Protein 1WOQ (pdb70)

B-factor: mean 24.21, std 10.28, range [8.62, 74.94]

Secondary structure (DSSP, 8-state):
---EEEEEE-SSEEEEEEEETTTTEEEEEEEEEEPPSS--HHHHHHHHHHHHHHHHTSTT---TT--EEEEESS-EETTEE---TTS-GGGTT-BHHHHHHHHHTS-EEEEEHHHHHHHHHHHHSTTTT--SEEEEEEESSSEEEEEEETTEEETT--GGG-EETTEEHHHHHSHHHHHHTT--HHHHHHHHHHHHHHHHHHH--SEEEEESGGGGGGGGTGGG---SS-EEE-S-STTHHHHHHHHHHHHH-/---EEEEEE-SSEEEEEEEETTTTEESS--EEEEPPSS--HHHHHHHHHHHHHHHHTSTT---TT--EEEEESS-EETTEE---TTS-GGGTT-BHHHHHHHHHTS-EEEEEHHHHHHHHHHHHSTTTT--SEEEEEEESSSEEEEEEETTEEETT--GGG-EETTEEHHHHHSHHHHHHTT--HHHHHHHHHHHHHHHHHHH--SEEEEESTTGGGGGGTGGG---SS-EEE-TTGGGHHHHHHHHHHHHH-

Nearest PDB structures (foldseek):
  1woq-assembly2_B  TM=9.956E-01  e=1.794E-53  Arthrobacter sp. KM
  5f7r-assembly1_A  TM=8.760E-01  e=1.549E-17  Listeria monocytogenes EGD-e
  5f7q-assembly1_C  TM=7.658E-01  e=1.281E-16  Listeria monocytogenes EGD-e
  6jdb-assembly1_A-2  TM=7.564E-01  e=2.038E-14  Haemophilus influenzae 86-028NP
  1z6r-assembly1_A  TM=7.519E-01  e=1.494E-13  Escherichia coli

Sequence (506 aa):
NAPLIGIDIGGTGIKGGIVDLKKGKLLGERFRVPTPQPATPESVAEAVALVVAELSARPEAPAAGSPVGVTFPGIIQHGVVHSAANVDKSWLNTDIDALLTARLGRPVEVINDADAAGLAEARYGAGAGVKGTVLVITLGTGIGSAFIFDGKLVPNAELGHLEIDGHDAETKASAVARERDGLSWDEYSVLLQRYFSHVEFLFSPELFIVGGGISKRADEYLPNLRLRTPIVPAVLRNEAGIVGAAIEIALQHNAPLIGIDIGGTGIKGGIVDLKKGKLLGERFRVPTPQPATPESVAEAVALVVAELSARPEAPAAGSPVGVTFPGIIQHGVVHSAANVDKSWLNTDIDALLTARLGRPVEVINDADAAGLAEARYGAGAGVKGTVLVITLGTGIGSAFIFDGKLVPNAELGHLEIDGHDAETKASAVARERDGLSWDEYSVLLQRYFSHVEFLFSPELFIVGGGISKRADEYLPNLRLRTPIVPAVLRNEAGIVGAAIEIALQH

Foldseek 3Di:
DFWAKFWEQDPFKIKIFTGDLVQLDGDDDIDIDTQDVLNALVSNLVRVLVRCVVQCPDPSHGPLQDEYFYADAAAADCQAGCDDPPHDPNSHRDNSQVSNCVSNVHGYDYAHQQQLLLLSCLRNRPNDPPAAWEWEWEAAQFIAIWTAHGSHTPGDDRLSQDAFPNHRLRCCQHPVNCVVVVHDLASSLVSVLRSVQVVCVVGVGQEYEYEYDCLVVVVSRVVVHDHPHHYYYIPDYPCSSNSSRRVVSVVVD/DAWAKFWEDDPFKIKIFTADLVQLDGDDDIDIDTQDVQNDLVRNLVRVLVRLVVQCPDPSHTDLQDEYFYADAAAADCQAGCDDPPHDPVSHRDSSQCSNCVSSVYGYGYAHQQQLLLLSCLRNRDNDPPAAWEWEWEAAQFIAIWTAHGSHTPGDDRLSQDADPNHRNRCCQHPVNCVVVVHALARSLVSVLRSVQVVCVVGVGQEYEYAYDCLVVCVSHVVVHDHPHHYHYIPCHNCSSRSSSSVVSVVVD

Solvent-accessible surface area: 19917 Å² total; per-residue (Å²): 143,77,22,22,0,0,0,23,8,28,41,126,10,0,33,0,0,1,0,13,28,110,127,4,136,22,58,46,137,88,63,118,23,113,13,32,135,91,13,38,23,137,30,1,4,77,8,0,9,112,0,5,60,64,0,40,87,47,137,58,24,16,76,89,51,16,22,0,0,0,0,2,37,2,4,18,54,188,6,28,0,48,8,5,46,80,26,55,119,60,2,81,120,26,64,0,31,53,51,0,50,87,105,29,69,16,59,4,45,13,13,7,43,2,1,0,11,0,11,0,1,17,148,50,11,25,6,54,91,45,157,14,4,3,0,1,0,22,0,21,71,19,6,16,2,0,0,3,8,49,42,96,26,3,59,10,3,18,0,0,29,0,32,17,100,50,89,45,5,14,56,77,4,3,18,78,0,49,126,127,57,64,33,56,52,97,92,0,7,106,53,0,54,74,3,0,36,12,0,30,66,0,1,18,10,92,18,0,0,0,3,21,47,35,3,113,90,6,98,62,0,21,87,72,14,176,37,170,9,75,31,54,60,9,96,20,71,41,49,7,5,0,0,0,0,0,12,28,2,44,116,111,134,166,73,25,23,0,0,0,13,6,27,38,106,5,0,29,0,0,0,0,25,34,128,109,6,128,23,43,47,136,78,54,116,14,96,8,30,147,88,14,34,23,122,30,1,4,75,10,0,10,94,0,6,62,68,0,44,86,53,139,60,25,16,73,93,51,15,25,0,0,0,0,1,38,2,6,19,56,186,6,35,0,47,7,4,43,73,19,49,117,65,0,76,113,28,64,0,32,53,51,0,48,83,104,28,69,16,63,5,39,9,12,5,40,2,2,0,8,0,18,0,0,18,144,43,10,21,4,55,91,46,167,13,5,1,0,1,0,15,0,15,57,17,5,16,1,0,0,3,16,69,44,113,23,0,60,9,2,16,0,0,22,1,33,26,89,57,87,40,4,14,59,77,5,2,11,66,1,43,127,144,65,62,44,54,38,100,92,0,6,82,23,0,52,101,2,0,46,40,0,19,70,0,4,24,12,94,17,0,0,0,2,10,33,28,4,135,102,9,101,58,0,23,89,73,14,176,37,154,9,83,33,56,60,7,93,24,131,45,51,2,5,0,1,0,0,0,14,34,0,46,110,91,118

Radius of gyration: 24.5 Å; Cα contacts (8 Å, |Δi|>4): 1234; chains: 2; bounding box: 46×75×58 Å

Organism: Arthrobacter sp. (strain KM) (NCBI:txid184230)

CATH classification: 3.30.420.40 (+1 more: 3.30.420.40)

Structure (mmCIF, N/CA/C/O backbone):
data_1WOQ
#
_entry.id   1WOQ
#
_cell.length_a   65.214
_cell.length_b   82.524
_cell.length_c   102.055
_cell.angle_alpha   90.00
_cell.angle_beta   90.00
_cell.angle_gamma   90.00
#
_symmetry.space_group_name_H-M   'P 21 21 21'
#
loop_
_entity.id
_entity.type
_entity.pdbx_description
1 polymer 'Inorganic polyphosphate/ATP-glucomannokinase'
2 non-polymer beta-D-glucopyranose
3 non-polymer 'PHOSPHATE ION'
4 water water
#
loop_
_atom_site.group_PDB
_atom_site.id
_atom_site.type_symbol
_atom_site.label_atom_id
_atom_site.label_alt_id
_atom_site.label_comp_id
_atom_site.label_asym_id
_atom_site.label_entity_id
_atom_site.label_seq_id
_atom_site.pdbx_PDB_ins_code
_atom_site.Cartn_x
_atom_site.Cartn_y
_atom_site.Cartn_z
_atom_site.occupancy
_atom_site.B_iso_or_equiv
_atom_site.auth_seq_id
_atom_site.auth_comp_id
_atom_site.auth_asym_id
_atom_site.auth_atom_id
_atom_site.pdbx_PDB_model_num
ATOM 1 N N . ASN A 1 11 ? 68.085 76.308 107.461 1.00 44.37 11 ASN A N 1
ATOM 2 C CA . ASN A 1 11 ? 66.775 75.609 107.587 1.00 42.87 11 ASN A CA 1
ATOM 3 C C . ASN A 1 11 ? 66.303 75.029 106.257 1.00 39.95 11 ASN A C 1
ATOM 4 O O . ASN A 1 11 ? 67.112 74.678 105.398 1.00 40.09 11 ASN A O 1
ATOM 9 N N . ALA A 1 12 ? 64.988 74.934 106.098 1.00 36.08 12 ALA A N 1
ATOM 10 C CA . ALA A 1 12 ? 64.395 74.385 104.888 1.00 31.71 12 ALA A CA 1
ATOM 11 C C . ALA A 1 12 ? 64.640 75.253 103.659 1.00 27.78 12 ALA A C 1
ATOM 12 O O . ALA A 1 12 ? 64.411 76.463 103.678 1.00 26.22 12 ALA A O 1
ATOM 14 N N . PRO A 1 13 ? 65.116 74.638 102.568 1.00 25.72 13 PRO A N 1
ATOM 15 C CA . PRO A 1 13 ? 65.371 75.399 101.344 1.00 22.17 13 PRO A CA 1
ATOM 16 C C . PRO A 1 13 ? 64.051 75.692 100.638 1.00 20.53 13 PRO A C 1
ATOM 17 O O . PRO A 1 13 ? 63.010 75.135 100.996 1.00 19.52 13 PRO A O 1
ATOM 21 N N . LEU A 1 14 ? 64.092 76.579 99.650 1.00 16.57 14 LEU A N 1
ATOM 22 C CA . LEU A 1 14 ? 62.898 76.931 98.892 1.00 15.79 14 LEU A CA 1
ATOM 23 C C . LEU A 1 14 ? 63.245 76.960 97.414 1.00 14.60 14 LEU A C 1
ATOM 24 O O . LEU A 1 14 ? 64.361 77.318 97.042 1.00 14.46 14 LEU A O 1
ATOM 29 N N . ILE A 1 15 ? 62.289 76.582 96.574 1.00 14.00 15 ILE A N 1
ATOM 30 C CA . ILE A 1 15 ? 62.514 76.597 95.138 1.00 13.67 15 ILE A CA 1
ATOM 31 C C . ILE A 1 15 ? 62.271 78.001 94.600 1.00 13.88 15 ILE A C 1
ATOM 32 O O . ILE A 1 15 ? 61.283 78.648 94.950 1.00 13.61 15 ILE A O 1
ATOM 37 N N . GLY A 1 16 ? 63.197 78.468 93.768 1.00 13.28 16 GLY A N 1
ATOM 38 C CA . GLY A 1 16 ? 63.074 79.778 93.152 1.00 12.11 16 GLY A CA 1
ATOM 39 C C . GLY A 1 16 ? 63.110 79.566 91.650 1.00 12.57 16 GLY A C 1
ATOM 40 O O . GLY A 1 16 ? 63.895 78.754 91.164 1.00 11.99 16 GLY A O 1
ATOM 41 N N . ILE A 1 17 ? 62.264 80.283 90.914 1.00 13.15 17 ILE A N 1
ATOM 42 C CA . ILE A 1 17 ? 62.192 80.155 89.460 1.00 13.79 17 ILE A CA 1
ATOM 43 C C . ILE A 1 17 ? 62.400 81.526 88.823 1.00 14.64 17 ILE A C 1
ATOM 44 O O . ILE A 1 17 ? 61.800 82.506 89.254 1.00 14.02 17 ILE A O 1
ATOM 49 N N . ASP A 1 18 ? 63.241 81.590 87.793 1.00 15.16 18 ASP A N 1
ATOM 50 C CA . ASP A 1 18 ? 63.525 82.850 87.109 1.00 17.02 18 ASP A CA 1
ATOM 51 C C . ASP A 1 18 ? 63.069 82.751 85.652 1.00 17.70 18 ASP A C 1
ATOM 52 O O . ASP A 1 18 ? 63.602 81.956 84.875 1.00 17.69 18 ASP A O 1
ATOM 57 N N . ILE A 1 19 ? 62.062 83.544 85.296 1.00 17.94 19 ILE A N 1
ATOM 58 C CA . ILE A 1 19 ? 61.532 83.541 83.936 1.00 19.93 19 ILE A CA 1
ATOM 59 C C . ILE A 1 19 ? 62.261 84.589 83.105 1.00 22.96 19 ILE A C 1
ATOM 60 O O . ILE A 1 19 ? 62.129 85.792 83.345 1.00 20.65 19 ILE A O 1
ATOM 65 N N . GLY A 1 20 ? 63.036 84.124 82.131 1.00 23.48 20 GLY A N 1
ATOM 66 C CA . GLY A 1 20 ? 63.784 85.034 81.286 1.00 26.51 20 GLY A CA 1
ATOM 67 C C . GLY A 1 20 ? 63.310 85.027 79.847 1.00 28.49 20 GLY A C 1
ATOM 68 O O . GLY A 1 20 ? 62.401 84.280 79.486 1.00 28.24 20 GLY A O 1
ATOM 69 N N . GLY A 1 21 ? 63.935 85.861 79.024 1.00 28.54 21 GLY A N 1
ATOM 70 C CA . GLY A 1 21 ? 63.559 85.939 77.628 1.00 31.16 21 GLY A CA 1
ATOM 71 C C . GLY A 1 21 ? 63.916 84.694 76.839 1.00 31.64 21 GLY A C 1
ATOM 72 O O . GLY A 1 21 ? 63.161 84.278 75.961 1.00 34.89 21 GLY A O 1
ATOM 73 N N . THR A 1 22 ? 65.058 84.088 77.150 1.00 31.90 22 THR A N 1
ATOM 74 C CA . THR A 1 22 ? 65.496 82.898 76.431 1.00 32.07 22 THR A CA 1
ATOM 75 C C . THR A 1 22 ? 65.428 81.612 77.246 1.00 32.30 22 THR A C 1
ATOM 76 O O . THR A 1 22 ? 65.437 80.520 76.684 1.00 33.96 22 THR A O 1
ATOM 80 N N . GLY A 1 23 ? 65.358 81.728 78.565 1.00 30.66 23 GLY A N 1
ATOM 81 C CA . GLY A 1 23 ? 65.292 80.528 79.376 1.00 27.84 23 GLY A CA 1
ATOM 82 C C . GLY A 1 23 ? 64.527 80.680 80.675 1.00 25.58 23 GLY A C 1
ATOM 83 O O . GLY A 1 23 ? 64.456 81.769 81.243 1.00 26.33 23 GLY A O 1
ATOM 84 N N . ILE A 1 24 ? 63.935 79.579 81.126 1.00 23.23 24 ILE A N 1
ATOM 85 C CA . ILE A 1 24 ? 63.196 79.543 82.381 1.00 20.41 24 ILE A CA 1
ATOM 86 C C . ILE A 1 24 ? 63.986 78.566 83.230 1.00 19.61 24 ILE A C 1
ATOM 87 O O . ILE A 1 24 ? 64.022 77.367 82.952 1.00 18.07 24 ILE A O 1
ATOM 92 N N . LYS A 1 25 ? 64.645 79.091 84.252 1.00 17.01 25 LYS A N 1
ATOM 93 C CA . LYS A 1 25 ? 65.480 78.269 85.104 1.00 17.68 25 LYS A CA 1
ATOM 94 C C . LYS A 1 25 ? 65.078 78.312 86.562 1.00 16.90 25 LYS A C 1
ATOM 95 O O . LYS A 1 25 ? 64.437 79.258 87.020 1.00 15.94 25 LYS A O 1
ATOM 101 N N . GLY A 1 26 ? 65.467 77.277 87.292 1.00 14.51 26 GLY A N 1
ATOM 102 C CA . GLY A 1 26 ? 65.130 77.227 88.698 1.00 14.74 26 GLY A CA 1
ATOM 103 C C . GLY A 1 26 ? 66.213 76.537 89.493 1.00 16.00 26 GLY A C 1
ATOM 104 O O . GLY A 1 26 ? 67.110 75.900 88.935 1.00 14.66 26 GLY A O 1
ATOM 105 N N . GLY A 1 27 ? 66.122 76.669 90.807 1.00 15.88 27 GLY A N 1
ATOM 106 C CA . GLY A 1 27 ? 67.094 76.046 91.677 1.00 15.23 27 GLY A CA 1
ATOM 107 C C . GLY A 1 27 ? 66.521 75.922 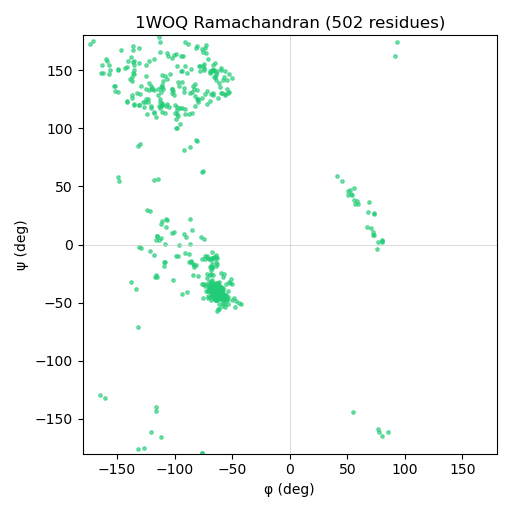93.069 1.00 16.77 27 GLY A C 1
ATOM 108 O O . GLY A 1 27 ? 65.562 76.611 93.415 1.00 13.66 27 GLY A O 1
ATOM 109 N N . ILE A 1 28 ? 67.095 75.021 93.857 1.00 15.13 28 ILE A N 1
ATOM 110 C CA . ILE A 1 28 ? 66.673 74.820 95.235 1.00 15.80 28 ILE A CA 1
ATOM 111 C C . ILE A 1 28 ? 67.615 75.729 96.010 1.00 15.52 28 ILE A C 1
ATOM 112 O O . ILE A 1 28 ? 68.832 75.553 95.972 1.00 15.90 28 ILE A O 1
ATOM 117 N N . VAL A 1 29 ? 67.044 76.718 96.688 1.00 16.33 29 VAL A N 1
ATOM 118 C CA . VAL A 1 29 ? 67.838 77.702 97.407 1.00 17.66 29 VAL A CA 1
ATOM 119 C C . VAL A 1 29 ? 67.955 77.507 98.909 1.00 18.58 29 VAL A C 1
ATOM 120 O O . VAL A 1 29 ? 66.958 77.339 99.612 1.00 17.49 29 VAL A O 1
ATOM 124 N N . ASP A 1 30 ? 69.197 77.532 99.381 1.00 21.18 30 ASP A N 1
ATOM 125 C CA . ASP A 1 30 ? 69.505 77.419 100.801 1.00 24.14 30 ASP A CA 1
ATOM 126 C C . ASP A 1 30 ? 69.643 78.875 101.241 1.00 24.00 30 ASP A C 1
ATOM 127 O O . ASP A 1 30 ? 70.649 79.520 100.945 1.00 24.71 30 ASP A O 1
ATOM 132 N N . LEU A 1 31 ? 68.630 79.394 101.926 1.00 24.13 31 LEU A N 1
ATOM 133 C CA . LEU A 1 31 ? 68.650 80.785 102.355 1.00 25.98 31 LEU A CA 1
ATOM 134 C C . LEU A 1 31 ? 69.700 81.106 103.413 1.00 28.46 31 LEU A C 1
ATOM 135 O O . LEU A 1 31 ? 69.968 82.274 103.694 1.00 27.57 31 LEU A O 1
ATOM 140 N N . LYS A 1 32 ? 70.304 80.075 103.989 1.00 30.32 32 LYS A N 1
ATOM 141 C CA . LYS A 1 32 ? 71.336 80.292 104.993 1.00 33.18 32 LYS A CA 1
ATOM 142 C C . LYS A 1 32 ? 72.645 80.712 104.334 1.00 33.81 32 LYS A C 1
ATOM 143 O O . LYS A 1 32 ? 73.402 81.504 104.896 1.00 34.79 32 LYS A O 1
ATOM 149 N N . LYS A 1 33 ? 72.909 80.191 103.139 1.00 33.31 33 LYS A N 1
ATOM 150 C CA . LYS A 1 33 ? 74.138 80.528 102.425 1.00 33.81 33 LYS A CA 1
ATOM 151 C C . LYS A 1 33 ? 73.886 81.418 101.214 1.00 33.43 33 LYS A C 1
ATOM 152 O O . LYS A 1 33 ? 74.814 82.016 100.674 1.00 33.03 33 LYS A O 1
ATOM 158 N N . GLY A 1 34 ? 72.631 81.504 100.786 1.00 32.77 34 GLY A N 1
ATOM 159 C CA . GLY A 1 34 ? 72.315 82.320 99.629 1.00 31.77 34 GLY A CA 1
ATOM 160 C C . GLY A 1 34 ? 72.794 81.657 98.353 1.00 31.99 34 GLY A C 1
ATOM 161 O O . GLY A 1 34 ? 73.097 82.327 97.362 1.00 32.83 34 GLY A O 1
ATOM 162 N N . LYS A 1 35 ? 72.866 80.331 98.379 1.00 30.21 35 LYS A N 1
ATOM 163 C CA . LYS A 1 35 ? 73.305 79.569 97.220 1.00 29.74 35 LYS A CA 1
ATOM 164 C C . LYS A 1 35 ? 72.345 78.425 96.927 1.00 27.43 35 LYS A C 1
ATOM 165 O O . LYS A 1 35 ? 71.473 78.109 97.733 1.00 26.34 35 LYS A O 1
ATOM 171 N N . LEU A 1 36 ? 72.517 77.807 95.765 1.00 25.77 36 LEU A N 1
ATOM 172 C CA . LEU A 1 36 ? 71.669 76.697 95.357 1.00 24.82 36 LEU A CA 1
ATOM 173 C C . LEU A 1 36 ? 72.201 75.356 95.827 1.00 25.48 36 LEU A C 1
ATOM 174 O O . LEU A 1 36 ? 73.413 75.157 95.932 1.00 26.06 36 LEU A O 1
ATOM 179 N N . LEU A 1 37 ? 71.282 74.442 96.115 1.00 24.44 37 LEU A N 1
ATOM 180 C CA . LEU A 1 37 ? 71.644 73.092 96.513 1.00 24.66 37 LEU A CA 1
ATOM 181 C C . LEU A 1 37 ? 71.578 72.317 95.208 1.00 25.93 37 LEU A C 1
ATOM 182 O O . LEU A 1 37 ? 70.516 72.232 94.584 1.00 25.73 37 LEU A O 1
ATOM 187 N N . GLY A 1 38 ? 72.711 71.772 94.783 1.00 26.26 38 GLY A N 1
ATOM 188 C CA 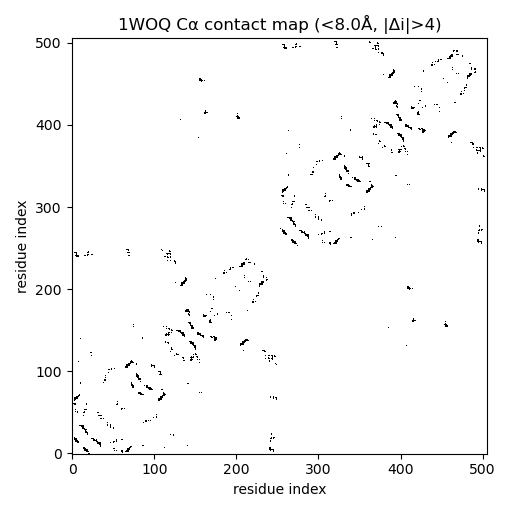. GLY A 1 38 ? 72.735 71.041 93.532 1.00 27.19 38 GLY A CA 1
ATOM 189 C C . GLY A 1 38 ? 72.819 72.014 92.369 1.00 27.74 38 GLY A C 1
ATOM 190 O O . GLY A 1 38 ? 73.119 73.196 92.561 1.00 27.71 38 GLY A O 1
ATOM 191 N N . GLU A 1 39 ? 72.536 71.524 91.167 1.00 27.58 39 GLU A N 1
ATOM 192 C CA . GLU A 1 39 ? 72.602 72.339 89.957 1.00 28.74 39 GLU A CA 1
ATOM 193 C C . GLU A 1 39 ? 71.278 73.015 89.618 1.00 26.23 39 GLU A C 1
ATOM 194 O O . GLU A 1 39 ? 70.209 72.526 89.982 1.00 24.42 39 GLU A O 1
ATOM 200 N N . ARG A 1 40 ? 71.351 74.144 88.921 1.00 25.08 40 ARG A N 1
ATOM 201 C CA . ARG A 1 40 ? 70.138 74.834 88.509 1.00 23.63 40 ARG A CA 1
ATOM 202 C C . ARG A 1 40 ? 69.614 74.050 87.314 1.00 22.50 40 ARG A C 1
ATOM 203 O O . ARG A 1 40 ? 70.385 73.388 86.614 1.00 22.96 40 ARG A O 1
ATOM 211 N N . PHE A 1 41 ? 68.308 74.112 87.090 1.00 18.58 41 PHE A N 1
ATOM 212 C CA . PHE A 1 41 ? 67.684 73.390 85.989 1.00 17.16 41 PHE A CA 1
ATOM 213 C C . PHE A 1 41 ? 66.999 74.392 85.076 1.00 17.91 41 PHE A C 1
ATOM 214 O O . PHE A 1 41 ? 66.330 75.309 85.549 1.00 18.07 41 PHE A O 1
ATOM 222 N N . ARG A 1 42 ? 67.160 74.218 83.768 1.00 17.42 42 ARG A N 1
ATOM 223 C CA . ARG A 1 42 ? 66.566 75.145 82.816 1.00 18.46 42 ARG A CA 1
ATOM 224 C C . ARG A 1 42 ? 65.896 74.478 81.625 1.00 18.40 42 ARG A C 1
ATOM 225 O O . ARG A 1 42 ? 66.318 73.416 81.167 1.00 18.36 42 ARG A O 1
ATOM 233 N N . VAL A 1 43 ? 64.835 75.112 81.140 1.00 17.69 43 VAL A N 1
ATOM 234 C CA . VAL A 1 43 ? 64.127 74.643 79.957 1.00 18.94 43 VAL A CA 1
ATOM 235 C C . VAL A 1 43 ? 64.000 75.896 79.102 1.00 19.76 43 VAL A C 1
ATOM 236 O O . VAL A 1 43 ? 64.063 77.017 79.618 1.00 18.96 43 VAL A O 1
ATOM 240 N N . PRO A 1 44 ? 63.850 75.732 77.782 1.00 19.77 44 PRO A N 1
ATOM 241 C CA . PRO A 1 44 ? 63.729 76.894 76.900 1.00 20.18 44 PRO A CA 1
ATOM 242 C C . PRO A 1 44 ? 62.461 77.695 77.145 1.00 21.48 44 PRO A C 1
ATOM 243 O O . PRO A 1 44 ? 61.412 77.130 77.449 1.00 21.28 44 PRO A O 1
ATOM 247 N N . THR A 1 45 ? 62.561 79.014 77.017 1.00 23.53 45 THR A N 1
ATOM 248 C CA . THR A 1 45 ? 61.389 79.854 77.189 1.00 25.15 45 THR A CA 1
ATOM 249 C C . THR A 1 45 ? 60.541 79.589 75.951 1.00 27.50 45 THR A C 1
ATOM 250 O O . THR A 1 45 ? 60.997 79.788 74.820 1.00 27.03 45 THR A O 1
ATOM 254 N N . PRO A 1 46 ? 59.301 79.121 76.143 1.00 28.26 46 PRO A N 1
ATOM 255 C CA . PRO A 1 46 ? 58.439 78.845 74.993 1.00 30.56 46 PRO A CA 1
ATOM 256 C C . PRO A 1 46 ? 58.194 80.088 74.146 1.00 32.45 46 PRO A C 1
ATOM 257 O O . PRO A 1 46 ? 58.228 81.213 74.648 1.00 32.35 46 PRO A O 1
ATOM 261 N N . GLN A 1 47 ? 57.959 79.877 72.855 1.00 34.26 47 GLN A N 1
ATOM 262 C CA . GLN A 1 47 ? 57.705 80.978 71.940 1.00 35.52 47 GLN A CA 1
ATOM 263 C C . GLN A 1 47 ? 56.527 80.655 71.030 1.00 35.35 47 GLN A C 1
ATOM 264 O O . GLN A 1 47 ? 56.543 79.659 70.306 1.00 35.06 47 GLN A O 1
ATOM 270 N N . PRO A 1 48 ? 55.478 81.491 71.073 1.00 35.18 48 PRO A N 1
ATOM 271 C CA . PRO A 1 48 ? 55.398 82.678 71.931 1.00 35.00 48 PRO A CA 1
ATOM 272 C C . PRO A 1 48 ? 55.334 82.318 73.414 1.00 33.43 48 PRO A C 1
ATOM 273 O O . PRO A 1 48 ? 54.901 81.226 73.776 1.00 34.31 48 PRO A O 1
ATOM 277 N N . ALA A 1 49 ? 55.772 83.237 74.266 1.00 33.03 49 ALA A N 1
ATOM 278 C CA . ALA A 1 49 ? 55.755 83.005 75.702 1.00 31.63 49 ALA A CA 1
ATOM 279 C C . ALA A 1 49 ? 54.443 83.523 76.283 1.00 29.87 49 ALA A C 1
ATOM 280 O O . ALA A 1 49 ? 54.385 84.627 76.821 1.00 30.03 49 ALA A O 1
ATOM 282 N N . THR A 1 50 ? 53.393 82.716 76.166 1.00 28.49 50 THR A N 1
ATOM 283 C CA . THR A 1 50 ? 52.076 83.086 76.675 1.00 27.17 50 THR A CA 1
ATOM 284 C C . THR A 1 50 ? 51.867 82.528 78.074 1.00 25.38 50 THR A C 1
ATOM 285 O O . THR A 1 50 ? 52.574 81.615 78.494 1.00 24.25 50 THR A O 1
ATOM 289 N N . PRO A 1 51 ? 50.886 83.070 78.813 1.00 23.40 51 PRO A N 1
ATOM 290 C CA . PRO A 1 51 ? 50.611 82.593 80.168 1.00 21.29 51 PRO A CA 1
ATOM 291 C C . PRO A 1 51 ? 50.513 81.072 80.215 1.00 20.37 51 PRO A C 1
ATOM 292 O O . PRO A 1 51 ? 51.095 80.426 81.082 1.00 18.87 51 PRO A O 1
ATOM 296 N N . GLU A 1 52 ? 49.779 80.504 79.264 1.00 19.51 52 GLU A N 1
ATOM 297 C CA . GLU A 1 52 ? 49.600 79.060 79.210 1.00 21.46 52 GLU A CA 1
ATOM 298 C C . GLU A 1 52 ? 50.893 78.287 78.951 1.00 20.08 52 GLU A C 1
ATOM 299 O O . GLU A 1 52 ? 51.188 77.323 79.654 1.00 18.72 52 GLU A O 1
ATOM 305 N N . SER A 1 53 ? 51.666 78.709 77.953 1.00 19.38 53 SER A N 1
ATOM 306 C CA . SER A 1 53 ? 52.914 78.023 77.621 1.00 20.54 53 SER A CA 1
ATOM 307 C C . SER A 1 53 ? 53.956 78.181 78.722 1.00 18.17 53 SER A C 1
ATOM 308 O O . SER A 1 53 ? 54.663 77.231 79.063 1.00 16.56 53 SER A O 1
ATOM 311 N N . VAL A 1 54 ? 54.048 79.382 79.277 1.00 16.38 54 VAL A N 1
ATOM 312 C CA . VAL A 1 54 ? 55.000 79.645 80.353 1.00 16.87 54 VAL A CA 1
ATOM 313 C C . VAL A 1 54 ? 54.634 78.833 81.595 1.00 16.52 54 VAL A C 1
ATOM 314 O O . VAL A 1 54 ? 55.506 78.307 82.280 1.00 16.20 54 VAL A O 1
ATOM 318 N N . ALA A 1 55 ? 53.342 78.731 81.886 1.00 15.20 55 ALA A N 1
ATOM 319 C CA . ALA A 1 55 ? 52.898 77.967 83.052 1.00 16.60 55 ALA A CA 1
ATOM 320 C C . ALA A 1 55 ? 53.361 76.518 82.937 1.00 16.58 55 ALA A C 1
ATOM 321 O O . ALA A 1 55 ? 53.805 75.918 83.917 1.00 15.05 55 ALA A O 1
ATOM 323 N N . GLU A 1 56 ? 53.250 75.953 81.740 1.00 15.25 56 GLU A N 1
ATOM 324 C CA . GLU A 1 56 ? 53.678 74.577 81.522 1.00 16.04 56 GLU A CA 1
ATOM 325 C C . GLU A 1 56 ? 55.180 74.420 81.743 1.00 14.67 56 GLU A C 1
ATOM 326 O O . GLU A 1 56 ? 55.622 73.456 82.366 1.00 14.98 56 GLU A O 1
ATOM 332 N N . ALA A 1 57 ? 55.962 75.371 81.239 1.00 14.84 57 ALA A N 1
ATOM 333 C CA . ALA A 1 57 ? 57.420 75.325 81.388 1.00 14.94 57 ALA A CA 1
ATOM 334 C C . ALA A 1 57 ? 57.826 75.429 82.859 1.00 14.74 57 ALA A C 1
ATOM 335 O O . ALA A 1 57 ? 58.720 74.719 83.324 1.00 13.04 57 ALA A O 1
ATOM 337 N N . VAL A 1 58 ? 57.172 76.324 83.591 1.00 14.28 58 VAL A N 1
ATOM 338 C CA . VAL A 1 58 ? 57.477 76.483 85.005 1.00 13.73 58 VAL A CA 1
ATOM 339 C C . VAL A 1 58 ? 57.163 75.185 85.741 1.00 13.79 58 VAL A C 1
ATOM 340 O O . VAL A 1 58 ? 57.933 74.740 86.592 1.00 13.23 58 VAL A O 1
ATOM 344 N N . ALA A 1 59 ? 56.036 74.567 85.399 1.00 14.20 59 ALA A N 1
ATOM 345 C CA . ALA A 1 59 ? 55.649 73.312 86.027 1.00 13.84 59 ALA A CA 1
ATOM 346 C C . ALA A 1 59 ? 56.724 72.246 85.837 1.00 14.25 59 ALA A C 1
ATOM 347 O O . ALA A 1 59 ? 57.031 71.498 86.764 1.00 12.74 59 ALA A O 1
ATOM 349 N N . LEU A 1 60 ? 57.301 72.177 84.639 1.00 13.84 60 LEU A N 1
ATOM 350 C CA . LEU A 1 60 ? 58.338 71.186 84.370 1.00 13.15 60 LEU A CA 1
ATOM 351 C C . LEU A 1 60 ? 59.584 71.438 85.210 1.00 13.70 60 LEU A C 1
ATOM 352 O O . LEU A 1 60 ? 60.181 70.496 85.731 1.00 13.24 60 LEU A O 1
ATOM 357 N N . VAL A 1 61 ? 59.984 72.700 85.342 1.00 12.74 61 VAL A N 1
ATOM 358 C CA . VAL A 1 61 ? 61.168 73.010 86.140 1.00 12.61 61 VAL A CA 1
ATOM 359 C C . VAL A 1 61 ? 60.922 72.650 87.604 1.00 12.32 61 VAL A C 1
ATOM 360 O O . VAL A 1 61 ? 61.759 72.015 88.249 1.00 12.89 61 VAL A O 1
ATOM 364 N N . VAL A 1 62 ? 59.772 73.059 88.130 1.00 13.73 62 VAL A N 1
ATOM 365 C CA . VAL A 1 62 ? 59.434 72.766 89.517 1.00 13.97 62 VAL A CA 1
ATOM 366 C C . VAL A 1 62 ? 59.327 71.262 89.753 1.00 14.38 62 VAL A C 1
ATOM 367 O O . VAL A 1 62 ? 59.759 70.759 90.789 1.00 15.25 62 VAL A O 1
ATOM 371 N N . ALA A 1 63 ? 58.758 70.545 88.790 1.00 14.29 63 ALA A N 1
ATOM 372 C CA . ALA A 1 63 ? 58.613 69.100 88.921 1.00 16.32 63 ALA A CA 1
ATOM 373 C C . ALA A 1 63 ? 59.983 68.441 89.037 1.00 15.67 63 ALA A C 1
ATOM 374 O O . ALA A 1 63 ? 60.182 67.547 89.857 1.00 17.01 63 ALA A O 1
ATOM 376 N N . GLU A 1 64 ? 60.923 68.884 88.208 1.00 15.00 64 GLU A N 1
ATOM 377 C CA . GLU A 1 64 ? 62.278 68.338 88.223 1.00 15.31 64 GLU A CA 1
ATOM 378 C C . GLU A 1 64 ? 62.956 68.559 89.571 1.00 15.18 64 GLU A C 1
ATOM 379 O O . GLU A 1 64 ? 63.489 67.621 90.167 1.00 15.04 64 GLU A O 1
ATOM 385 N N . LEU A 1 65 ? 62.930 69.800 90.050 1.00 14.33 65 LEU A N 1
ATOM 386 C CA . LEU A 1 65 ? 63.560 70.140 91.322 1.00 13.82 65 LEU A CA 1
ATOM 387 C C . LEU A 1 65 ? 62.893 69.467 92.513 1.00 14.64 65 LEU A C 1
ATOM 388 O O . LEU A 1 65 ? 63.570 69.055 93.453 1.00 16.21 65 LEU A O 1
ATOM 393 N N . SER A 1 66 ? 61.569 69.351 92.472 1.00 14.84 66 SER A N 1
ATOM 394 C CA . SER A 1 66 ? 60.826 68.733 93.566 1.00 16.93 66 SER A CA 1
ATOM 395 C C . SER A 1 66 ? 61.103 67.237 93.692 1.00 18.86 66 SER A C 1
ATOM 396 O O . SER A 1 66 ? 60.858 66.642 94.743 1.00 19.55 66 SER A O 1
ATOM 399 N N . ALA A 1 67 ? 61.617 66.630 92.627 1.00 19.44 67 ALA A N 1
ATOM 400 C CA . ALA A 1 67 ? 61.906 65.198 92.640 1.00 21.17 67 ALA A CA 1
ATOM 401 C C . ALA A 1 67 ? 63.297 64.891 93.180 1.00 22.53 67 ALA A C 1
ATOM 402 O O . ALA A 1 67 ? 63.641 63.731 93.407 1.00 23.59 67 ALA A O 1
ATOM 404 N N . ARG A 1 68 ? 64.098 65.927 93.391 1.00 21.62 68 ARG A N 1
ATOM 405 C CA . ARG A 1 68 ? 65.452 65.728 93.894 1.00 24.94 68 ARG A CA 1
ATOM 406 C C . ARG A 1 68 ? 65.488 65.463 95.394 1.00 25.55 68 ARG A C 1
ATOM 407 O O . ARG A 1 68 ? 64.644 65.951 96.146 1.00 25.56 68 ARG A O 1
ATOM 415 N N . PRO A 1 69 ? 66.475 64.679 95.848 1.00 28.02 69 PRO A N 1
ATOM 416 C CA . PRO A 1 69 ? 66.591 64.363 97.274 1.00 28.00 69 PRO A CA 1
ATOM 417 C C . PRO A 1 69 ? 66.729 65.592 98.169 1.00 28.18 69 PRO A C 1
ATOM 418 O O . PRO A 1 69 ? 66.312 65.570 99.327 1.00 27.94 69 PRO A O 1
ATOM 422 N N . GLU A 1 70 ? 67.294 66.667 97.627 1.00 27.23 70 GLU A N 1
ATOM 423 C CA . GLU A 1 70 ? 67.477 67.891 98.396 1.00 27.00 70 GLU A CA 1
ATOM 424 C C . GLU A 1 70 ? 66.282 68.845 98.292 1.00 25.66 70 GLU A C 1
ATOM 425 O O . GLU A 1 70 ? 66.327 69.966 98.796 1.00 24.70 70 GLU A O 1
ATOM 431 N N . ALA A 1 71 ? 65.210 68.394 97.650 1.00 23.82 71 ALA A N 1
ATOM 432 C CA . ALA A 1 71 ? 64.018 69.223 97.486 1.00 23.54 71 ALA A CA 1
ATOM 433 C C . ALA A 1 71 ? 63.301 69.511 98.801 1.00 23.31 71 ALA A C 1
ATOM 434 O O . ALA A 1 71 ? 63.343 68.707 99.733 1.00 22.63 71 ALA A O 1
ATOM 436 N N . PRO A 1 72 ? 62.639 70.675 98.896 1.00 23.22 72 PRO A N 1
ATOM 437 C CA . PRO A 1 72 ? 61.906 71.044 100.113 1.00 23.15 72 PRO A CA 1
ATOM 438 C C . PRO A 1 72 ? 60.600 70.253 100.150 1.00 23.20 72 PRO A C 1
ATOM 439 O O . PRO A 1 72 ? 60.336 69.463 99.245 1.00 21.74 72 PRO A O 1
ATOM 443 N N . ALA A 1 73 ? 59.789 70.458 101.186 1.00 24.17 73 ALA A N 1
ATOM 444 C CA . ALA A 1 73 ? 58.511 69.752 101.304 1.00 25.96 73 ALA A CA 1
ATOM 445 C C . ALA A 1 73 ? 57.672 69.963 100.043 1.00 26.30 73 ALA A C 1
ATOM 446 O O . ALA A 1 73 ? 57.647 71.058 99.483 1.00 24.66 73 ALA A O 1
ATOM 448 N N . ALA A 1 74 ? 56.976 68.913 99.617 1.00 25.96 74 ALA A N 1
ATOM 449 C CA . ALA A 1 74 ? 56.155 68.947 98.406 1.00 27.56 74 ALA A CA 1
ATOM 450 C C . ALA A 1 74 ? 55.161 70.099 98.287 1.00 27.54 74 ALA A C 1
ATOM 451 O O . ALA A 1 74 ? 54.845 70.535 97.179 1.00 30.22 74 ALA A O 1
ATOM 453 N N . GLY A 1 75 ? 54.662 70.595 99.412 1.00 27.14 75 GLY A N 1
ATOM 454 C CA . GLY A 1 75 ? 53.699 71.681 99.351 1.00 23.81 75 GLY A CA 1
ATOM 455 C C . GLY A 1 75 ? 54.264 73.050 99.675 1.00 22.58 75 GLY A C 1
ATOM 456 O O . GLY A 1 75 ? 53.513 74.016 99.827 1.00 22.73 75 GLY A O 1
ATOM 457 N N . SER A 1 76 ? 55.586 73.142 99.777 1.00 19.97 76 SER A N 1
ATOM 458 C CA . SER A 1 76 ? 56.231 74.409 100.094 1.00 19.63 76 SER A CA 1
ATOM 459 C C . SER A 1 76 ? 55.994 75.439 98.992 1.00 18.40 76 SER A C 1
ATOM 460 O O . SER A 1 76 ? 55.906 75.094 97.815 1.00 17.59 76 SER A O 1
ATOM 463 N N . PRO A 1 77 ? 55.878 76.723 99.365 1.00 17.24 77 PRO A N 1
ATOM 464 C CA . PRO A 1 77 ? 55.652 77.781 98.378 1.00 16.15 77 PRO A CA 1
ATOM 465 C C . PRO A 1 77 ? 56.844 77.937 97.438 1.00 15.33 77 PRO A C 1
ATOM 466 O O . PRO A 1 77 ? 57.982 77.678 97.821 1.00 15.64 77 PRO A O 1
ATOM 470 N N . VAL A 1 78 ? 56.565 78.359 96.210 1.00 12.83 78 VAL A N 1
ATOM 471 C CA . VAL A 1 78 ? 57.597 78.550 95.197 1.00 13.70 78 VAL A CA 1
ATOM 472 C C . VAL A 1 78 ? 57.664 80.012 94.769 1.00 14.20 78 VAL A C 1
ATOM 473 O O . VAL A 1 78 ? 56.637 80.631 94.489 1.00 14.16 78 VAL A O 1
ATOM 477 N N . GLY A 1 79 ? 58.878 80.555 94.718 1.00 14.75 79 GLY A N 1
ATOM 478 C CA . GLY A 1 79 ? 59.061 81.935 94.301 1.00 13.50 79 GLY A CA 1
ATOM 479 C C . GLY A 1 79 ? 59.358 81.975 92.813 1.00 12.66 79 GLY A C 1
ATOM 480 O O . GLY A 1 79 ? 60.106 81.146 92.301 1.00 12.56 79 GLY A O 1
ATOM 481 N N . VAL A 1 80 ? 58.783 82.942 92.111 1.00 12.51 80 VAL A N 1
ATOM 482 C CA . VAL A 1 80 ? 58.982 83.040 90.668 1.00 12.69 80 VAL A CA 1
ATOM 483 C C . VAL A 1 80 ? 59.169 84.491 90.251 1.00 13.42 80 VAL A C 1
ATOM 484 O O . VAL A 1 80 ? 58.522 85.380 90.804 1.00 14.12 80 VAL A O 1
ATOM 488 N N . THR A 1 81 ? 60.052 84.736 89.287 1.00 13.45 81 THR A N 1
ATOM 489 C CA . THR A 1 81 ? 60.265 86.101 88.810 1.00 14.29 81 THR A CA 1
ATOM 490 C C . THR A 1 81 ? 59.547 86.305 87.487 1.00 14.97 81 THR A C 1
ATOM 491 O O . THR A 1 81 ? 59.223 85.349 86.783 1.00 13.91 81 THR A O 1
ATOM 495 N N . PHE A 1 82 ? 59.312 87.564 87.146 1.00 14.10 82 PHE A N 1
ATOM 496 C CA . PHE A 1 82 ? 58.646 87.902 85.899 1.00 13.32 82 PHE A CA 1
ATOM 497 C C . PHE A 1 82 ? 59.137 89.280 85.487 1.00 12.71 82 PHE A C 1
ATOM 498 O O . PHE A 1 82 ? 59.220 90.183 86.316 1.00 13.13 82 PHE A O 1
ATOM 506 N N . PRO A 1 83 ? 59.456 89.466 84.196 1.00 13.11 83 PRO A N 1
ATOM 507 C CA . PRO A 1 83 ? 59.949 90.752 83.705 1.00 13.48 83 PRO A CA 1
ATOM 508 C C . PRO A 1 83 ? 58.898 91.845 83.536 1.00 15.13 83 PRO A C 1
ATOM 509 O O . PRO A 1 83 ? 58.676 92.330 82.433 1.00 14.42 83 PRO A O 1
ATOM 513 N N . GLY A 1 84 ? 58.264 92.235 84.635 1.00 14.02 84 GLY A N 1
ATOM 514 C CA . GLY A 1 84 ? 57.265 93.286 84.571 1.00 14.13 84 GLY A CA 1
ATOM 515 C C . GLY A 1 84 ? 56.819 93.730 85.952 1.00 14.51 84 GLY A C 1
ATOM 516 O O . GLY A 1 84 ? 57.237 93.161 86.960 1.00 12.30 84 GLY A O 1
ATOM 517 N N . ILE A 1 85 ? 55.977 94.757 86.001 1.00 14.46 85 ILE A N 1
ATOM 518 C CA . ILE A 1 85 ? 55.457 95.258 87.267 1.00 13.65 85 ILE A CA 1
ATOM 519 C C . ILE A 1 85 ? 54.516 94.203 87.848 1.00 15.55 85 ILE A C 1
ATOM 520 O O . ILE A 1 85 ? 53.621 93.714 87.153 1.00 16.33 85 ILE A O 1
ATOM 525 N N . ILE A 1 86 ? 54.724 93.849 89.113 1.00 14.11 86 ILE A N 1
ATOM 526 C CA . ILE A 1 86 ? 53.876 92.865 89.782 1.00 15.06 86 ILE A CA 1
ATOM 527 C C . ILE A 1 86 ? 53.223 93.498 91.010 1.00 15.80 86 ILE A C 1
ATOM 528 O O . ILE A 1 86 ? 53.912 93.917 91.942 1.00 16.46 86 ILE A O 1
ATOM 533 N N . GLN A 1 87 ? 51.895 93.572 91.004 1.00 17.18 87 GLN A N 1
ATOM 534 C CA . GLN A 1 87 ? 51.152 94.139 92.128 1.00 17.05 87 GLN A CA 1
ATOM 535 C C . GLN A 1 87 ? 50.094 93.132 92.573 1.00 18.36 87 GLN A C 1
ATOM 536 O O . GLN A 1 87 ? 49.205 92.769 91.800 1.00 18.39 87 GLN A O 1
ATOM 542 N N . HIS A 1 88 ? 50.200 92.681 93.817 1.00 20.05 88 HIS A N 1
ATOM 543 C CA . HIS A 1 88 ? 49.260 91.707 94.358 1.00 20.85 88 HIS A CA 1
ATOM 544 C C . HIS A 1 88 ? 49.110 90.519 93.411 1.00 19.84 88 HIS A C 1
ATOM 545 O O . HIS A 1 88 ? 47.994 90.083 93.114 1.00 18.36 88 HIS A O 1
ATOM 552 N N . GLY A 1 89 ? 50.246 90.022 92.927 1.00 19.08 89 GLY A N 1
ATOM 553 C CA . GLY A 1 89 ? 50.260 88.873 92.034 1.00 17.76 89 GLY A CA 1
ATOM 554 C C . GLY A 1 89 ? 49.766 89.082 90.613 1.00 17.34 89 GLY A C 1
ATOM 555 O O . GLY A 1 89 ? 49.636 88.118 89.858 1.00 16.78 89 GLY A O 1
ATOM 556 N N . VAL A 1 90 ? 49.506 90.330 90.237 1.00 16.47 90 VAL A N 1
ATOM 557 C CA . VAL A 1 90 ? 49.011 90.632 88.900 1.00 16.49 90 VAL A CA 1
ATOM 558 C C . VAL A 1 90 ? 50.050 91.374 88.065 1.00 15.32 90 VAL A C 1
ATOM 559 O O . VAL A 1 90 ? 50.725 92.278 88.555 1.00 14.03 90 VAL A O 1
ATOM 563 N N . VAL A 1 91 ? 50.181 90.981 86.802 1.00 16.38 91 VAL A N 1
ATOM 564 C CA . VAL A 1 91 ? 51.148 91.608 85.899 1.00 16.14 91 VAL A CA 1
ATOM 565 C C . VAL A 1 91 ? 50.609 92.930 85.352 1.00 18.23 91 VAL A C 1
ATOM 566 O O . VAL A 1 91 ? 49.525 92.969 84.766 1.00 17.96 91 VAL A O 1
ATOM 570 N N . HIS A 1 92 ? 51.366 94.011 85.539 1.00 16.65 92 HIS A N 1
ATOM 571 C CA . HIS A 1 92 ? 50.929 95.318 85.061 1.00 18.37 92 HIS A CA 1
ATOM 572 C C . HIS A 1 92 ? 51.766 95.918 83.931 1.00 18.42 92 HIS A C 1
ATOM 573 O O . HIS A 1 92 ? 51.529 97.053 83.511 1.00 19.26 92 HIS A O 1
ATOM 580 N N . SER A 1 93 ? 52.744 95.165 83.442 1.00 15.63 93 SER A N 1
ATOM 581 C CA . SER A 1 93 ? 53.559 95.618 82.319 1.00 17.36 93 SER A CA 1
ATOM 582 C C . SER A 1 93 ? 54.133 94.384 81.640 1.00 17.55 93 SER A C 1
ATOM 583 O O . SER A 1 93 ? 54.353 93.361 82.286 1.00 18.51 93 SER A O 1
ATOM 586 N N . ALA A 1 94 ? 54.357 94.476 80.334 1.00 17.18 94 ALA A N 1
ATOM 587 C CA . ALA A 1 94 ? 54.896 93.353 79.571 1.00 19.34 94 ALA A CA 1
ATOM 588 C C . ALA A 1 94 ? 55.726 93.913 78.429 1.00 20.06 94 ALA A C 1
ATOM 589 O O . ALA A 1 94 ? 55.470 93.628 77.260 1.00 21.02 94 ALA A O 1
ATOM 591 N N . ALA A 1 95 ? 56.726 94.711 78.782 1.00 18.72 95 ALA A N 1
ATOM 592 C CA . ALA A 1 95 ? 57.589 95.352 77.800 1.00 18.58 95 ALA A CA 1
ATOM 593 C C . ALA A 1 95 ? 58.165 94.425 76.735 1.00 19.59 95 ALA A C 1
ATOM 594 O O . ALA A 1 95 ? 58.109 94.732 75.543 1.00 21.89 95 ALA A O 1
ATOM 596 N N . ASN A 1 96 ? 58.713 93.291 77.156 1.00 19.79 96 ASN A N 1
ATOM 597 C CA . ASN A 1 96 ? 59.330 92.378 76.205 1.00 20.26 96 ASN A CA 1
ATOM 598 C C . ASN A 1 96 ? 58.775 90.960 76.214 1.00 21.02 96 ASN A C 1
ATOM 599 O O . ASN A 1 96 ? 59.486 89.999 75.908 1.00 22.45 96 ASN A O 1
ATOM 604 N N . VAL A 1 97 ? 57.499 90.840 76.562 1.00 21.48 97 VAL A N 1
ATOM 605 C CA . VAL A 1 97 ? 56.819 89.551 76.588 1.00 22.19 97 VAL A CA 1
ATOM 606 C C . VAL A 1 97 ? 55.440 89.729 75.957 1.00 22.61 97 VAL A C 1
ATOM 607 O O . VAL A 1 97 ? 54.988 90.858 75.752 1.00 21.11 97 VAL A O 1
ATOM 611 N N . ASP A 1 98 ? 54.772 88.621 75.647 1.00 23.76 98 ASP A N 1
ATOM 612 C CA . ASP A 1 98 ? 53.450 88.687 75.024 1.00 23.64 98 ASP A CA 1
ATOM 613 C C . ASP A 1 98 ? 52.500 89.576 75.820 1.00 23.39 98 ASP A C 1
ATOM 614 O O . ASP A 1 98 ? 52.366 89.430 77.037 1.00 22.50 98 ASP A O 1
ATOM 619 N N . LYS A 1 99 ? 51.820 90.483 75.128 1.00 22.23 99 LYS A N 1
ATOM 620 C CA . LYS A 1 99 ? 50.905 91.399 75.789 1.00 23.38 99 LYS A CA 1
ATOM 621 C C . LYS A 1 99 ? 49.716 90.737 76.485 1.00 21.49 99 LYS A C 1
ATOM 622 O O . LYS A 1 99 ? 49.017 91.382 77.263 1.00 20.19 99 LYS A O 1
ATOM 628 N N . SER A 1 100 ? 49.495 89.451 76.222 1.00 20.90 100 SER A N 1
ATOM 629 C CA . SER A 1 100 ? 48.397 88.739 76.868 1.00 21.63 100 SER A CA 1
ATOM 630 C C . SER A 1 100 ? 48.690 88.618 78.362 1.00 21.38 100 SER A C 1
ATOM 631 O O . SER A 1 100 ? 47.820 88.258 79.150 1.00 21.21 100 SER A O 1
ATOM 634 N N . TRP A 1 101 ? 49.926 88.927 78.745 1.00 19.69 101 TRP A N 1
ATOM 635 C CA . TRP A 1 101 ? 50.321 88.868 80.143 1.00 19.08 101 TRP A CA 1
ATOM 636 C C . TRP A 1 101 ? 49.698 90.005 80.940 1.00 19.38 101 TRP A C 1
ATOM 637 O O . TRP A 1 101 ? 49.454 89.873 82.138 1.00 18.47 101 TRP A O 1
ATOM 648 N N . LEU A 1 102 ? 49.435 91.123 80.268 1.00 18.83 102 LEU A N 1
ATOM 649 C CA . LEU A 1 102 ? 48.848 92.276 80.935 1.00 19.94 102 LEU A CA 1
ATOM 650 C C . LEU A 1 102 ? 47.560 91.924 81.672 1.00 22.32 102 LEU A C 1
ATOM 651 O O . LEU A 1 102 ? 46.664 91.283 81.115 1.00 21.70 102 LEU A O 1
ATOM 656 N N . ASN A 1 103 ? 47.490 92.346 82.930 1.00 21.16 103 ASN A N 1
ATOM 657 C CA . ASN A 1 103 ? 46.335 92.111 83.793 1.00 24.31 103 ASN A CA 1
ATOM 658 C C . ASN A 1 103 ? 46.119 90.641 84.153 1.00 22.83 103 ASN A C 1
ATOM 659 O O . ASN A 1 103 ? 45.052 90.258 84.630 1.00 24.24 103 ASN A O 1
ATOM 664 N N . THR A 1 104 ? 47.135 89.820 83.927 1.00 21.66 104 THR A N 1
ATOM 665 C CA . THR A 1 104 ? 47.047 88.404 84.256 1.00 20.85 104 THR A CA 1
ATOM 666 C C . THR A 1 104 ? 47.440 88.171 85.712 1.00 20.13 104 THR A C 1
ATOM 667 O O . THR A 1 104 ? 48.471 88.668 86.170 1.00 17.10 104 THR A O 1
ATOM 671 N N . ASP A 1 105 ? 46.608 87.437 86.446 1.00 19.04 105 ASP A N 1
ATOM 672 C CA . ASP A 1 105 ? 46.919 87.120 87.836 1.00 17.09 105 ASP A CA 1
ATOM 673 C C . ASP A 1 105 ? 47.884 85.943 87.733 1.00 17.04 105 ASP A C 1
ATOM 674 O O . ASP A 1 105 ? 47.462 84.782 87.702 1.00 14.76 105 ASP A O 1
ATOM 679 N N . ILE A 1 106 ? 49.175 86.244 87.657 1.00 16.19 106 ILE A N 1
ATOM 680 C CA . ILE A 1 106 ? 50.184 85.204 87.523 1.00 14.34 106 ILE A CA 1
ATOM 681 C C . ILE A 1 106 ? 50.323 84.330 88.773 1.00 15.31 106 ILE A C 1
ATOM 682 O O . ILE A 1 106 ? 50.630 83.140 88.668 1.00 15.16 106 ILE A O 1
ATOM 687 N N . ASP A 1 107 ? 50.081 84.896 89.954 1.00 15.69 107 ASP A N 1
ATOM 688 C CA . ASP A 1 107 ? 50.159 84.102 91.179 1.00 14.78 107 ASP A CA 1
ATOM 689 C C . ASP A 1 107 ? 49.103 83.005 91.126 1.00 15.37 107 ASP A C 1
ATOM 690 O O . ASP A 1 107 ? 49.392 81.843 91.412 1.00 14.14 107 ASP A O 1
ATOM 695 N N . ALA A 1 108 ? 47.882 83.380 90.749 1.00 14.89 108 ALA A N 1
ATOM 696 C CA . ALA A 1 108 ? 46.781 82.421 90.656 1.00 15.30 108 ALA A CA 1
ATOM 697 C C . ALA A 1 108 ? 47.067 81.399 89.561 1.00 15.25 108 ALA A C 1
ATOM 698 O O . ALA A 1 108 ? 46.882 80.198 89.753 1.00 14.60 108 ALA A O 1
ATOM 700 N N . LEU A 1 109 ? 47.508 81.890 88.409 1.00 15.44 109 LEU A N 1
ATOM 701 C CA . LEU A 1 109 ? 47.830 81.033 87.271 1.00 15.98 109 LEU A CA 1
ATOM 702 C C . LEU A 1 109 ? 48.817 79.930 87.643 1.00 16.71 109 LEU A C 1
ATOM 703 O O . LEU A 1 109 ? 48.584 78.749 87.372 1.00 15.96 109 LEU A O 1
ATOM 708 N N . LEU A 1 110 ? 49.927 80.318 88.260 1.00 15.20 110 LEU A N 1
ATOM 709 C CA . LEU A 1 110 ? 50.952 79.349 88.619 1.00 16.33 110 LEU A CA 1
ATOM 710 C C . LEU A 1 110 ? 50.597 78.490 89.826 1.00 15.50 110 LEU A C 1
ATOM 711 O O . LEU A 1 110 ? 50.958 77.313 89.878 1.00 16.73 110 LEU A O 1
ATOM 716 N N . THR A 1 111 ? 49.885 79.058 90.794 1.00 14.52 111 THR A N 1
ATOM 717 C CA . THR A 1 111 ? 49.499 78.280 91.967 1.00 14.84 111 THR A CA 1
ATOM 718 C C . THR A 1 111 ? 48.571 77.147 91.527 1.00 16.51 111 THR A C 1
ATOM 719 O O . THR A 1 111 ? 48.692 76.017 91.995 1.00 17.18 111 THR A O 1
ATOM 723 N N . ALA A 1 112 ? 47.659 77.458 90.611 1.00 15.13 112 ALA A N 1
ATOM 724 C CA . ALA A 1 112 ? 46.708 76.471 90.102 1.00 17.61 112 ALA A CA 1
ATOM 725 C C . ALA A 1 112 ? 47.411 75.373 89.312 1.00 18.56 112 ALA A C 1
ATOM 726 O O . ALA A 1 112 ? 47.077 74.194 89.437 1.00 18.20 112 ALA A O 1
ATOM 728 N N . ARG A 1 113 ? 48.386 75.762 88.499 1.00 17.50 113 ARG A N 1
ATOM 729 C CA . ARG A 1 113 ? 49.112 74.790 87.691 1.00 19.38 113 ARG A CA 1
ATOM 730 C C . ARG A 1 113 ? 50.076 73.922 88.495 1.00 19.89 113 ARG A C 1
ATOM 731 O O . ARG A 1 113 ? 50.192 72.720 88.243 1.00 19.81 113 ARG A O 1
ATOM 739 N N . LEU A 1 114 ? 50.765 74.521 89.462 1.00 18.76 114 LEU A N 1
ATOM 740 C CA . LEU A 1 114 ? 51.733 73.780 90.272 1.00 20.40 114 LEU A CA 1
ATOM 741 C C . LEU A 1 114 ? 51.148 73.005 91.447 1.00 21.38 114 LEU A C 1
ATOM 742 O O . LEU A 1 114 ? 51.791 72.091 91.975 1.00 22.04 114 LEU A O 1
ATOM 747 N N . GLY A 1 115 ? 49.946 73.372 91.874 1.00 20.87 115 GLY A N 1
ATOM 748 C CA . GLY A 1 115 ? 49.337 72.676 92.995 1.00 20.50 115 GLY A CA 1
ATOM 749 C C . GLY A 1 115 ? 49.974 73.025 94.327 1.00 20.10 115 GLY A C 1
ATOM 750 O O . GLY A 1 115 ? 49.948 72.236 95.268 1.00 20.21 115 GLY A O 1
ATOM 751 N N . ARG A 1 116 ? 50.558 74.216 94.403 1.00 18.65 116 ARG A N 1
ATOM 752 C CA . ARG A 1 116 ? 51.196 74.697 95.622 1.00 18.84 116 ARG A CA 1
ATOM 753 C C . ARG A 1 116 ? 51.261 76.215 95.505 1.00 17.53 116 ARG A C 1
ATOM 754 O O . ARG A 1 116 ? 51.200 76.753 94.402 1.00 17.68 116 ARG A O 1
ATOM 762 N N . PRO A 1 117 ? 51.379 76.926 96.636 1.00 19.16 117 PRO A N 1
ATOM 763 C CA . PRO A 1 117 ? 51.442 78.389 96.555 1.00 19.74 117 PRO A CA 1
ATOM 764 C C . PRO A 1 117 ? 52.632 78.918 95.755 1.00 18.69 117 PRO A C 1
ATOM 765 O O . PRO A 1 117 ? 53.755 78.441 95.897 1.00 17.77 117 PRO A O 1
ATOM 769 N N . VAL A 1 118 ? 52.362 79.902 94.907 1.00 18.69 118 VAL A N 1
ATOM 770 C CA . VAL A 1 118 ? 53.393 80.519 94.081 1.00 18.29 118 VAL A CA 1
ATOM 771 C C . VAL A 1 118 ? 53.245 82.025 94.191 1.00 21.19 118 VAL A C 1
ATOM 772 O O . VAL A 1 118 ? 52.145 82.562 94.041 1.00 20.15 118 VAL A O 1
ATOM 776 N N . GLU A 1 119 ? 54.353 82.701 94.466 1.00 20.28 119 GLU A N 1
ATOM 777 C CA . GLU A 1 119 ? 54.348 84.150 94.583 1.00 20.42 119 GLU A CA 1
ATOM 778 C C . GLU A 1 119 ? 55.390 84.732 93.651 1.00 18.37 119 GLU A C 1
ATOM 779 O O . GLU A 1 119 ? 56.576 84.401 93.733 1.00 16.96 119 GLU A O 1
ATOM 785 N N . VAL A 1 120 ? 54.923 85.599 92.762 1.00 17.01 120 VAL A N 1
ATOM 786 C CA . VAL A 1 120 ? 55.768 86.226 91.763 1.00 15.41 120 VAL A CA 1
ATOM 787 C C . VAL A 1 120 ? 56.287 87.590 92.197 1.00 14.69 120 VAL A C 1
ATOM 788 O O . VAL A 1 120 ? 55.635 88.317 92.954 1.00 14.52 120 VAL A O 1
ATOM 792 N N . ILE A 1 121 ? 57.478 87.918 91.715 1.00 14.07 121 ILE A N 1
ATOM 793 C CA . ILE A 1 121 ? 58.116 89.193 92.009 1.00 13.61 121 ILE A CA 1
ATOM 794 C C . ILE A 1 121 ? 58.844 89.614 90.740 1.00 13.17 121 ILE A C 1
ATOM 795 O O . ILE A 1 121 ? 59.233 88.769 89.934 1.00 11.94 121 ILE A O 1
ATOM 800 N N . ASN A 1 122 ? 59.012 90.914 90.543 1.00 12.11 122 ASN A N 1
ATOM 801 C CA . ASN A 1 122 ? 59.719 91.380 89.359 1.00 12.46 122 ASN A CA 1
ATOM 802 C C . ASN A 1 122 ? 61.132 90.790 89.327 1.00 11.69 122 ASN A C 1
ATOM 803 O O . ASN A 1 122 ? 61.783 90.670 90.363 1.00 12.18 122 ASN A O 1
ATOM 808 N N . ASP A 1 123 ? 61.607 90.431 88.137 1.00 11.06 123 ASP A N 1
ATOM 809 C CA . ASP A 1 123 ? 62.931 89.830 88.007 1.00 12.58 123 ASP A CA 1
ATOM 810 C C . ASP A 1 123 ? 64.090 90.693 88.517 1.00 12.70 123 ASP A C 1
ATOM 811 O O . ASP A 1 123 ? 65.002 90.185 89.180 1.00 12.41 123 ASP A O 1
ATOM 816 N N . ALA A 1 124 ? 64.066 91.989 88.218 1.00 12.16 124 ALA A N 1
ATOM 817 C CA . ALA A 1 124 ? 65.132 92.875 88.683 1.00 11.98 124 ALA A CA 1
ATOM 818 C C . ALA A 1 124 ? 65.042 93.039 90.201 1.00 13.10 124 ALA A C 1
ATOM 819 O O . ALA A 1 124 ? 66.066 93.079 90.887 1.00 12.19 124 ALA A O 1
ATOM 821 N N . ASP A 1 125 ? 63.817 93.129 90.720 1.00 12.42 125 ASP A N 1
ATOM 822 C CA . ASP A 1 125 ? 63.603 93.259 92.161 1.00 12.27 125 ASP A CA 1
ATOM 823 C C . ASP A 1 125 ? 64.206 92.055 92.885 1.00 12.78 125 ASP A C 1
ATOM 824 O O . ASP A 1 125 ? 64.830 92.203 93.940 1.00 12.64 125 ASP A O 1
ATOM 829 N N . ALA A 1 126 ? 64.017 90.866 92.315 1.00 12.18 126 ALA A N 1
ATOM 830 C CA . ALA A 1 126 ? 64.557 89.641 92.908 1.00 11.74 126 ALA A CA 1
ATOM 831 C C . ALA A 1 126 ? 66.081 89.718 92.916 1.00 13.20 126 ALA A C 1
ATOM 832 O O . ALA A 1 126 ? 66.723 89.396 93.915 1.00 11.77 126 ALA A O 1
ATOM 834 N N . ALA A 1 127 ? 66.658 90.152 91.800 1.00 13.66 127 ALA A N 1
ATOM 835 C CA . ALA A 1 127 ? 68.109 90.284 91.708 1.00 15.49 127 ALA A CA 1
ATOM 836 C C . ALA A 1 127 ? 68.592 91.257 92.782 1.00 15.69 127 ALA A C 1
ATOM 837 O O . ALA A 1 127 ? 69.649 91.058 93.384 1.00 14.65 127 ALA A O 1
ATOM 839 N N . GLY A 1 128 ? 67.810 92.308 93.017 1.00 15.21 128 GLY A N 1
ATOM 840 C CA . GLY A 1 128 ? 68.163 93.295 94.027 1.00 16.06 128 GLY A CA 1
ATOM 841 C C . GLY A 1 128 ? 68.134 92.721 95.433 1.00 16.73 128 GLY A C 1
ATOM 842 O O . GLY A 1 128 ? 69.040 92.976 96.236 1.00 17.64 128 GLY A O 1
ATOM 843 N N . LEU A 1 129 ? 67.101 91.942 95.744 1.00 14.62 129 LEU A N 1
ATOM 844 C CA . LEU A 1 129 ? 66.995 91.328 97.068 1.00 16.27 129 LEU A CA 1
ATOM 845 C C . LEU A 1 129 ? 68.223 90.461 97.314 1.00 15.78 129 LEU A C 1
ATOM 846 O O . LEU A 1 129 ? 68.815 90.483 98.400 1.00 15.90 129 LEU A O 1
ATOM 851 N N . ALA A 1 130 ? 68.601 89.692 96.298 1.00 15.18 130 ALA A N 1
ATOM 852 C CA . ALA A 1 130 ? 69.758 88.815 96.400 1.00 15.73 130 ALA A CA 1
ATOM 853 C C . ALA A 1 130 ? 71.054 89.601 96.612 1.00 15.93 130 ALA A C 1
ATOM 854 O O . ALA A 1 130 ? 71.862 89.234 97.457 1.00 16.26 130 ALA A O 1
ATOM 856 N N . GLU A 1 131 ? 71.254 90.674 95.848 1.00 16.06 131 GLU A N 1
ATOM 857 C CA . GLU A 1 131 ? 72.466 91.480 95.994 1.00 16.68 131 GLU A CA 1
ATOM 858 C C . GLU A 1 131 ? 72.513 92.180 97.344 1.00 17.09 131 GLU A C 1
ATOM 859 O O . GLU A 1 131 ? 73.584 92.345 97.928 1.00 16.78 131 GLU A O 1
ATOM 865 N N . ALA A 1 132 ? 71.352 92.601 97.833 1.00 16.16 132 ALA A N 1
ATOM 866 C CA . ALA A 1 132 ? 71.270 93.293 99.114 1.00 17.82 132 ALA A CA 1
ATOM 867 C C . ALA A 1 132 ? 71.599 92.372 100.286 1.00 19.05 132 ALA A C 1
ATOM 868 O O . ALA A 1 132 ? 72.255 92.779 101.254 1.00 20.89 132 ALA A O 1
ATOM 870 N N . ARG A 1 133 ? 71.152 91.126 100.187 1.00 17.98 133 ARG A N 1
ATOM 871 C CA . ARG A 1 133 ? 71.352 90.144 101.249 1.00 20.42 133 ARG A CA 1
ATOM 872 C C . ARG A 1 133 ? 72.631 89.319 101.171 1.00 19.83 133 ARG A C 1
ATOM 873 O O . ARG A 1 133 ? 73.277 89.079 102.196 1.00 21.23 133 ARG A O 1
ATOM 881 N N . TYR A 1 134 ? 73.002 88.896 99.966 1.00 18.02 134 TYR A N 1
ATOM 882 C CA . TYR A 1 134 ? 74.180 88.053 99.779 1.00 18.69 134 TYR A CA 1
ATOM 883 C C . TYR A 1 134 ? 75.248 88.614 98.851 1.00 18.61 134 TYR A C 1
ATOM 884 O O . TYR A 1 134 ? 76.313 88.009 98.707 1.00 19.89 134 TYR A O 1
ATOM 893 N N . GLY A 1 135 ? 74.973 89.748 98.216 1.00 18.09 135 GLY A N 1
ATOM 894 C CA . GLY A 1 135 ? 75.929 90.295 97.271 1.00 16.59 135 GLY A CA 1
ATOM 895 C C . GLY A 1 135 ? 76.573 91.640 97.549 1.00 17.71 135 GLY A C 1
ATOM 896 O O . GLY A 1 135 ? 76.874 91.984 98.689 1.00 15.54 135 GLY A O 1
ATOM 897 N N . ALA A 1 136 ? 76.778 92.399 96.477 1.00 17.99 136 ALA A N 1
ATOM 898 C CA . ALA A 1 136 ? 77.427 93.705 96.540 1.00 20.33 136 ALA A CA 1
ATOM 899 C C . ALA A 1 136 ? 76.699 94.786 97.335 1.00 20.01 136 ALA A C 1
ATOM 900 O O . ALA A 1 136 ? 77.256 95.861 97.575 1.00 21.56 136 ALA A O 1
ATOM 902 N N . GLY A 1 137 ? 75.465 94.515 97.746 1.00 19.02 137 GLY A N 1
ATOM 903 C CA . GLY A 1 137 ? 74.724 95.504 98.510 1.00 17.68 137 GLY A CA 1
ATOM 904 C C . GLY A 1 137 ? 74.731 95.275 100.012 1.00 18.24 137 GLY A C 1
ATOM 905 O O . GLY A 1 137 ? 74.302 96.134 100.785 1.00 18.53 137 GLY A O 1
ATOM 906 N N . ALA A 1 138 ? 75.218 94.114 100.434 1.00 17.75 138 ALA A N 1
ATOM 907 C CA . ALA A 1 138 ? 75.253 93.786 101.853 1.00 18.22 138 ALA A CA 1
ATOM 908 C C . ALA A 1 138 ? 76.077 94.806 102.631 1.00 17.46 138 ALA A C 1
ATOM 909 O O . ALA A 1 138 ? 77.199 95.125 102.247 1.00 19.25 138 ALA A O 1
ATOM 911 N N . GLY A 1 139 ? 75.509 95.317 103.716 1.00 19.48 139 GLY A N 1
ATOM 912 C CA . GLY A 1 139 ? 76.223 96.280 104.536 1.00 21.25 139 GLY A CA 1
ATOM 913 C C . GLY A 1 139 ? 76.221 97.706 104.019 1.00 22.81 139 GLY A C 1
ATOM 914 O O . GLY A 1 139 ? 76.860 98.582 104.602 1.00 23.08 139 GLY A O 1
ATOM 915 N N . VAL A 1 140 ? 75.513 97.947 102.922 1.00 21.83 140 VAL A N 1
ATOM 916 C CA . VAL A 1 140 ? 75.443 99.290 102.365 1.00 22.09 140 VAL A CA 1
ATOM 917 C C . VAL A 1 140 ? 74.086 99.900 102.688 1.00 23.06 140 VAL A C 1
ATOM 918 O O . VAL A 1 140 ? 73.049 99.377 102.278 1.00 22.98 140 VAL A O 1
ATOM 922 N N . LYS A 1 141 ? 74.091 100.998 103.436 1.00 23.11 141 LYS A N 1
ATOM 923 C CA . LYS A 1 141 ? 72.843 101.660 103.788 1.00 24.61 141 LYS A CA 1
ATOM 924 C C . LYS A 1 141 ? 72.523 102.711 102.736 1.00 22.77 141 LYS A C 1
ATOM 925 O O . LYS A 1 141 ? 73.320 102.960 101.830 1.00 23.31 141 LYS A O 1
ATOM 931 N N . GLY A 1 142 ? 71.351 103.317 102.855 1.00 19.64 142 GLY A N 1
ATOM 932 C CA . GLY A 1 142 ? 70.964 104.335 101.902 1.00 19.07 142 GLY A CA 1
ATOM 933 C C . GLY A 1 142 ? 70.491 103.746 100.590 1.00 16.94 142 GLY A C 1
ATOM 934 O O . GLY A 1 142 ? 70.145 102.569 100.505 1.00 15.49 142 GLY A O 1
ATOM 935 N N . THR A 1 143 ? 70.496 104.573 99.556 1.00 14.71 143 THR A N 1
ATOM 936 C CA . THR A 1 143 ? 70.036 104.160 98.239 1.00 14.20 143 THR A CA 1
ATOM 937 C C . THR A 1 143 ? 71.052 103.364 97.440 1.00 13.88 143 THR A C 1
ATOM 938 O O . THR A 1 143 ? 72.159 103.832 97.179 1.00 15.15 143 THR A O 1
ATOM 942 N N . VAL A 1 144 ? 70.654 102.155 97.053 1.00 13.58 144 VAL A N 1
ATOM 943 C CA . VAL A 1 144 ? 71.488 101.265 96.253 1.00 12.95 144 VAL A CA 1
ATOM 944 C C . VAL A 1 144 ? 70.650 100.855 95.050 1.00 13.48 144 VAL A C 1
ATOM 945 O O . VAL A 1 144 ? 69.566 100.302 95.205 1.00 13.46 144 VAL A O 1
ATOM 949 N N . LEU A 1 145 ? 71.143 101.125 93.848 1.00 13.97 145 LEU A N 1
ATOM 950 C CA . LEU A 1 145 ? 70.378 100.778 92.657 1.00 12.78 145 LEU A CA 1
ATOM 951 C C . LEU A 1 145 ? 71.041 99.670 91.861 1.00 13.27 145 LEU A C 1
ATOM 952 O O . LEU A 1 145 ? 72.174 99.807 91.407 1.00 13.87 145 LEU A O 1
ATOM 957 N N . VAL A 1 146 ? 70.326 98.560 91.710 1.00 12.98 146 VAL A N 1
ATOM 958 C CA . VAL A 1 146 ? 70.828 97.420 90.956 1.00 12.64 146 VAL A CA 1
ATOM 959 C C . VAL A 1 146 ? 70.225 97.523 89.558 1.00 13.68 146 VAL A C 1
ATOM 960 O O . VAL A 1 146 ? 69.014 97.403 89.384 1.00 14.14 146 VAL A O 1
ATOM 964 N N . ILE A 1 147 ? 71.077 97.781 88.573 1.00 12.39 147 ILE A N 1
ATOM 965 C CA . ILE A 1 147 ? 70.635 97.928 87.192 1.00 13.26 147 ILE A CA 1
ATOM 966 C C . ILE A 1 147 ? 71.053 96.688 86.413 1.00 14.27 147 ILE A C 1
ATOM 967 O O . ILE A 1 147 ? 72.239 96.374 86.345 1.00 14.07 147 ILE A O 1
ATOM 972 N N . THR A 1 148 ? 70.085 95.983 85.831 1.00 15.15 148 THR A N 1
ATOM 973 C CA . THR A 1 148 ? 70.401 94.787 85.060 1.00 15.58 148 THR A CA 1
ATOM 974 C C . THR A 1 148 ? 70.363 95.072 83.559 1.00 16.28 148 THR A C 1
ATOM 975 O O . THR A 1 148 ? 69.434 95.708 83.052 1.00 14.60 148 THR A O 1
ATOM 979 N N . LEU A 1 149 ? 71.387 94.603 82.854 1.00 15.50 149 LEU A N 1
ATOM 980 C CA . LEU A 1 149 ? 71.488 94.807 81.413 1.00 17.01 149 LEU A CA 1
ATOM 981 C C . LEU A 1 149 ? 71.309 93.486 80.667 1.00 17.23 149 LEU A C 1
ATOM 982 O O . LEU A 1 149 ? 72.129 92.583 80.786 1.00 17.22 149 LEU A O 1
ATOM 987 N N . GLY A 1 150 ? 70.230 93.377 79.901 1.00 16.31 150 GLY A N 1
ATOM 988 C CA . GLY A 1 150 ? 69.976 92.153 79.162 1.00 18.16 150 GLY A CA 1
ATOM 989 C C . GLY A 1 150 ? 69.000 92.437 78.044 1.00 17.76 150 GLY A C 1
ATOM 990 O O . GLY A 1 150 ? 69.185 93.399 77.303 1.00 18.93 150 GLY A O 1
ATOM 991 N N . THR A 1 151 ? 67.969 91.606 77.915 1.00 17.75 151 THR A N 1
ATOM 992 C CA . THR A 1 151 ? 66.954 91.812 76.883 1.00 19.17 151 THR A CA 1
ATOM 993 C C . THR A 1 151 ? 66.376 93.208 77.105 1.00 17.37 151 THR A C 1
ATOM 994 O O . THR A 1 151 ? 66.187 93.983 76.170 1.00 18.44 151 THR A O 1
ATOM 998 N N . GLY A 1 152 ? 66.108 93.523 78.364 1.00 16.75 152 GLY A N 1
ATOM 999 C CA . GLY A 1 152 ? 65.605 94.840 78.703 1.00 14.63 152 GLY A CA 1
ATOM 1000 C C . GLY A 1 152 ? 66.529 95.383 79.774 1.00 14.62 152 GLY A C 1
ATOM 1001 O O . GLY A 1 152 ? 67.550 94.766 80.083 1.00 15.72 152 GLY A O 1
ATOM 1002 N N . ILE A 1 153 ? 66.207 96.547 80.321 1.00 11.80 153 ILE A N 1
ATOM 1003 C CA . ILE A 1 153 ? 67.014 97.100 81.397 1.00 12.38 153 ILE A CA 1
ATOM 1004 C C . ILE A 1 153 ? 66.133 97.023 82.633 1.00 12.54 153 ILE A C 1
ATOM 1005 O O . ILE A 1 153 ? 65.036 97.576 82.657 1.00 12.78 153 ILE A O 1
ATOM 1010 N N . GLY A 1 154 ? 66.600 96.298 83.641 1.00 11.77 154 GLY A N 1
ATOM 1011 C CA . GLY A 1 154 ? 65.829 96.169 84.857 1.00 11.27 154 GLY A CA 1
ATOM 1012 C C . GLY A 1 154 ? 66.445 97.009 85.948 1.00 11.31 154 GLY A C 1
ATOM 1013 O O . GLY A 1 154 ? 67.603 97.422 85.846 1.00 12.10 154 GLY A O 1
ATOM 1014 N N . SER A 1 155 ? 65.672 97.278 86.991 1.00 10.06 155 SER A N 1
ATOM 1015 C CA . SER A 1 155 ? 66.183 98.061 88.101 1.00 11.11 155 SER A CA 1
ATOM 1016 C C . SER A 1 155 ? 65.529 97.665 89.408 1.00 12.17 155 SER A C 1
ATOM 1017 O O . SER A 1 155 ? 64.304 97.561 89.494 1.00 12.40 155 SER A O 1
ATOM 1020 N N . ALA A 1 156 ? 66.358 97.441 90.422 1.00 11.65 156 ALA A N 1
ATOM 1021 C CA . ALA A 1 156 ? 65.875 97.120 91.755 1.00 12.51 156 ALA A CA 1
ATOM 1022 C C . ALA A 1 156 ? 66.270 98.323 92.605 1.00 12.83 156 ALA A C 1
ATOM 1023 O O . ALA A 1 156 ? 67.449 98.684 92.669 1.00 13.18 156 ALA A O 1
ATOM 1025 N N . PHE A 1 157 ? 65.285 98.948 93.235 1.00 12.05 157 PHE A N 1
ATOM 1026 C CA . PHE A 1 157 ? 65.533 100.109 94.082 1.00 13.59 157 PHE A CA 1
ATOM 1027 C C . PHE A 1 157 ? 65.618 99.610 95.523 1.00 12.85 157 PHE A C 1
ATOM 1028 O O . PHE A 1 157 ? 64.623 99.167 96.098 1.00 14.37 157 PHE A O 1
ATOM 1036 N N . ILE A 1 158 ? 66.818 99.667 96.091 1.00 13.53 158 ILE A N 1
ATOM 1037 C CA . ILE A 1 158 ? 67.052 99.223 97.460 1.00 13.55 158 ILE A CA 1
ATOM 1038 C C . ILE A 1 158 ? 67.344 100.443 98.337 1.00 14.17 158 ILE A C 1
ATOM 1039 O O . ILE A 1 158 ? 68.110 101.318 97.942 1.00 13.68 158 ILE A O 1
ATOM 1044 N N . PHE A 1 159 ? 66.715 100.510 99.507 1.00 15.01 159 PHE A N 1
ATOM 1045 C CA . PHE A 1 159 ? 66.961 101.611 100.437 1.00 14.89 159 PHE A CA 1
ATOM 1046 C C . PHE A 1 159 ? 67.130 101.041 101.838 1.00 15.79 159 PHE A C 1
ATOM 1047 O O . PHE A 1 159 ? 66.218 100.407 102.376 1.00 16.06 159 PHE A O 1
ATOM 1055 N N . ASP A 1 160 ? 68.298 101.275 102.427 1.00 16.96 160 ASP A N 1
ATOM 1056 C CA . ASP A 1 160 ? 68.605 100.758 103.756 1.00 18.79 160 ASP A CA 1
ATOM 1057 C C . ASP A 1 160 ? 68.420 99.243 103.774 1.00 18.98 160 ASP A C 1
ATOM 1058 O O . ASP A 1 160 ? 67.921 98.671 104.749 1.00 20.41 160 ASP A O 1
ATOM 1063 N N . GLY A 1 161 ? 68.816 98.602 102.679 1.00 17.78 161 GLY A N 1
ATOM 1064 C CA . GLY A 1 161 ? 68.716 97.156 102.574 1.00 18.43 161 GLY A CA 1
ATOM 1065 C C . GLY A 1 161 ? 67.327 96.601 102.314 1.00 18.28 161 GLY A C 1
ATOM 1066 O O . GLY A 1 161 ? 67.149 95.381 102.243 1.00 17.82 161 GLY A O 1
ATOM 1067 N N . LYS A 1 162 ? 66.344 97.481 102.164 1.00 16.26 162 LYS A N 1
ATOM 1068 C CA . LYS A 1 162 ? 64.972 97.050 101.918 1.00 18.68 162 LYS A CA 1
ATOM 1069 C C . LYS A 1 162 ? 64.565 97.341 100.481 1.00 15.93 162 LYS A C 1
ATOM 1070 O O . LYS A 1 162 ? 64.969 98.347 99.908 1.00 15.38 162 LYS A O 1
ATOM 1076 N N . LEU A 1 163 ? 63.755 96.463 99.905 1.00 14.78 163 LEU A N 1
ATOM 1077 C CA . LEU A 1 163 ? 63.305 96.658 98.534 1.00 12.95 163 LEU A CA 1
ATOM 1078 C C . LEU A 1 163 ? 62.147 97.639 98.406 1.00 13.50 163 LEU A C 1
ATOM 1079 O O . LEU A 1 163 ? 61.120 97.492 99.067 1.00 15.60 163 LEU A O 1
ATOM 1084 N N . VAL A 1 164 ? 62.340 98.656 97.569 1.00 13.31 164 VAL A N 1
ATOM 1085 C CA . VAL A 1 164 ? 61.301 99.629 97.241 1.00 13.98 164 VAL A CA 1
ATOM 1086 C C . VAL A 1 164 ? 60.872 98.966 95.928 1.00 12.61 164 VAL A C 1
ATOM 1087 O O . VAL A 1 164 ? 61.520 99.125 94.895 1.00 13.76 164 VAL A O 1
ATOM 1091 N N . PRO A 1 165 ? 59.766 98.211 95.956 1.00 14.36 165 PRO A N 1
ATOM 1092 C CA . PRO A 1 165 ? 59.275 97.497 94.776 1.00 13.78 165 PRO A CA 1
ATOM 1093 C C . PRO A 1 165 ? 58.879 98.192 93.488 1.00 13.50 165 PRO A C 1
ATOM 1094 O O . PRO A 1 165 ? 58.437 99.341 93.471 1.00 12.29 165 PRO A O 1
ATOM 1098 N N . ASN A 1 166 ? 59.069 97.438 92.410 1.00 12.31 166 ASN A N 1
ATOM 1099 C CA . ASN A 1 166 ? 58.685 97.827 91.064 1.00 11.64 166 ASN A CA 1
ATOM 1100 C C . ASN A 1 166 ? 59.257 99.086 90.423 1.00 11.96 166 ASN A C 1
ATOM 1101 O O . ASN A 1 166 ? 58.563 99.752 89.658 1.00 12.64 166 ASN A O 1
ATOM 1106 N N . ALA A 1 167 ? 60.512 99.422 90.706 1.00 11.93 167 ALA A N 1
ATOM 1107 C CA . ALA A 1 167 ? 61.089 100.595 90.046 1.00 12.30 167 ALA A CA 1
ATOM 1108 C C . ALA A 1 167 ? 61.351 100.149 88.605 1.00 11.96 167 ALA A C 1
ATOM 1109 O O . ALA A 1 167 ? 61.946 99.093 88.382 1.00 12.76 167 ALA A O 1
ATOM 1111 N N . GLU A 1 168 ? 60.899 100.935 87.630 1.00 11.10 168 GLU A N 1
ATOM 1112 C CA . GLU A 1 168 ? 61.092 100.586 86.220 1.00 10.85 168 GLU A CA 1
ATOM 1113 C C . GLU A 1 168 ? 62.005 101.586 85.519 1.00 11.23 168 GLU A C 1
ATOM 1114 O O . GLU A 1 168 ? 61.632 102.178 84.509 1.00 11.26 168 GLU A O 1
ATOM 1120 N N . LEU A 1 169 ? 63.208 101.758 86.060 1.00 11.80 169 LEU A N 1
ATOM 1121 C CA . LEU A 1 169 ? 64.182 102.699 85.515 1.00 13.61 169 LEU A CA 1
ATOM 1122 C C . LEU A 1 169 ? 64.681 102.361 84.118 1.00 12.27 169 LEU A C 1
ATOM 1123 O O . LEU A 1 169 ? 65.333 103.185 83.474 1.00 12.49 169 LEU A O 1
ATOM 1128 N N . GLY A 1 170 ? 64.383 101.153 83.650 1.00 12.31 170 GLY A N 1
ATOM 1129 C CA . GLY A 1 170 ? 64.793 100.774 82.313 1.00 12.41 170 GLY A CA 1
ATOM 1130 C C . GLY A 1 170 ? 63.906 101.491 81.315 1.00 14.06 170 GLY A C 1
ATOM 1131 O O . GLY A 1 170 ? 64.182 101.497 80.114 1.00 14.15 170 GLY A O 1
ATOM 1132 N N . HIS A 1 171 ? 62.843 102.117 81.817 1.00 12.74 171 HIS A N 1
ATOM 1133 C CA . HIS A 1 171 ? 61.912 102.827 80.955 1.00 13.49 171 HIS A CA 1
ATOM 1134 C C . HIS A 1 171 ? 61.918 104.335 81.121 1.00 14.04 171 HIS A C 1
ATOM 1135 O O . HIS A 1 171 ? 60.979 105.027 80.724 1.00 13.80 171 HIS A O 1
ATOM 1142 N N . LEU A 1 172 ? 62.987 104.839 81.725 1.00 11.96 172 LEU A N 1
ATOM 1143 C CA . LEU A 1 172 ? 63.164 106.272 81.849 1.00 12.66 172 LEU A CA 1
ATOM 1144 C C . LEU A 1 172 ? 63.378 106.689 80.402 1.00 14.64 172 LEU A C 1
ATOM 1145 O O . LEU A 1 172 ? 63.883 105.901 79.601 1.00 14.77 172 LEU A O 1
ATOM 1150 N N . GLU A 1 173 ? 62.983 107.905 80.053 1.00 13.20 173 GLU A N 1
ATOM 1151 C CA . GLU A 1 173 ? 63.220 108.378 78.701 1.00 15.25 173 GLU A CA 1
ATOM 1152 C C . GLU A 1 173 ? 64.555 109.097 78.761 1.00 14.56 173 GLU A C 1
ATOM 1153 O O . GLU A 1 173 ? 64.806 109.865 79.687 1.00 14.45 173 GLU A O 1
ATOM 1159 N N . ILE A 1 174 ? 65.424 108.833 77.793 1.00 14.58 174 ILE A N 1
ATOM 1160 C CA . ILE A 1 174 ? 66.725 109.481 77.759 1.00 15.95 174 ILE A CA 1
ATOM 1161 C C . ILE A 1 174 ? 67.065 109.811 76.315 1.00 15.54 174 ILE A C 1
ATOM 1162 O O . ILE A 1 174 ? 67.067 108.935 75.448 1.00 15.27 174 ILE A O 1
ATOM 1167 N N . ASP A 1 175 ? 67.329 111.090 76.071 1.00 14.34 175 ASP A N 1
ATOM 1168 C CA . ASP A 1 175 ? 67.653 111.578 74.738 1.00 15.45 175 ASP A CA 1
ATOM 1169 C C . ASP A 1 175 ? 66.629 111.164 73.679 1.00 15.22 175 ASP A C 1
ATOM 1170 O O . ASP A 1 175 ? 66.979 110.684 72.599 1.00 17.25 175 ASP A O 1
ATOM 1175 N N . GLY A 1 176 ? 65.355 111.348 74.017 1.00 13.74 176 GLY A N 1
ATOM 1176 C CA . GLY A 1 176 ? 64.269 111.048 73.098 1.00 14.96 176 GLY A CA 1
ATOM 1177 C C . GLY A 1 176 ? 63.832 109.603 72.947 1.00 15.38 176 GLY A C 1
ATOM 1178 O O . GLY A 1 176 ? 62.939 109.314 72.150 1.00 15.52 176 GLY A O 1
ATOM 1179 N N . HIS A 1 177 ? 64.436 108.693 73.704 1.00 14.82 177 HIS A N 1
ATOM 1180 C CA . HIS A 1 177 ? 64.078 107.283 73.604 1.00 15.45 177 HIS A CA 1
ATOM 1181 C C . HIS A 1 177 ? 63.901 106.574 74.928 1.00 15.20 177 HIS A C 1
ATOM 1182 O O . HIS A 1 177 ? 64.474 106.965 75.936 1.00 14.47 177 HIS A O 1
ATOM 1189 N N . ASP A 1 178 ? 63.106 105.510 74.904 1.00 14.58 178 ASP A N 1
ATOM 1190 C CA . ASP A 1 178 ? 62.918 104.685 76.084 1.00 16.68 178 ASP A CA 1
ATOM 1191 C C . ASP A 1 178 ? 64.343 104.169 76.301 1.00 14.76 178 ASP A C 1
ATOM 1192 O O . ASP A 1 178 ? 64.948 103.622 75.382 1.00 13.49 178 ASP A O 1
ATOM 1197 N N . ALA A 1 179 ? 64.882 104.361 77.502 1.00 14.93 179 ALA A N 1
ATOM 1198 C CA . ALA A 1 179 ? 66.259 103.971 77.800 1.00 14.65 179 ALA A CA 1
ATOM 1199 C C . ALA A 1 179 ? 66.717 102.605 77.299 1.00 14.67 179 ALA A C 1
ATOM 1200 O O . ALA A 1 179 ? 67.760 102.500 76.658 1.00 14.00 179 ALA A O 1
ATOM 1202 N N . GLU A 1 180 ? 65.951 101.557 77.579 1.00 15.50 180 GLU A N 1
ATOM 1203 C CA . GLU A 1 180 ? 66.371 100.227 77.160 1.00 15.84 180 GLU A CA 1
ATOM 1204 C C . GLU A 1 180 ? 66.335 99.976 75.661 1.00 16.28 180 GLU A C 1
ATOM 1205 O O . GLU A 1 180 ? 66.992 99.054 75.180 1.00 16.27 180 GLU A O 1
ATOM 1211 N N . THR A 1 181 ? 65.585 100.779 74.913 1.00 17.69 181 THR A N 1
ATOM 1212 C CA . THR A 1 181 ? 65.531 100.568 73.473 1.00 19.15 181 THR A CA 1
ATOM 1213 C C . THR A 1 181 ? 66.881 100.906 72.845 1.00 20.02 181 THR A C 1
ATOM 1214 O O . THR A 1 181 ? 67.182 100.478 71.731 1.00 21.05 181 THR A O 1
ATOM 1218 N N . LYS A 1 182 ? 67.705 101.654 73.574 1.00 18.94 182 LYS A N 1
ATOM 1219 C CA . LYS A 1 182 ? 69.023 102.035 73.076 1.00 18.00 182 LYS A CA 1
ATOM 1220 C C . LYS A 1 182 ? 70.199 101.473 73.880 1.00 18.80 182 LYS A C 1
ATOM 1221 O O . LYS A 1 182 ? 71.291 101.286 73.335 1.00 18.05 182 LYS A O 1
ATOM 1227 N N . ALA A 1 183 ? 69.979 101.182 75.161 1.00 17.62 183 ALA A N 1
ATOM 1228 C CA . ALA A 1 183 ? 71.066 100.709 76.014 1.00 15.81 183 ALA A CA 1
ATOM 1229 C C . ALA A 1 183 ? 70.996 99.295 76.589 1.00 16.71 183 ALA A C 1
ATOM 1230 O O . ALA A 1 183 ? 71.826 98.935 77.420 1.00 16.82 183 ALA A O 1
ATOM 1232 N N . SER A 1 184 ? 70.022 98.493 76.174 1.00 16.60 184 SER A N 1
ATOM 1233 C CA . SER A 1 184 ? 69.944 97.124 76.680 1.00 16.83 184 SER A CA 1
ATOM 1234 C C . SER A 1 184 ? 71.063 96.333 76.005 1.00 17.44 184 SER A C 1
ATOM 1235 O O . SER A 1 184 ? 71.695 96.821 75.065 1.00 16.63 184 SER A O 1
ATOM 1238 N N . ALA A 1 185 ? 71.314 95.119 76.482 1.00 17.47 185 ALA A N 1
ATOM 1239 C CA . ALA A 1 185 ? 72.358 94.287 75.892 1.00 18.74 185 ALA A CA 1
ATOM 1240 C C . ALA A 1 185 ? 71.980 93.985 74.447 1.00 18.88 185 ALA A C 1
ATOM 1241 O O . ALA A 1 185 ? 72.837 93.906 73.564 1.00 19.27 185 ALA A O 1
ATOM 1243 N N . VAL A 1 186 ? 70.683 93.824 74.214 1.00 18.74 186 VAL A N 1
ATOM 1244 C CA . VAL A 1 186 ? 70.171 93.538 72.882 1.00 19.80 186 VAL A CA 1
ATOM 1245 C C . VAL A 1 186 ? 70.386 94.726 71.946 1.00 20.23 186 VAL A C 1
ATOM 1246 O O . VAL A 1 186 ? 70.843 94.565 70.814 1.00 19.97 186 VAL A O 1
ATOM 1250 N N . ALA A 1 187 ? 70.065 95.923 72.425 1.00 19.36 187 ALA A N 1
ATOM 1251 C CA . ALA A 1 187 ? 70.223 97.128 71.618 1.00 20.55 187 ALA A CA 1
ATOM 1252 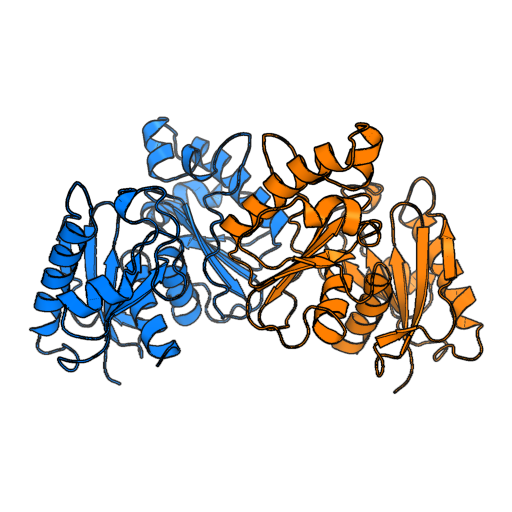C C . ALA A 1 187 ? 71.674 97.328 71.190 1.00 20.40 187 ALA A C 1
ATOM 1253 O O . ALA A 1 187 ? 71.942 97.779 70.076 1.00 22.54 187 ALA A O 1
ATOM 1255 N N . ARG A 1 188 ? 72.610 96.990 72.072 1.00 19.87 188 ARG A N 1
ATOM 1256 C CA . ARG A 1 188 ? 74.030 97.150 71.766 1.00 20.91 188 ARG A CA 1
ATOM 1257 C C . ARG A 1 188 ? 74.419 96.362 70.518 1.00 21.92 188 ARG A C 1
ATOM 1258 O O . ARG A 1 188 ? 75.123 96.871 69.643 1.00 23.15 188 ARG A O 1
ATOM 1266 N N . GLU A 1 189 ? 73.964 95.116 70.447 1.00 21.88 189 GLU A N 1
ATOM 1267 C CA . GLU A 1 189 ? 74.270 94.256 69.308 1.00 24.10 189 GLU A CA 1
ATOM 1268 C C . GLU A 1 189 ? 73.526 94.705 68.059 1.00 24.63 189 GLU A C 1
ATOM 1269 O O . GLU A 1 189 ? 74.100 94.754 66.971 1.00 26.16 189 GLU A O 1
ATOM 1275 N N . ARG A 1 190 ? 72.246 95.026 68.219 1.00 25.95 190 ARG A N 1
ATOM 1276 C CA . ARG A 1 190 ? 71.415 95.468 67.103 1.00 27.30 190 ARG A CA 1
ATOM 1277 C C . ARG A 1 190 ? 71.970 96.701 66.398 1.00 28.03 190 ARG A C 1
ATOM 1278 O O . ARG A 1 190 ? 71.900 96.802 65.172 1.00 27.79 190 ARG A O 1
ATOM 1286 N N . ASP A 1 191 ? 72.516 97.639 67.167 1.00 27.19 191 ASP A N 1
ATOM 1287 C CA . ASP A 1 191 ? 73.062 98.857 66.581 1.00 27.28 191 ASP A CA 1
ATOM 1288 C C . ASP A 1 191 ? 74.548 98.772 66.249 1.00 27.92 191 ASP A C 1
ATOM 1289 O O . ASP A 1 191 ? 75.170 99.775 65.897 1.00 27.37 191 ASP A O 1
ATOM 1294 N N . GLY A 1 192 ? 75.109 97.5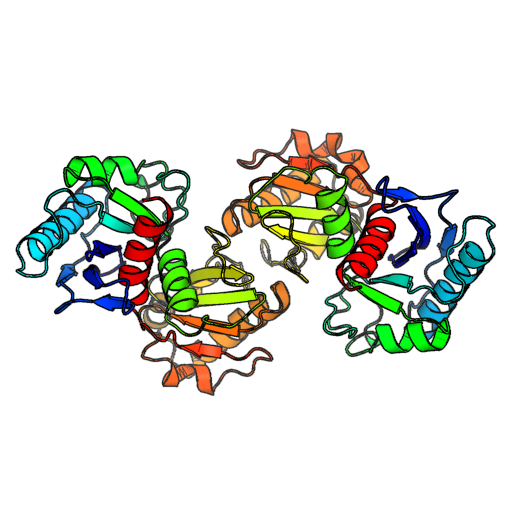71 66.358 1.00 26.66 192 GLY A N 1
ATOM 1295 C CA . GLY A 1 192 ? 76.515 97.368 66.047 1.00 26.90 192 GLY A CA 1
ATOM 1296 C C . GLY A 1 192 ? 77.486 98.204 66.859 1.00 28.08 192 GLY A C 1
ATOM 1297 O O . GLY A 1 192 ? 78.507 98.665 66.343 1.00 26.07 192 GLY A O 1
ATOM 1298 N N . LEU A 1 193 ? 77.176 98.391 68.136 1.00 26.87 193 LEU A N 1
ATOM 1299 C CA . LEU A 1 193 ? 78.018 99.179 69.025 1.00 27.43 193 LEU A CA 1
ATOM 1300 C C . LEU A 1 193 ? 79.207 98.419 69.600 1.00 27.30 193 LEU A C 1
ATOM 1301 O O . LEU A 1 193 ? 79.088 97.260 70.002 1.00 27.20 193 LEU A O 1
ATOM 1306 N N . SER A 1 194 ? 80.354 99.085 69.636 1.00 25.51 194 SER A N 1
ATOM 1307 C CA . SER A 1 194 ? 81.553 98.499 70.215 1.00 26.38 194 SER A CA 1
ATOM 1308 C C . SER A 1 194 ? 81.367 98.711 71.713 1.00 25.67 194 SER A C 1
ATOM 1309 O O . SER A 1 194 ? 80.438 99.408 72.124 1.00 25.39 194 SER A O 1
ATOM 1312 N N . TRP A 1 195 ? 82.227 98.116 72.531 1.00 25.79 195 TRP A N 1
ATOM 1313 C CA . TRP A 1 195 ? 82.108 98.297 73.971 1.00 25.93 195 TRP A CA 1
ATOM 1314 C C . TRP A 1 195 ? 82.300 99.769 74.335 1.00 26.20 195 TRP A C 1
ATOM 1315 O O . TRP A 1 195 ? 81.654 100.275 75.253 1.00 24.39 195 TRP A O 1
ATOM 1326 N N . ASP A 1 196 ? 83.177 100.461 73.609 1.00 25.89 196 ASP A N 1
ATOM 1327 C CA . ASP A 1 196 ? 83.419 101.874 73.885 1.00 25.99 196 ASP A CA 1
ATOM 1328 C C . ASP A 1 196 ? 82.216 102.737 73.529 1.00 24.62 196 ASP A C 1
ATOM 1329 O O . ASP A 1 196 ? 81.886 103.679 74.252 1.00 23.20 196 ASP A O 1
ATOM 1334 N N . GLU A 1 197 ? 81.561 102.427 72.414 1.00 21.95 197 GLU A N 1
ATOM 1335 C CA . GLU A 1 197 ? 80.392 103.195 72.013 1.00 21.55 197 GLU A CA 1
ATOM 1336 C C . GLU A 1 197 ? 79.274 102.929 73.017 1.00 20.54 197 GLU A C 1
ATOM 1337 O O . GLU A 1 197 ? 78.496 103.825 73.353 1.00 19.90 197 GLU A O 1
ATOM 1343 N N . TYR A 1 198 ? 79.208 101.692 73.500 1.00 19.31 198 TYR A N 1
ATOM 1344 C CA . TYR A 1 198 ? 78.201 101.306 74.487 1.00 18.17 198 TYR A CA 1
ATOM 1345 C C . TYR A 1 198 ? 78.482 102.065 75.781 1.00 17.79 198 TYR A C 1
ATOM 1346 O O . TYR A 1 198 ? 77.559 102.444 76.501 1.00 16.51 198 TYR A O 1
ATOM 1355 N N . SER A 1 199 ? 79.763 102.291 76.068 1.00 17.80 199 SER A N 1
ATOM 1356 C CA . SER A 1 199 ? 80.160 103.017 77.273 1.00 18.99 199 SER A CA 1
ATOM 1357 C C . SER A 1 199 ? 79.614 104.440 77.257 1.00 17.96 199 SER A C 1
ATOM 1358 O O . SER A 1 199 ? 79.307 105.002 78.307 1.00 16.37 199 SER A O 1
ATOM 1361 N N . VAL A 1 200 ? 79.503 105.027 76.067 1.00 17.46 200 VAL A N 1
ATOM 1362 C CA . VAL A 1 200 ? 78.971 106.381 75.941 1.00 18.78 200 VAL A CA 1
ATOM 1363 C C . VAL A 1 200 ? 77.510 106.374 76.389 1.00 18.73 200 VAL A C 1
ATOM 1364 O O . VAL A 1 200 ? 77.074 107.236 77.156 1.00 16.30 200 VAL A O 1
ATOM 1368 N N . LEU A 1 201 ? 76.757 105.395 75.896 1.00 17.17 201 LEU A N 1
ATOM 1369 C CA . LEU A 1 201 ? 75.351 105.261 76.253 1.00 17.98 201 LEU A CA 1
ATOM 1370 C C . LEU A 1 201 ? 75.181 105.020 77.751 1.00 15.39 201 LEU A C 1
ATOM 1371 O O . LEU A 1 201 ? 74.282 105.581 78.380 1.00 15.25 201 LEU A O 1
ATOM 1376 N N . LEU A 1 202 ? 76.041 104.185 78.326 1.00 15.57 202 LEU A N 1
ATOM 1377 C CA . LEU A 1 202 ? 75.948 103.892 79.750 1.00 14.49 202 LEU A CA 1
ATOM 1378 C C . LEU A 1 202 ? 76.356 105.095 80.593 1.00 16.72 202 LEU A C 1
ATOM 1379 O O . LEU A 1 202 ? 75.797 105.315 81.664 1.00 13.87 202 LEU A O 1
ATOM 1384 N N . GLN A 1 203 ? 77.331 105.868 80.113 1.00 15.95 203 GLN A N 1
ATOM 1385 C CA . GLN A 1 203 ? 77.770 107.063 80.837 1.00 15.63 203 GLN A CA 1
ATOM 1386 C C . GLN A 1 203 ? 76.568 107.991 80.959 1.00 15.15 203 GLN A C 1
ATOM 1387 O O . GLN A 1 203 ? 76.313 108.565 82.018 1.00 15.78 203 GLN A O 1
ATOM 1393 N N . ARG A 1 204 ? 75.834 108.128 79.861 1.00 14.69 204 ARG A N 1
ATOM 1394 C CA . ARG A 1 204 ? 74.650 108.978 79.833 1.00 14.73 204 ARG A CA 1
ATOM 1395 C C . ARG A 1 204 ? 73.575 108.446 80.770 1.00 13.96 204 ARG A C 1
ATOM 1396 O O . ARG A 1 204 ? 73.001 109.203 81.558 1.00 13.91 204 ARG A O 1
ATOM 1404 N N . TYR A 1 205 ? 73.301 107.148 80.681 1.00 13.42 205 TYR A N 1
ATOM 1405 C CA . TYR A 1 205 ? 72.274 106.527 81.519 1.00 14.06 205 TYR A CA 1
ATOM 1406 C C . TYR A 1 205 ? 72.589 106.626 83.008 1.00 14.68 205 TYR A C 1
ATOM 1407 O O . TYR A 1 205 ? 71.779 107.131 83.792 1.00 13.88 205 TYR A O 1
ATOM 1416 N N . PHE A 1 206 ? 73.764 106.147 83.407 1.00 14.23 206 PHE A N 1
ATOM 1417 C CA . PHE A 1 206 ? 74.126 106.183 84.815 1.00 15.11 206 PHE A CA 1
ATOM 1418 C C . PHE A 1 206 ? 74.299 107.584 85.384 1.00 16.09 206 PHE A C 1
ATOM 1419 O O . PHE A 1 206 ? 73.944 107.823 86.537 1.00 14.62 206 PHE A O 1
ATOM 1427 N N . SER A 1 207 ? 74.827 108.515 84.594 1.00 14.67 207 SER A N 1
ATOM 1428 C CA . SER A 1 207 ? 74.984 109.874 85.102 1.00 15.44 207 SER A CA 1
ATOM 1429 C C . SER A 1 207 ? 73.602 110.506 85.282 1.00 14.78 207 SER A C 1
ATOM 1430 O O . SER A 1 207 ? 73.386 111.294 86.201 1.00 14.20 207 SER A O 1
ATOM 1433 N N . HIS A 1 208 ? 72.658 110.155 84.414 1.00 15.23 208 HIS A N 1
ATOM 1434 C CA . HIS A 1 208 ? 71.308 110.695 84.538 1.00 14.46 208 HIS A CA 1
ATOM 1435 C C . HIS A 1 208 ? 70.644 110.136 85.794 1.00 14.29 208 HIS A C 1
ATOM 1436 O O . HIS A 1 208 ? 70.072 110.884 86.585 1.00 14.04 208 HIS A O 1
ATOM 1443 N N . VAL A 1 209 ? 70.729 108.822 85.978 1.00 12.44 209 VAL A N 1
ATOM 1444 C CA . VAL A 1 209 ? 70.124 108.177 87.142 1.00 13.38 209 VAL A CA 1
ATOM 1445 C C . VAL A 1 209 ? 70.808 108.658 88.426 1.00 13.01 209 VAL A C 1
ATOM 1446 O O . VAL A 1 209 ? 70.180 108.783 89.477 1.00 13.13 209 VAL A O 1
ATOM 1450 N N . GLU A 1 210 ? 72.103 108.932 88.321 1.00 13.51 210 GLU A N 1
ATOM 1451 C CA . GLU A 1 210 ? 72.887 109.424 89.445 1.00 14.23 210 GLU A CA 1
ATOM 1452 C C . GLU A 1 210 ? 72.333 110.781 89.876 1.00 14.23 210 GLU A C 1
ATOM 1453 O O . GLU A 1 210 ? 72.218 111.071 91.073 1.00 14.32 210 GLU A O 1
ATOM 1459 N N . PHE A 1 211 ? 71.976 111.610 88.900 1.00 13.73 211 PHE A N 1
ATOM 1460 C CA . PHE A 1 211 ? 71.417 112.923 89.210 1.00 13.76 211 PHE A CA 1
ATOM 1461 C C . PHE A 1 211 ? 70.020 112.761 89.809 1.00 12.36 211 PHE A C 1
ATOM 1462 O O . PHE A 1 211 ? 69.629 113.496 90.716 1.00 12.54 211 PHE A O 1
ATOM 1470 N N . LEU A 1 212 ? 69.273 111.786 89.305 1.00 12.69 212 LEU A N 1
ATOM 1471 C CA . LEU A 1 212 ? 67.923 111.549 89.799 1.00 12.22 212 LEU A CA 1
ATOM 1472 C C . LEU A 1 212 ? 67.852 111.052 91.244 1.00 13.36 212 LEU A C 1
ATOM 1473 O O . LEU A 1 212 ? 66.942 111.432 91.980 1.00 14.53 212 LEU A O 1
ATOM 1478 N N . PHE A 1 213 ? 68.811 110.230 91.664 1.00 13.91 213 PHE A N 1
ATOM 1479 C CA . PHE A 1 213 ? 68.746 109.655 93.007 1.00 13.50 213 PHE A CA 1
ATOM 1480 C C . PHE A 1 213 ? 69.965 109.708 93.925 1.00 12.86 213 PHE A C 1
ATOM 1481 O O . PHE A 1 213 ? 69.880 109.251 95.065 1.00 13.17 213 PHE A O 1
ATOM 1489 N N . SER A 1 214 ? 71.088 110.242 93.447 1.00 13.66 214 SER A N 1
ATOM 1490 C CA . SER A 1 214 ? 72.303 110.317 94.268 1.00 13.09 214 SER A CA 1
ATOM 1491 C C . SER A 1 214 ? 72.489 109.034 95.070 1.00 13.17 214 SER A C 1
ATOM 1492 O O . SER A 1 214 ? 72.551 109.053 96.304 1.00 13.05 214 SER A O 1
ATOM 1495 N N . PRO A 1 215 ? 72.597 107.895 94.378 1.00 13.81 215 PRO A N 1
ATOM 1496 C CA . PRO A 1 215 ? 72.767 106.639 95.107 1.00 14.12 215 PRO A CA 1
ATOM 1497 C C . PRO A 1 215 ? 74.124 106.473 95.775 1.00 14.14 215 PRO A C 1
ATOM 1498 O O . PRO A 1 215 ? 75.107 107.130 95.414 1.00 14.07 215 PRO A O 1
ATOM 1502 N N . GLU A 1 216 ? 74.159 105.590 96.762 1.00 13.49 216 GLU A N 1
ATOM 1503 C CA . GLU A 1 216 ? 75.389 105.290 97.482 1.00 15.45 216 GLU A CA 1
ATOM 1504 C C . GLU A 1 216 ? 76.211 104.324 96.633 1.00 15.04 216 GLU A C 1
ATOM 1505 O O . GLU A 1 216 ? 77.440 104.290 96.719 1.00 15.04 216 GLU A O 1
ATOM 1511 N N . LEU A 1 217 ? 75.520 103.547 95.804 1.00 14.01 217 LEU A N 1
ATOM 1512 C CA . LEU A 1 217 ? 76.180 102.544 94.978 1.00 12.75 217 LEU A CA 1
ATOM 1513 C C . LEU A 1 217 ? 75.319 102.076 93.812 1.00 12.87 217 LEU A C 1
ATOM 1514 O O . LEU A 1 217 ? 74.096 102.028 93.908 1.00 13.75 217 LEU A O 1
ATOM 1519 N N . PHE A 1 218 ? 75.983 101.739 92.712 1.00 13.61 218 PHE A N 1
ATOM 1520 C CA . PHE A 1 218 ? 75.328 101.200 91.523 1.00 12.70 218 PHE A CA 1
ATOM 1521 C C . PHE A 1 218 ? 75.866 99.778 91.430 1.00 14.03 218 PHE A C 1
ATOM 1522 O O . PHE A 1 218 ? 77.067 99.568 91.577 1.00 15.11 218 PHE A O 1
ATOM 1530 N N . ILE A 1 219 ? 74.990 98.808 91.204 1.00 14.11 219 ILE A N 1
ATOM 1531 C CA . ILE A 1 219 ? 75.421 97.423 91.044 1.00 13.02 219 ILE A CA 1
ATOM 1532 C C . ILE A 1 219 ? 74.890 97.013 89.677 1.00 14.66 219 ILE A C 1
ATOM 1533 O O . ILE A 1 219 ? 73.694 97.110 89.423 1.00 14.17 219 ILE A O 1
ATOM 1538 N N . VAL A 1 220 ? 75.779 96.576 88.793 1.00 14.23 220 VAL A N 1
ATOM 1539 C CA . VAL A 1 220 ? 75.362 96.192 87.455 1.00 16.28 220 VAL A CA 1
ATOM 1540 C C . VAL A 1 220 ? 75.175 94.691 87.309 1.00 17.49 220 VAL A C 1
ATOM 1541 O O . VAL A 1 220 ? 76.117 93.914 87.478 1.00 17.92 220 VAL A O 1
ATOM 1545 N N . GLY A 1 221 ? 73.943 94.299 86.993 1.00 17.33 221 GLY A N 1
ATOM 1546 C CA . GLY A 1 221 ? 73.624 92.897 86.813 1.00 18.36 221 GLY A CA 1
ATOM 1547 C C . GLY A 1 221 ? 73.295 92.575 85.367 1.00 18.93 221 GLY A C 1
ATOM 1548 O O . GLY A 1 221 ? 73.566 93.369 84.466 1.00 17.60 221 GLY A O 1
ATOM 1549 N N . GLY A 1 222 ? 72.703 91.408 85.147 1.00 21.07 222 GLY A N 1
ATOM 1550 C CA . GLY A 1 222 ? 72.361 91.000 83.799 1.00 24.45 222 GLY A CA 1
ATOM 1551 C C . GLY A 1 222 ? 73.497 90.203 83.190 1.00 24.99 222 GLY A C 1
ATOM 1552 O O . GLY A 1 222 ? 74.633 90.260 83.664 1.00 25.54 222 GLY A O 1
ATOM 1553 N N . GLY A 1 223 ? 73.190 89.464 82.130 1.00 27.80 223 GLY A N 1
ATOM 1554 C CA . GLY A 1 223 ? 74.194 88.646 81.476 1.00 27.55 223 GLY A CA 1
ATOM 1555 C C . GLY A 1 223 ? 75.522 89.309 81.161 1.00 27.24 223 GLY A C 1
ATOM 1556 O O . GLY A 1 223 ? 76.573 88.807 81.556 1.00 29.30 223 GLY A O 1
ATOM 1557 N N . ILE A 1 224 ? 75.492 90.443 80.469 1.00 27.87 224 ILE A N 1
ATOM 1558 C CA . ILE A 1 224 ? 76.731 91.112 80.097 1.00 26.91 224 ILE A CA 1
ATOM 1559 C C . ILE A 1 224 ? 77.468 91.835 81.218 1.00 27.43 224 ILE A C 1
ATOM 1560 O O . ILE A 1 224 ? 78.476 92.496 80.970 1.00 26.32 224 ILE A O 1
ATOM 1565 N N . SER A 1 225 ? 76.980 91.721 82.447 1.00 27.73 225 SER A N 1
ATOM 1566 C CA . SER A 1 225 ? 77.681 92.359 83.554 1.00 28.68 225 SER A CA 1
ATOM 1567 C C . SER A 1 225 ? 78.987 91.587 83.721 1.00 29.72 225 SER A C 1
ATOM 1568 O O . SER A 1 225 ? 79.908 92.034 84.401 1.00 29.25 225 SER A O 1
ATOM 1571 N N . LYS A 1 226 ? 79.061 90.423 83.081 1.00 31.96 226 LYS A N 1
ATOM 1572 C CA . LYS A 1 226 ? 80.258 89.595 83.152 1.00 33.35 226 LYS A CA 1
ATOM 1573 C C . LYS A 1 226 ? 81.358 90.227 82.304 1.00 31.99 226 LYS A C 1
ATOM 1574 O O . LYS A 1 226 ? 82.521 89.837 82.390 1.00 31.89 226 LYS A O 1
ATOM 1580 N N . ARG A 1 227 ? 80.978 91.204 81.485 1.00 31.18 227 ARG A N 1
ATOM 1581 C CA . ARG A 1 227 ? 81.928 91.908 80.629 1.00 30.43 227 ARG A CA 1
ATOM 1582 C C . ARG A 1 227 ? 82.084 93.344 81.116 1.00 28.97 227 ARG A C 1
ATOM 1583 O O . ARG A 1 227 ? 82.518 94.220 80.369 1.00 28.49 227 ARG A O 1
ATOM 1591 N N . ALA A 1 228 ? 81.728 93.573 82.376 1.00 27.96 228 ALA A N 1
ATOM 1592 C CA . ALA A 1 228 ? 81.809 94.898 82.979 1.00 27.34 228 ALA A CA 1
ATOM 1593 C C . ALA A 1 228 ? 83.176 95.561 82.832 1.00 28.02 228 ALA A C 1
ATOM 1594 O O . ALA A 1 228 ? 83.270 96.783 82.725 1.00 26.25 228 ALA A O 1
ATOM 1596 N N . ASP A 1 229 ? 84.238 94.764 82.831 1.00 29.82 229 ASP A N 1
ATOM 1597 C CA . ASP A 1 229 ? 85.581 95.319 82.707 1.00 31.61 229 ASP A CA 1
ATOM 1598 C C . ASP A 1 229 ? 85.797 96.006 81.361 1.00 30.67 229 ASP A C 1
ATOM 1599 O O . ASP A 1 229 ? 86.749 96.768 81.188 1.00 29.57 229 ASP A O 1
ATOM 1604 N N . GLU A 1 230 ? 84.899 95.746 80.416 1.00 30.97 230 GLU A N 1
ATOM 1605 C CA . GLU A 1 230 ? 84.986 96.337 79.083 1.00 30.94 230 GLU A CA 1
ATOM 1606 C C . GLU A 1 230 ? 84.343 97.720 78.978 1.00 30.64 230 GLU A C 1
ATOM 1607 O O . GLU A 1 230 ? 84.562 98.432 77.995 1.00 31.41 230 GLU A O 1
ATOM 1613 N N . TYR A 1 231 ? 83.550 98.106 79.973 1.00 27.33 231 TYR A N 1
ATOM 1614 C CA . TYR A 1 231 ? 82.893 99.407 79.913 1.00 25.70 231 TYR A CA 1
ATOM 1615 C C . TYR A 1 231 ? 82.866 100.230 81.198 1.00 25.20 231 TYR A C 1
ATOM 1616 O O . TYR A 1 231 ? 82.908 101.460 81.140 1.00 25.42 231 TYR A O 1
ATOM 1625 N N . LEU A 1 232 ? 82.799 99.579 82.354 1.00 23.79 232 LEU A N 1
ATOM 1626 C CA . LEU A 1 232 ? 82.773 100.332 83.606 1.00 23.94 232 LEU A CA 1
ATOM 1627 C C . LEU A 1 232 ? 84.020 101.204 83.771 1.00 24.69 232 LEU A C 1
ATOM 1628 O O . LEU A 1 232 ? 83.928 102.346 84.217 1.00 23.40 232 LEU A O 1
ATOM 1633 N N . PRO A 1 233 ? 85.204 100.679 83.413 1.00 26.20 233 PRO A N 1
ATOM 1634 C CA . PRO A 1 233 ? 86.428 101.477 83.548 1.00 27.31 233 PRO A CA 1
ATOM 1635 C C . PRO A 1 233 ? 86.388 102.803 82.776 1.00 27.22 233 PRO A C 1
ATOM 1636 O O . PRO A 1 233 ? 87.077 103.755 83.137 1.00 26.94 233 PRO A O 1
ATOM 1640 N N . ASN A 1 234 ? 85.581 102.863 81.720 1.00 27.11 234 ASN A N 1
ATOM 1641 C CA . ASN A 1 234 ? 85.469 104.077 80.909 1.00 26.68 234 ASN A CA 1
ATOM 1642 C C . ASN A 1 234 ? 84.534 105.128 81.498 1.00 25.84 234 ASN A C 1
ATOM 1643 O O . ASN A 1 234 ? 84.577 106.295 81.105 1.00 25.35 234 ASN A O 1
ATOM 1648 N N . LEU A 1 235 ? 83.681 104.720 82.429 1.00 24.22 235 LEU A N 1
ATOM 1649 C CA . LEU A 1 235 ? 82.731 105.649 83.021 1.00 22.92 235 LEU A CA 1
ATOM 1650 C C . LEU A 1 235 ? 83.364 106.623 84.005 1.00 23.26 235 LEU A C 1
ATOM 1651 O O . LEU A 1 235 ? 84.381 106.327 84.633 1.00 24.36 235 LEU A O 1
ATOM 1656 N N . ARG A 1 236 ? 82.753 107.796 84.116 1.00 23.23 236 ARG A N 1
ATOM 1657 C CA . ARG A 1 236 ? 83.214 108.836 85.025 1.00 24.68 236 ARG A CA 1
ATOM 1658 C C . ARG A 1 236 ? 82.002 109.284 85.828 1.00 24.09 236 ARG A C 1
ATOM 1659 O O . ARG A 1 236 ? 81.314 110.238 85.463 1.00 23.19 236 ARG A O 1
ATOM 1667 N N . LEU A 1 237 ? 81.744 108.576 86.922 1.00 24.49 237 LEU A N 1
ATOM 1668 C CA . LEU A 1 237 ? 80.600 108.865 87.774 1.00 23.86 237 LEU A CA 1
ATOM 1669 C C . LEU A 1 237 ? 81.019 109.257 89.181 1.00 25.68 237 LEU A C 1
ATOM 1670 O O . LEU A 1 237 ? 82.130 108.959 89.618 1.00 26.16 237 LEU A O 1
ATOM 1675 N N . ARG A 1 238 ? 80.116 109.921 89.890 1.00 25.81 238 ARG A N 1
ATOM 1676 C CA . ARG A 1 238 ? 80.387 110.330 91.259 1.00 26.55 238 ARG A CA 1
ATOM 1677 C C . ARG A 1 238 ? 80.023 109.155 92.165 1.00 24.44 238 ARG A C 1
ATOM 1678 O O . ARG A 1 238 ? 80.411 109.106 93.327 1.00 25.79 238 ARG A O 1
ATOM 1686 N N . THR A 1 239 ? 79.287 108.201 91.606 1.00 20.99 239 THR A N 1
ATOM 1687 C CA . THR A 1 239 ? 78.832 107.026 92.348 1.00 19.11 239 THR A CA 1
ATOM 1688 C C . THR A 1 239 ? 79.668 105.789 92.053 1.00 18.00 239 THR A C 1
ATOM 1689 O O . THR A 1 239 ? 79.937 105.477 90.896 1.00 17.91 239 THR A O 1
ATOM 1693 N N . PRO A 1 240 ? 80.096 105.066 93.099 1.00 18.57 240 PRO A N 1
ATOM 1694 C CA . PRO A 1 240 ? 80.885 103.867 92.820 1.00 17.48 240 PRO A CA 1
ATOM 1695 C C . PRO A 1 240 ? 79.979 102.890 92.078 1.00 17.04 240 PRO A C 1
ATOM 1696 O O . PRO A 1 240 ? 78.775 102.823 92.341 1.00 14.28 240 PRO A O 1
ATOM 1700 N N . ILE A 1 241 ? 80.549 102.147 91.140 1.00 16.06 241 ILE A N 1
ATOM 1701 C CA . ILE A 1 241 ? 79.757 101.205 90.364 1.00 16.26 241 ILE A CA 1
ATOM 1702 C C . ILE A 1 241 ? 80.516 99.896 90.221 1.00 16.47 241 ILE A C 1
ATOM 1703 O O . ILE A 1 241 ? 81.676 99.874 89.803 1.00 18.81 241 ILE A O 1
ATOM 1708 N N . VAL A 1 242 ? 79.859 98.806 90.598 1.00 15.95 242 VAL A N 1
ATOM 1709 C CA . VAL A 1 242 ? 80.475 97.491 90.547 1.00 17.45 242 VAL A CA 1
ATOM 1710 C C . VAL A 1 242 ? 79.536 96.443 89.966 1.00 17.94 242 VAL A C 1
ATOM 1711 O O . VAL A 1 242 ? 78.311 96.598 89.984 1.00 17.01 242 VAL A O 1
ATOM 1715 N N . PRO A 1 243 ? 80.102 95.357 89.430 1.00 18.36 243 PRO A N 1
ATOM 1716 C CA . PRO A 1 243 ? 79.244 94.315 88.869 1.00 18.91 243 PRO A CA 1
ATOM 1717 C C . PRO A 1 243 ? 78.587 93.527 89.998 1.00 17.89 243 PRO A C 1
ATOM 1718 O O . PRO A 1 243 ? 79.100 93.484 91.121 1.00 16.73 243 PRO A O 1
ATOM 1722 N N . ALA A 1 244 ? 77.446 92.915 89.701 1.00 16.83 244 ALA A N 1
ATOM 1723 C CA . ALA A 1 244 ? 76.718 92.122 90.684 1.00 16.81 244 ALA A CA 1
ATOM 1724 C C . ALA A 1 244 ? 77.489 90.854 91.047 1.00 17.38 244 ALA A C 1
ATOM 1725 O O . ALA A 1 244 ? 78.213 90.297 90.216 1.00 17.90 244 ALA A O 1
ATOM 1727 N N . VAL A 1 245 ? 77.325 90.406 92.290 1.00 18.06 245 VAL A N 1
ATOM 1728 C CA . VAL A 1 245 ? 77.979 89.196 92.781 1.00 19.00 245 VAL A CA 1
ATOM 1729 C C . VAL A 1 245 ? 77.264 87.980 92.192 1.00 21.25 245 VAL A C 1
ATOM 1730 O O . VAL A 1 245 ? 77.901 87.035 91.720 1.00 19.29 245 VAL A O 1
ATOM 1734 N N . LEU A 1 246 ? 75.935 88.004 92.234 1.00 22.59 246 LEU A N 1
ATOM 1735 C CA . LEU A 1 246 ? 75.145 86.920 91.666 1.00 25.40 246 LEU A CA 1
ATOM 1736 C C . LEU A 1 246 ? 74.720 87.366 90.272 1.00 28.40 246 LEU A C 1
ATOM 1737 O O . LEU A 1 246 ? 74.383 88.532 90.058 1.00 29.28 246 LEU A O 1
ATOM 1742 N N . ARG A 1 247 ? 74.750 86.449 89.315 1.00 30.61 247 ARG A N 1
ATOM 1743 C CA . ARG A 1 247 ? 74.355 86.789 87.955 1.00 32.17 247 ARG A CA 1
ATOM 1744 C C . ARG A 1 247 ? 73.394 85.740 87.422 1.00 32.05 247 ARG A C 1
ATOM 1745 O O . ARG A 1 247 ? 72.198 85.996 87.271 1.00 31.56 247 ARG A O 1
ATOM 1753 N N . ASN A 1 248 ? 73.912 84.548 87.154 1.00 29.57 248 ASN A N 1
ATOM 1754 C CA . ASN A 1 248 ? 73.074 83.480 86.635 1.00 29.07 248 ASN A CA 1
ATOM 1755 C C . ASN A 1 248 ? 72.033 83.019 87.650 1.00 25.31 248 ASN A C 1
ATOM 1756 O O . ASN A 1 248 ? 70.975 82.533 87.269 1.00 25.14 248 ASN A O 1
ATOM 1761 N N . GLU A 1 249 ? 72.322 83.184 88.938 1.00 22.67 249 GLU A N 1
ATOM 1762 C CA . GLU A 1 249 ? 71.398 82.734 89.979 1.00 20.95 249 GLU A CA 1
ATOM 1763 C C . GLU A 1 249 ? 70.719 83.838 90.788 1.00 17.48 249 GLU A C 1
ATOM 1764 O O . GLU A 1 249 ? 69.989 83.551 91.731 1.00 16.11 249 GLU A O 1
ATOM 1770 N N . ALA A 1 250 ? 70.934 85.094 90.412 1.00 16.45 250 ALA A N 1
ATOM 1771 C CA . ALA A 1 250 ? 70.354 86.217 91.146 1.00 16.55 250 ALA A CA 1
ATOM 1772 C C . ALA A 1 250 ? 68.827 86.187 91.252 1.00 14.99 250 ALA A C 1
ATOM 1773 O O . ALA A 1 250 ? 68.273 86.413 92.327 1.00 14.80 250 ALA A O 1
ATOM 1775 N N . GLY A 1 251 ? 68.155 85.919 90.137 1.00 16.67 251 GLY A N 1
ATOM 1776 C CA . GLY A 1 251 ? 66.699 85.875 90.141 1.00 14.49 251 GLY A CA 1
ATOM 1777 C C . GLY A 1 251 ? 66.160 84.718 90.962 1.00 15.82 251 GLY A C 1
ATOM 1778 O O . GLY A 1 251 ? 65.209 84.869 91.731 1.00 14.47 251 GLY A O 1
ATOM 1779 N N . ILE A 1 252 ? 66.767 83.550 90.787 1.00 14.10 252 ILE A N 1
ATOM 1780 C CA . ILE A 1 252 ? 66.367 82.357 91.522 1.00 15.27 252 ILE A CA 1
ATOM 1781 C C . ILE A 1 252 ? 66.466 82.590 93.032 1.00 14.46 252 ILE A C 1
ATOM 1782 O O . ILE A 1 252 ? 65.521 82.329 93.786 1.00 13.27 252 ILE A O 1
ATOM 1787 N N . VAL A 1 253 ? 67.617 83.087 93.468 1.00 13.95 253 VAL A N 1
ATOM 1788 C CA . VAL A 1 253 ? 67.835 83.340 94.886 1.00 13.47 253 VAL A CA 1
ATOM 1789 C C . VAL A 1 253 ? 66.898 84.423 95.398 1.00 13.22 253 VAL A C 1
ATOM 1790 O O . VAL A 1 253 ? 66.276 84.263 96.442 1.00 14.30 253 VAL A O 1
ATOM 1794 N N . GLY A 1 254 ? 66.779 85.514 94.646 1.00 12.79 254 GLY A N 1
ATOM 1795 C CA . GLY A 1 254 ? 65.902 86.595 95.059 1.00 13.48 254 GLY A CA 1
ATOM 1796 C C . GLY A 1 254 ? 64.449 86.169 95.195 1.00 13.80 254 GLY A C 1
ATOM 1797 O O . GLY A 1 254 ? 63.731 86.655 96.065 1.00 13.98 254 GLY A O 1
ATOM 1798 N N . ALA A 1 255 ? 64.006 85.262 94.328 1.00 14.20 255 ALA A N 1
ATOM 1799 C CA . ALA A 1 255 ? 62.628 84.786 94.379 1.00 14.41 255 ALA A CA 1
ATOM 1800 C C . ALA A 1 255 ? 62.386 84.024 95.679 1.00 15.03 255 ALA A C 1
ATOM 1801 O O . ALA A 1 255 ? 61.320 84.133 96.281 1.00 14.59 255 ALA A O 1
ATOM 1803 N N . ALA A 1 256 ? 63.384 83.256 96.105 1.00 16.08 256 ALA A N 1
ATOM 1804 C CA . ALA A 1 256 ? 63.279 82.484 97.340 1.00 17.44 256 ALA A CA 1
ATOM 1805 C C . ALA A 1 256 ? 63.261 83.439 98.531 1.00 17.66 256 ALA A C 1
ATOM 1806 O O . ALA A 1 256 ? 62.480 83.266 99.469 1.00 17.65 256 ALA A O 1
ATOM 1808 N N . ILE A 1 257 ? 64.127 84.448 98.489 1.00 18.20 257 ILE A N 1
ATOM 1809 C CA . ILE A 1 257 ? 64.183 85.439 99.559 1.00 16.94 257 ILE A CA 1
ATOM 1810 C C . ILE A 1 257 ? 62.804 86.056 99.769 1.00 17.94 257 ILE A C 1
ATOM 1811 O O . ILE A 1 257 ? 62.337 86.165 100.898 1.00 18.57 257 ILE A O 1
ATOM 1816 N N . GLU A 1 258 ? 62.160 86.461 98.675 1.00 18.38 258 GLU A N 1
ATOM 1817 C CA . GLU A 1 258 ? 60.842 87.078 98.756 1.00 21.46 258 GLU A CA 1
ATOM 1818 C C . GLU A 1 258 ? 59.842 86.176 99.476 1.00 22.46 258 GLU A C 1
ATOM 1819 O O . GLU A 1 258 ? 59.063 86.652 100.300 1.00 22.68 258 GLU A O 1
ATOM 1825 N N . ILE A 1 259 ? 59.852 84.882 99.165 1.00 24.82 259 ILE A N 1
ATOM 1826 C CA . ILE A 1 259 ? 58.941 83.949 99.831 1.00 26.65 259 ILE A CA 1
ATOM 1827 C C . ILE A 1 259 ? 59.154 84.037 101.336 1.00 28.35 259 ILE A C 1
ATOM 1828 O O . ILE A 1 259 ? 58.205 84.202 102.104 1.00 29.33 259 ILE A O 1
ATOM 1833 N N . ALA A 1 260 ? 60.414 83.913 101.740 1.00 28.01 260 ALA A N 1
ATOM 1834 C CA . ALA A 1 260 ? 60.795 83.962 103.145 1.00 30.29 260 ALA A CA 1
ATOM 1835 C C . ALA A 1 260 ? 60.335 85.248 103.819 1.00 31.98 260 ALA A C 1
ATOM 1836 O O . ALA A 1 260 ? 59.761 85.213 104.907 1.00 32.60 260 ALA A O 1
ATOM 1838 N N . LEU A 1 261 ? 60.590 86.383 103.174 1.00 32.87 261 LEU A N 1
ATOM 1839 C CA . LEU A 1 261 ? 60.192 87.669 103.731 1.00 34.70 261 LEU A CA 1
ATOM 1840 C C . LEU A 1 261 ? 58.680 87.752 103.891 1.00 36.64 261 LEU A C 1
ATOM 1841 O O . LEU A 1 261 ? 58.182 88.203 104.922 1.00 36.82 261 LEU A O 1
ATOM 1846 N N . GLN A 1 262 ? 57.952 87.314 102.869 1.00 39.00 262 GLN A N 1
ATOM 1847 C CA . GLN A 1 262 ? 56.494 87.346 102.905 1.00 41.78 262 GLN A CA 1
ATOM 1848 C C . GLN A 1 262 ? 55.956 86.418 103.990 1.00 43.42 262 GLN A C 1
ATOM 1849 O O . GLN A 1 262 ? 55.035 86.779 104.722 1.00 44.19 262 GLN A O 1
ATOM 1855 N N . HIS A 1 263 ? 56.531 85.222 104.089 1.00 45.08 263 HIS A N 1
ATOM 1856 C CA . HIS A 1 263 ? 56.108 84.256 105.098 1.00 47.00 263 HIS A CA 1
ATOM 1857 C C . HIS A 1 263 ? 56.858 84.498 106.405 1.00 47.71 263 HIS A C 1
ATOM 1858 O O . HIS A 1 263 ? 57.428 83.527 106.945 1.00 48.88 263 HIS A O 1
ATOM 1865 N N . ASN B 1 11 ? 59.025 120.457 124.552 1.00 48.21 11 ASN B N 1
ATOM 1866 C CA . ASN B 1 11 ? 60.209 120.876 123.752 1.00 47.35 11 ASN B CA 1
ATOM 1867 C C . ASN B 1 11 ? 60.086 122.321 123.283 1.00 45.80 11 ASN B C 1
ATOM 1868 O O . ASN B 1 11 ? 59.020 122.929 123.376 1.00 46.51 11 ASN B O 1
ATOM 1873 N N . ALA B 1 12 ? 61.188 122.864 122.777 1.00 43.06 12 ALA B N 1
ATOM 1874 C CA . ALA B 1 12 ? 61.217 124.239 122.299 1.00 39.79 12 ALA B CA 1
ATOM 1875 C C . ALA B 1 12 ? 61.050 124.301 120.784 1.00 37.48 12 ALA B C 1
ATOM 1876 O O . ALA B 1 12 ? 61.379 123.351 120.073 1.00 37.36 12 ALA B O 1
ATOM 1878 N N . PRO B 1 13 ? 60.525 125.424 120.275 1.00 35.23 13 PRO B N 1
ATOM 1879 C CA . PRO B 1 13 ? 60.318 125.606 118.835 1.00 33.32 13 PRO B CA 1
ATOM 1880 C C . PRO B 1 13 ? 61.650 125.814 118.118 1.00 31.38 13 PRO B C 1
ATOM 1881 O O . PRO B 1 13 ? 62.667 126.097 118.752 1.00 30.02 13 PRO B O 1
ATOM 1885 N N . LEU B 1 14 ? 61.631 125.677 116.797 1.00 27.73 14 LEU B N 1
ATOM 1886 C CA . LEU B 1 14 ? 62.829 125.858 115.981 1.00 26.22 14 LEU B CA 1
ATOM 1887 C C . LEU B 1 14 ? 62.482 126.666 114.741 1.00 23.89 14 LEU B C 1
ATOM 1888 O O . LEU B 1 14 ? 61.395 126.526 114.182 1.00 24.04 14 LEU B O 1
ATOM 1893 N N . ILE B 1 15 ? 63.407 127.515 114.313 1.00 22.14 15 ILE B N 1
ATOM 1894 C CA . ILE B 1 15 ? 63.187 128.333 113.130 1.00 21.03 15 ILE B CA 1
ATOM 1895 C C . ILE B 1 15 ? 63.449 127.523 111.868 1.00 21.06 15 ILE B C 1
ATOM 1896 O O . ILE B 1 15 ? 64.461 126.828 111.769 1.00 18.70 15 ILE B O 1
ATOM 1901 N N . GLY B 1 16 ? 62.523 127.619 110.918 1.00 19.85 16 GLY B N 1
ATOM 1902 C CA . GLY B 1 16 ? 62.661 126.925 109.651 1.00 19.90 16 GLY B CA 1
ATOM 1903 C C . GLY B 1 16 ? 62.608 127.955 108.538 1.00 19.81 16 GLY B C 1
ATOM 1904 O O . GLY B 1 16 ? 61.738 128.830 108.543 1.00 19.97 16 GLY B O 1
ATOM 1905 N N . ILE B 1 17 ? 63.538 127.863 107.590 1.00 18.22 17 ILE B N 1
ATOM 1906 C CA . ILE B 1 17 ? 63.603 128.798 106.471 1.00 18.39 17 ILE B CA 1
ATOM 1907 C C . ILE B 1 17 ? 63.448 128.054 105.147 1.00 19.37 17 ILE B C 1
ATOM 1908 O O . ILE B 1 17 ? 64.086 127.027 104.932 1.00 17.53 17 ILE B O 1
ATOM 1913 N N . ASP B 1 18 ? 62.608 128.580 104.261 1.00 19.58 18 ASP B N 1
ATOM 1914 C CA . ASP B 1 18 ? 62.387 127.959 102.958 1.00 22.11 18 ASP B CA 1
ATOM 1915 C C . ASP B 1 18 ? 62.825 128.926 101.856 1.00 23.01 18 ASP B C 1
ATOM 1916 O O . ASP B 1 18 ? 62.235 129.992 101.679 1.00 23.43 18 ASP B O 1
ATOM 1921 N N . ILE B 1 19 ? 63.878 128.553 101.133 1.00 23.69 19 ILE B N 1
ATOM 1922 C CA . ILE B 1 19 ? 64.408 129.384 100.055 1.00 23.81 19 ILE B CA 1
ATOM 1923 C C . ILE B 1 19 ? 63.696 129.096 98.738 1.00 25.63 19 ILE B C 1
ATOM 1924 O O . ILE B 1 19 ? 63.829 128.009 98.173 1.00 24.84 19 ILE B O 1
ATOM 1929 N N . GLY B 1 20 ? 62.935 130.080 98.262 1.00 27.33 20 GLY B N 1
ATOM 1930 C CA . GLY B 1 20 ? 62.198 129.929 97.019 1.00 29.69 20 GLY B CA 1
ATOM 1931 C C . GLY B 1 20 ? 62.708 130.831 95.911 1.00 30.40 20 GLY B C 1
ATOM 1932 O O . GLY B 1 20 ? 63.581 131.670 96.130 1.00 31.79 20 GLY B O 1
ATOM 1933 N N . GLY B 1 21 ? 62.152 130.661 94.716 1.00 31.98 21 GLY B N 1
ATOM 1934 C CA . GLY B 1 21 ? 62.573 131.457 93.577 1.00 33.58 21 GLY B CA 1
ATOM 1935 C C . GLY B 1 21 ? 62.149 132.913 93.610 1.00 34.81 21 GLY B C 1
ATOM 1936 O O . GLY B 1 21 ? 62.798 133.761 92.996 1.00 37.04 21 GLY B O 1
ATOM 1937 N N . THR B 1 22 ? 61.070 133.213 94.325 1.00 35.53 22 THR B N 1
ATOM 1938 C CA . THR B 1 22 ? 60.577 134.585 94.405 1.00 35.61 22 THR B CA 1
ATOM 1939 C C . THR B 1 22 ? 60.667 135.166 95.813 1.00 34.76 22 THR B C 1
ATOM 1940 O O . THR B 1 22 ? 60.799 136.379 95.986 1.00 34.84 22 THR B O 1
ATOM 1944 N N . GLY B 1 23 ? 60.598 134.301 96.818 1.00 32.93 23 GLY B N 1
ATOM 1945 C CA . GLY B 1 23 ? 60.679 134.774 98.185 1.00 29.97 23 GLY B CA 1
ATOM 1946 C C . GLY B 1 23 ? 61.314 133.787 99.147 1.00 29.21 23 GLY B C 1
ATOM 1947 O O . GLY B 1 23 ? 61.243 132.572 98.958 1.00 27.64 23 GLY B O 1
ATOM 1948 N N . ILE B 1 24 ? 61.955 134.322 100.178 1.00 27.81 24 ILE B N 1
ATOM 1949 C CA . ILE B 1 24 ? 62.585 133.501 101.200 1.00 27.47 24 ILE B CA 1
ATOM 1950 C C . ILE B 1 24 ? 61.701 133.684 102.427 1.00 27.99 24 ILE B C 1
ATOM 1951 O O . ILE B 1 24 ? 61.602 134.782 102.978 1.00 26.93 24 ILE B O 1
ATOM 1956 N N . LYS B 1 25 ? 61.040 132.604 102.827 1.00 27.96 25 LYS B N 1
ATOM 1957 C CA . LYS B 1 25 ? 60.114 132.633 103.951 1.00 30.40 25 LYS B CA 1
ATOM 1958 C C . LYS B 1 25 ? 60.613 131.865 105.161 1.00 29.41 25 LYS B C 1
ATOM 1959 O O . LYS B 1 25 ? 61.276 130.839 105.031 1.00 30.68 25 LYS B O 1
ATOM 1965 N N . GLY B 1 26 ? 60.270 132.364 106.342 1.00 28.67 26 GLY B N 1
ATOM 1966 C CA . GLY B 1 26 ? 60.683 131.711 107.565 1.00 26.45 26 GLY B CA 1
ATOM 1967 C C . GLY B 1 26 ? 59.561 131.678 108.580 1.00 27.35 26 GLY B C 1
ATOM 1968 O O . GLY B 1 26 ? 58.590 132.430 108.480 1.00 26.99 26 GLY B O 1
ATOM 1969 N N . GLY B 1 27 ? 59.694 130.796 109.562 1.00 26.34 27 GLY B N 1
ATOM 1970 C CA . GLY B 1 27 ? 58.686 130.687 110.594 1.00 25.86 27 GLY B CA 1
ATOM 1971 C C . GLY B 1 27 ? 59.223 129.944 111.796 1.00 25.60 27 GLY B C 1
ATOM 1972 O O . GLY B 1 27 ? 60.168 129.160 111.681 1.00 24.32 27 GLY B O 1
ATOM 1973 N N . ILE B 1 28 ? 58.635 130.212 112.957 1.00 24.76 28 ILE B N 1
ATOM 1974 C CA . ILE B 1 28 ? 59.024 129.548 114.193 1.00 25.01 28 ILE B CA 1
ATOM 1975 C C . ILE B 1 28 ? 58.124 128.326 114.267 1.00 25.12 28 ILE B C 1
ATOM 1976 O O . ILE B 1 28 ? 56.902 128.446 114.351 1.00 26.62 28 ILE B O 1
ATOM 1981 N N . VAL B 1 29 ? 58.729 127.148 114.231 1.00 24.70 29 VAL B N 1
ATOM 1982 C CA . VAL B 1 29 ? 57.960 125.917 114.226 1.00 24.03 29 VAL B CA 1
ATOM 1983 C C . VAL B 1 29 ? 57.854 125.148 115.531 1.00 24.92 29 VAL B C 1
ATOM 1984 O O . VAL B 1 29 ? 58.850 124.884 116.203 1.00 22.47 29 VAL B O 1
ATOM 1988 N N . ASP B 1 30 ? 56.623 124.787 115.879 1.00 26.36 30 ASP B N 1
ATOM 1989 C CA . ASP B 1 30 ? 56.364 123.990 117.066 1.00 28.60 30 ASP B CA 1
ATOM 1990 C C . ASP B 1 30 ? 56.211 122.578 116.513 1.00 28.06 30 ASP B C 1
ATOM 1991 O O . ASP B 1 30 ? 55.212 122.265 115.862 1.00 28.25 30 ASP B O 1
ATOM 1996 N N . LEU B 1 31 ? 57.203 121.732 116.761 1.00 28.05 31 LEU B N 1
ATOM 1997 C CA . LEU B 1 31 ? 57.179 120.368 116.250 1.00 29.44 31 LEU B CA 1
ATOM 1998 C C . LEU B 1 31 ? 56.161 119.457 116.925 1.00 31.27 31 LEU B C 1
ATOM 1999 O O . LEU B 1 31 ? 55.889 118.359 116.444 1.00 30.17 31 LEU B O 1
ATOM 2004 N N . LYS B 1 32 ? 55.595 119.909 118.038 1.00 33.45 32 LYS B N 1
ATOM 2005 C CA . LYS B 1 32 ? 54.591 119.114 118.733 1.00 35.92 32 LYS B CA 1
ATOM 2006 C C . LYS B 1 32 ? 53.288 119.138 117.942 1.00 36.43 32 LYS B C 1
ATOM 2007 O O . LYS B 1 32 ? 52.564 118.146 117.894 1.00 36.96 32 LYS B O 1
ATOM 2013 N N . LYS B 1 33 ? 53.000 120.275 117.315 1.00 37.52 33 LYS B N 1
ATOM 2014 C CA . LYS B 1 33 ? 51.779 120.432 116.532 1.00 38.81 33 LYS B CA 1
ATOM 2015 C C . LYS B 1 33 ? 52.052 120.500 115.034 1.00 38.97 33 LYS B C 1
ATOM 2016 O O . LYS B 1 33 ? 51.137 120.357 114.222 1.00 39.11 33 LYS B O 1
ATOM 2022 N N . GLY B 1 34 ? 53.310 120.718 114.671 1.00 37.77 34 GLY B N 1
ATOM 2023 C CA . GLY B 1 34 ? 53.658 120.813 113.266 1.00 37.43 34 GLY B CA 1
ATOM 2024 C C . GLY B 1 34 ? 53.064 122.075 112.672 1.00 36.77 34 GLY B C 1
ATOM 2025 O O . GLY B 1 34 ? 52.621 122.090 111.524 1.00 36.70 34 GLY B O 1
ATOM 2026 N N . LYS B 1 35 ? 53.053 123.138 113.469 1.00 36.34 35 LYS B N 1
ATOM 2027 C CA . LYS B 1 35 ? 52.511 124.422 113.043 1.00 36.75 35 LYS B CA 1
ATOM 2028 C C . LYS B 1 35 ? 53.445 125.555 113.445 1.00 35.61 35 LYS B C 1
ATOM 2029 O O . LYS B 1 35 ? 54.253 125.410 114.362 1.00 34.67 35 LYS B O 1
ATOM 2035 N N . LEU B 1 36 ? 53.325 126.684 112.756 1.00 35.20 36 LEU B N 1
ATOM 2036 C CA . LEU B 1 36 ? 54.149 127.850 113.045 1.00 35.86 36 LEU B CA 1
ATOM 2037 C C . LEU B 1 36 ? 53.557 128.669 114.184 1.00 36.31 36 LEU B C 1
ATOM 2038 O O . LEU B 1 36 ? 52.347 128.889 114.237 1.00 37.72 36 LEU B O 1
ATOM 2043 N N . LEU B 1 37 ? 54.410 129.107 115.103 1.00 35.73 37 LEU B N 1
ATOM 2044 C CA . LEU B 1 37 ? 53.960 129.932 116.214 1.00 35.93 37 LEU B CA 1
ATOM 2045 C C . LEU B 1 37 ? 53.955 131.357 115.686 1.00 36.56 37 LEU B C 1
ATOM 2046 O O . LEU B 1 37 ? 55.008 131.919 115.382 1.00 36.17 37 LEU B O 1
ATOM 2051 N N . GLY B 1 38 ? 52.766 131.938 115.568 1.00 37.29 38 GLY B N 1
ATOM 2052 C CA . GLY B 1 38 ? 52.665 133.286 115.048 1.00 36.98 38 GLY B CA 1
ATOM 2053 C C . GLY B 1 38 ? 52.633 133.219 113.534 1.00 37.89 38 GLY B C 1
ATOM 2054 O O . GLY B 1 38 ? 52.364 132.159 112.967 1.00 36.59 38 GLY B O 1
ATOM 2055 N N . GLU B 1 39 ? 52.916 134.338 112.876 1.00 39.17 39 GLU B N 1
ATOM 2056 C CA . GLU B 1 39 ? 52.907 134.384 111.420 1.00 41.40 39 GLU B CA 1
ATOM 2057 C C . GLU B 1 39 ? 54.282 134.108 110.824 1.00 41.58 39 GLU B C 1
ATOM 2058 O O . GLU B 1 39 ? 55.301 134.193 111.509 1.00 41.01 39 GLU B O 1
ATOM 2064 N N . ARG B 1 40 ? 54.298 133.773 109.539 1.00 41.36 40 ARG B N 1
ATOM 2065 C CA . ARG B 1 40 ? 55.543 133.505 108.836 1.00 42.06 40 ARG B CA 1
ATOM 2066 C C . ARG B 1 40 ? 56.069 134.852 108.357 1.00 40.81 40 ARG B C 1
ATOM 2067 O O . ARG B 1 40 ? 55.290 135.776 108.122 1.00 41.10 40 ARG B O 1
ATOM 2075 N N . PHE B 1 41 ? 57.385 134.973 108.228 1.00 38.09 41 PHE B N 1
ATOM 2076 C CA . PHE B 1 41 ? 57.979 136.216 107.759 1.00 36.71 41 PHE B CA 1
ATOM 2077 C C . PHE B 1 41 ? 58.633 135.967 106.409 1.00 36.37 41 PHE B C 1
ATOM 2078 O O . PHE B 1 41 ? 59.431 135.041 106.256 1.00 35.60 41 PHE B O 1
ATOM 2086 N N . ARG B 1 42 ? 58.295 136.800 105.431 1.00 36.11 42 ARG B N 1
ATOM 2087 C CA . ARG B 1 42 ? 58.835 136.650 104.087 1.00 36.44 42 ARG B CA 1
ATOM 2088 C C . ARG B 1 42 ? 59.529 137.888 103.538 1.00 36.03 42 ARG B C 1
ATOM 2089 O O . ARG B 1 42 ? 59.123 139.019 103.805 1.00 36.24 42 ARG B O 1
ATOM 2097 N N . VAL B 1 43 ? 60.581 137.653 102.761 1.00 35.16 43 VAL B N 1
ATOM 2098 C CA . VAL B 1 43 ? 61.336 138.717 102.115 1.00 35.21 43 VAL B CA 1
ATOM 2099 C C . VAL B 1 43 ? 61.565 138.272 100.676 1.00 35.30 43 VAL B C 1
ATOM 2100 O O . VAL B 1 43 ? 61.627 137.076 100.394 1.00 33.74 43 VAL B O 1
ATOM 2104 N N . PRO B 1 44 ? 61.672 139.225 99.742 1.00 36.35 44 PRO B N 1
ATOM 2105 C CA . PRO B 1 44 ? 61.894 138.863 98.339 1.00 37.49 44 PRO B CA 1
ATOM 2106 C C . PRO B 1 44 ? 63.225 138.139 98.146 1.00 37.91 44 PRO B C 1
ATOM 2107 O O . PRO B 1 44 ? 64.181 138.377 98.884 1.00 37.85 44 PRO B O 1
ATOM 2111 N N . THR B 1 45 ? 63.279 137.253 97.158 1.00 38.32 45 THR B N 1
ATOM 2112 C CA . THR B 1 45 ? 64.501 136.518 96.868 1.00 38.93 45 THR B CA 1
ATOM 2113 C C . THR B 1 45 ? 65.445 137.415 96.071 1.00 40.75 45 THR B C 1
ATOM 2114 O O . THR B 1 45 ? 65.070 137.957 95.031 1.00 40.45 45 THR B O 1
ATOM 2118 N N . PRO B 1 46 ? 66.684 137.589 96.556 1.00 42.22 46 PRO B N 1
ATOM 2119 C CA . PRO B 1 46 ? 67.686 138.424 95.888 1.00 43.80 46 PRO B CA 1
ATOM 2120 C C . PRO B 1 46 ? 67.841 138.098 94.404 1.00 44.94 46 PRO B C 1
ATOM 2121 O O . PRO B 1 46 ? 67.759 136.936 94.003 1.00 45.38 46 PRO B O 1
ATOM 2125 N N . GLN B 1 47 ? 68.067 139.130 93.597 1.00 46.17 47 GLN B N 1
ATOM 2126 C CA . GLN B 1 47 ? 68.233 138.962 92.156 1.00 47.24 47 GLN B CA 1
ATOM 2127 C C . GLN B 1 47 ? 69.561 139.551 91.684 1.00 46.38 47 GLN B C 1
ATOM 2128 O O . GLN B 1 47 ? 69.760 140.766 91.724 1.00 47.61 47 GLN B O 1
ATOM 2134 N N . PRO B 1 48 ? 70.492 138.694 91.235 1.00 45.07 48 PRO B N 1
ATOM 2135 C CA . PRO B 1 48 ? 70.336 137.238 91.162 1.00 43.90 48 PRO B CA 1
ATOM 2136 C C . PRO B 1 48 ? 70.457 136.582 92.536 1.00 42.17 48 PRO B C 1
ATOM 2137 O O . PRO B 1 48 ? 70.919 137.204 93.491 1.00 41.45 48 PRO B O 1
ATOM 2141 N N . ALA B 1 49 ? 70.041 135.324 92.626 1.00 40.92 49 ALA B N 1
ATOM 2142 C CA . ALA B 1 49 ? 70.105 134.584 93.878 1.00 38.67 49 ALA B CA 1
ATOM 2143 C C . ALA B 1 49 ? 71.474 133.930 94.037 1.00 37.28 49 ALA B C 1
ATOM 2144 O O . ALA B 1 49 ? 71.653 132.754 93.715 1.00 37.58 49 ALA B O 1
ATOM 2146 N N . THR B 1 50 ? 72.435 134.701 94.534 1.00 36.67 50 THR B N 1
ATOM 2147 C CA . THR B 1 50 ? 73.793 134.207 94.743 1.00 35.05 50 THR B CA 1
ATOM 2148 C C . THR B 1 50 ? 73.991 133.827 96.206 1.00 32.84 50 THR B C 1
ATOM 2149 O O . THR B 1 50 ? 73.200 134.210 97.066 1.00 33.59 50 THR B O 1
ATOM 2153 N N . PRO B 1 51 ? 75.051 133.059 96.506 1.00 31.47 51 PRO B N 1
ATOM 2154 C CA . PRO B 1 51 ? 75.320 132.650 97.887 1.00 29.88 51 PRO B CA 1
ATOM 2155 C C . PRO B 1 51 ? 75.369 133.844 98.837 1.00 29.66 51 PRO B C 1
ATOM 2156 O O . PRO B 1 51 ? 74.789 133.814 99.922 1.00 27.08 51 PRO B O 1
ATOM 2160 N N . GLU B 1 52 ? 76.061 134.897 98.414 1.00 29.72 52 GLU B N 1
ATOM 2161 C CA . GLU B 1 52 ? 76.200 136.111 99.211 1.00 30.94 52 GLU B CA 1
ATOM 2162 C C . GLU B 1 52 ? 74.862 136.799 99.469 1.00 29.00 52 GLU B C 1
ATOM 2163 O O . GLU B 1 52 ? 74.494 137.044 100.615 1.00 29.90 52 GLU B O 1
ATOM 2169 N N . SER B 1 53 ? 74.136 137.109 98.400 1.00 29.21 53 SER B N 1
ATOM 2170 C CA . SER B 1 53 ? 72.852 137.786 98.526 1.00 29.05 53 SER B CA 1
ATOM 2171 C C . SER B 1 53 ? 71.831 136.960 99.306 1.00 27.75 53 SER B C 1
ATOM 2172 O O . SER B 1 53 ? 71.119 137.490 100.158 1.00 28.33 53 SER B O 1
ATOM 2175 N N . VAL B 1 54 ? 71.760 135.666 99.014 1.00 26.13 54 VAL B N 1
ATOM 2176 C CA . VAL B 1 54 ? 70.818 134.788 99.702 1.00 24.75 54 VAL B CA 1
ATOM 2177 C C . VAL B 1 54 ? 71.137 134.691 101.191 1.00 23.76 54 VAL B C 1
ATOM 2178 O O . VAL B 1 54 ? 70.232 134.688 102.028 1.00 23.39 54 VAL B O 1
ATOM 2182 N N . ALA B 1 55 ? 72.423 134.618 101.521 1.00 23.60 55 ALA B N 1
ATOM 2183 C CA . ALA B 1 55 ? 72.836 134.531 102.914 1.00 23.79 55 ALA B CA 1
ATOM 2184 C C . ALA B 1 55 ? 72.331 135.760 103.669 1.00 23.56 55 ALA B C 1
ATOM 2185 O O . ALA B 1 55 ? 71.854 135.652 104.797 1.00 23.23 55 ALA B O 1
ATOM 2187 N N . GLU B 1 56 ? 72.430 136.927 103.040 1.00 24.48 56 GLU B N 1
ATOM 2188 C CA . GLU B 1 56 ? 71.963 138.163 103.660 1.00 24.89 56 GLU B CA 1
ATOM 2189 C C . GLU B 1 56 ? 70.457 138.115 103.884 1.00 24.18 56 GLU B C 1
ATOM 2190 O O . GLU B 1 56 ? 69.967 138.483 104.953 1.00 24.11 56 GLU B O 1
ATOM 2196 N N . ALA B 1 57 ? 69.727 137.656 102.872 1.00 23.94 57 ALA B N 1
ATOM 2197 C CA . ALA B 1 57 ? 68.275 137.559 102.958 1.00 22.97 57 ALA B CA 1
ATOM 2198 C C . ALA B 1 57 ? 67.870 136.590 104.069 1.00 22.95 57 ALA B C 1
ATOM 2199 O O . ALA B 1 57 ? 66.964 136.876 104.854 1.00 20.42 57 ALA B O 1
ATOM 2201 N N . VAL B 1 58 ? 68.543 135.445 104.132 1.00 21.48 58 VAL B N 1
ATOM 2202 C CA . VAL B 1 58 ? 68.249 134.456 105.164 1.00 20.82 58 VAL B CA 1
ATOM 2203 C C . VAL B 1 58 ? 68.527 135.059 106.536 1.00 20.51 58 VAL B C 1
ATOM 2204 O O . VAL B 1 58 ? 67.750 134.880 107.473 1.00 21.76 58 VAL B O 1
ATOM 2208 N N . ALA B 1 59 ? 69.637 135.781 106.647 1.00 21.91 59 ALA B N 1
ATOM 2209 C CA . ALA B 1 59 ? 70.010 136.418 107.906 1.00 21.57 59 ALA B CA 1
ATOM 2210 C C . ALA B 1 59 ? 68.923 137.387 108.370 1.00 23.28 59 ALA B C 1
ATOM 2211 O O . ALA B 1 59 ? 68.596 137.451 109.557 1.00 22.35 59 ALA B O 1
ATOM 2213 N N . LEU B 1 60 ? 68.361 138.134 107.426 1.00 24.85 60 LEU B N 1
ATOM 2214 C CA . LEU B 1 60 ? 67.313 139.103 107.738 1.00 25.33 60 LEU B CA 1
ATOM 2215 C C . LEU B 1 60 ? 66.072 138.405 108.301 1.00 24.86 60 LEU B C 1
ATOM 2216 O O . LEU B 1 60 ? 65.519 138.829 109.317 1.00 22.86 60 LEU B O 1
ATOM 2221 N N . VAL B 1 61 ? 65.638 137.332 107.645 1.00 23.22 61 VAL B N 1
ATOM 2222 C CA . VAL B 1 61 ? 64.468 136.587 108.098 1.00 22.61 61 VAL B CA 1
ATOM 2223 C C . VAL B 1 61 ? 64.699 135.999 109.484 1.00 23.22 61 VAL B C 1
ATOM 2224 O O . VAL B 1 61 ? 63.817 136.049 110.343 1.00 22.41 61 VAL B O 1
ATOM 2228 N N . VAL B 1 62 ? 65.887 135.439 109.699 1.00 21.63 62 VAL B N 1
ATOM 2229 C CA . VAL B 1 62 ? 66.219 134.837 110.984 1.00 22.81 62 VAL B CA 1
ATOM 2230 C C . VAL B 1 62 ? 66.258 135.895 112.082 1.00 24.00 62 VAL B C 1
ATOM 2231 O O . VAL B 1 62 ? 65.791 135.661 113.195 1.00 24.33 62 VAL B O 1
ATOM 2235 N N . ALA B 1 63 ? 66.810 137.060 111.761 1.00 24.76 63 ALA B N 1
ATOM 2236 C CA . ALA B 1 63 ? 66.899 138.148 112.728 1.00 26.62 63 ALA B CA 1
ATOM 2237 C C . ALA B 1 63 ? 65.499 138.567 113.165 1.00 27.37 63 ALA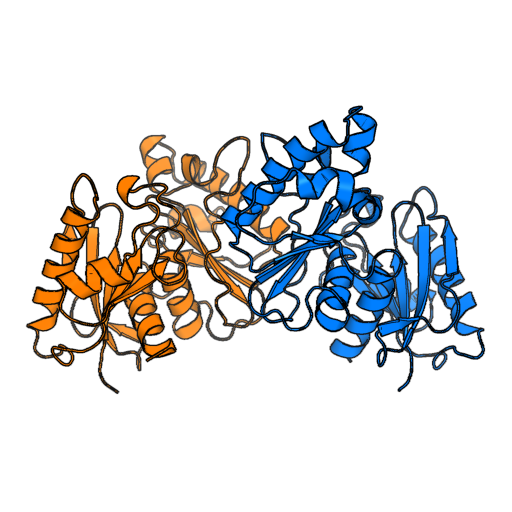 B C 1
ATOM 2238 O O . ALA B 1 63 ? 65.238 138.745 114.356 1.00 27.88 63 ALA B O 1
ATOM 2240 N N . GLU B 1 64 ? 64.602 138.716 112.194 1.00 28.05 64 GLU B N 1
ATOM 2241 C CA . GLU B 1 64 ? 63.227 139.111 112.471 1.00 29.97 64 GLU B CA 1
ATOM 2242 C C . GLU B 1 64 ? 62.541 138.123 113.405 1.00 30.51 64 GLU B C 1
ATOM 2243 O O . GLU B 1 64 ? 61.984 138.512 114.433 1.00 30.88 64 GLU B O 1
ATOM 2249 N N . LEU B 1 65 ? 62.581 136.843 113.047 1.00 29.39 65 LEU B N 1
ATOM 2250 C CA . LEU B 1 65 ? 61.958 135.807 113.863 1.00 29.58 65 LEU B CA 1
ATOM 2251 C C . LEU B 1 65 ? 62.606 135.699 115.245 1.00 30.77 65 LEU B C 1
ATOM 2252 O O . LEU B 1 65 ? 61.920 135.494 116.249 1.00 31.29 65 LEU B O 1
ATOM 2257 N N . SER B 1 66 ? 63.926 135.843 115.293 1.00 31.24 66 SER B N 1
ATOM 2258 C CA . SER B 1 66 ? 64.662 135.747 116.551 1.00 32.77 66 SER B CA 1
ATOM 2259 C C . SER B 1 66 ? 64.299 136.838 117.553 1.00 33.97 66 SER B C 1
ATOM 2260 O O . SER B 1 66 ? 64.568 136.706 118.750 1.00 33.88 66 SER B O 1
ATOM 2263 N N . ALA B 1 67 ? 63.686 137.911 117.065 1.00 34.65 67 ALA B N 1
ATOM 2264 C CA . ALA B 1 67 ? 63.309 139.025 117.927 1.00 36.65 67 ALA B CA 1
ATOM 2265 C C . ALA B 1 67 ? 61.900 138.898 118.496 1.00 37.89 67 ALA B C 1
ATOM 2266 O O . ALA B 1 67 ? 61.497 139.695 119.344 1.00 38.23 67 ALA B O 1
ATOM 2268 N N . ARG B 1 68 ? 61.153 137.898 118.037 1.00 38.37 68 ARG B N 1
ATOM 2269 C CA . ARG B 1 68 ? 59.790 137.700 118.517 1.00 38.16 68 ARG B CA 1
ATOM 2270 C C . ARG B 1 68 ? 59.736 137.026 119.884 1.00 39.01 68 ARG B C 1
ATOM 2271 O O . ARG B 1 68 ? 60.649 136.297 120.267 1.00 38.78 68 ARG B O 1
ATOM 2279 N N . PRO B 1 69 ? 58.653 137.269 120.640 1.00 39.81 69 PRO B N 1
ATOM 2280 C CA . PRO B 1 69 ? 58.452 136.700 121.976 1.00 40.19 69 PRO B CA 1
ATOM 2281 C C . PRO B 1 69 ? 58.542 135.177 122.016 1.00 39.62 69 PRO B C 1
ATOM 2282 O O . PRO B 1 69 ? 59.152 134.606 122.919 1.00 40.78 69 PRO B O 1
ATOM 2286 N N . GLU B 1 70 ? 57.930 134.528 121.032 1.00 39.44 70 GLU B N 1
ATOM 2287 C CA . GLU B 1 70 ? 57.920 133.073 120.955 1.00 39.37 70 GLU B CA 1
ATOM 2288 C C . GLU B 1 70 ? 59.158 132.497 120.268 1.00 38.18 70 GLU B C 1
ATOM 2289 O O . GLU B 1 70 ? 59.190 131.317 119.923 1.00 38.43 70 GLU B O 1
ATOM 2295 N N . ALA B 1 71 ? 60.175 133.329 120.076 1.00 37.54 71 ALA B N 1
ATOM 2296 C CA . ALA B 1 71 ? 61.404 132.885 119.427 1.00 36.03 71 ALA B CA 1
ATOM 2297 C C . ALA B 1 71 ? 62.182 131.921 120.316 1.00 35.25 71 ALA B C 1
ATOM 2298 O O . ALA B 1 71 ? 62.148 132.027 121.543 1.00 34.47 71 ALA B O 1
ATOM 2300 N N . PRO B 1 72 ? 62.889 130.954 119.705 1.00 33.98 72 PRO B N 1
ATOM 2301 C CA . PRO B 1 72 ? 63.677 129.978 120.463 1.00 33.82 72 PRO B CA 1
ATOM 2302 C C . PRO B 1 72 ? 64.965 130.620 120.975 1.00 33.65 72 PRO B C 1
ATOM 2303 O O . PRO B 1 72 ? 65.206 131.803 120.738 1.00 33.12 72 PRO B O 1
ATOM 2307 N N . ALA B 1 73 ? 65.789 129.840 121.668 1.00 34.95 73 ALA B N 1
ATOM 2308 C CA . ALA B 1 73 ? 67.051 130.345 122.203 1.00 35.53 73 ALA B CA 1
ATOM 2309 C C . ALA B 1 73 ? 67.870 131.003 121.094 1.00 36.54 73 ALA B C 1
ATOM 2310 O O . ALA B 1 73 ? 67.821 130.580 119.939 1.00 35.26 73 ALA B O 1
ATOM 2312 N N . ALA B 1 74 ? 68.621 132.038 121.458 1.00 35.60 74 ALA B N 1
ATOM 2313 C CA . ALA B 1 74 ? 69.444 132.778 120.507 1.00 35.57 74 ALA B CA 1
ATOM 2314 C C . ALA B 1 74 ? 70.426 131.904 119.730 1.00 34.19 74 ALA B C 1
ATOM 2315 O O . ALA B 1 74 ? 70.713 132.172 118.563 1.00 35.42 74 ALA B O 1
ATOM 2317 N N . GLY B 1 75 ? 70.938 130.862 120.374 1.00 32.57 75 GLY B N 1
ATOM 2318 C CA . GLY B 1 75 ? 71.891 129.991 119.710 1.00 29.96 75 GLY B CA 1
ATOM 2319 C C . GLY B 1 75 ? 71.328 128.691 119.166 1.00 27.64 75 GLY B C 1
ATOM 2320 O O . GLY B 1 75 ? 72.085 127.809 118.760 1.00 27.57 75 GLY B O 1
ATOM 2321 N N . SER B 1 76 ? 70.006 128.562 119.148 1.00 25.35 76 SER B N 1
ATOM 2322 C CA . SER B 1 76 ? 69.377 127.344 118.644 1.00 24.26 76 SER B CA 1
ATOM 2323 C C . SER B 1 76 ? 69.671 127.131 117.156 1.00 22.67 76 SER B C 1
ATOM 2324 O O . SER B 1 76 ? 69.819 128.089 116.397 1.00 21.49 76 SER B O 1
ATOM 2327 N N . PRO B 1 77 ? 69.771 125.863 116.724 1.00 22.27 77 PRO B N 1
ATOM 2328 C CA . PRO B 1 77 ? 70.046 125.551 115.319 1.00 20.66 77 PRO B CA 1
ATOM 2329 C C . PRO B 1 77 ? 68.888 125.962 114.415 1.00 19.85 77 PRO B C 1
ATOM 2330 O O . PRO B 1 77 ? 67.730 125.968 114.838 1.00 19.78 77 PRO B O 1
ATOM 2334 N N . VAL B 1 78 ? 69.210 126.311 113.175 1.00 16.59 78 VAL B N 1
ATOM 2335 C CA . VAL B 1 78 ? 68.204 126.734 112.209 1.00 16.37 78 VAL B CA 1
ATOM 2336 C C . VAL B 1 78 ? 68.182 125.804 110.999 1.00 17.48 78 VAL B C 1
ATOM 2337 O O . VAL B 1 78 ? 69.234 125.437 110.467 1.00 17.18 78 VAL B O 1
ATOM 2341 N N . GLY B 1 79 ? 66.977 125.423 110.579 1.00 16.17 79 GLY B N 1
ATOM 2342 C CA . GLY B 1 79 ? 66.823 124.564 109.416 1.00 15.64 79 GLY B CA 1
ATOM 2343 C C . GLY B 1 79 ? 66.538 125.423 108.195 1.00 14.32 79 GLY B C 1
ATOM 2344 O O . GLY B 1 79 ? 65.745 126.360 108.266 1.00 15.35 79 GLY B O 1
ATOM 2345 N N . VAL B 1 80 ? 67.181 125.110 107.074 1.00 14.84 80 VAL B N 1
ATOM 2346 C CA . VAL B 1 80 ? 67.004 125.881 105.845 1.00 13.64 80 VAL B CA 1
ATOM 2347 C C . VAL B 1 80 ? 66.872 124.954 104.636 1.00 14.32 80 VAL B C 1
ATOM 2348 O O . VAL B 1 80 ? 67.563 123.939 104.552 1.00 14.19 80 VAL B O 1
ATOM 2352 N N . THR B 1 81 ? 65.983 125.297 103.709 1.00 13.99 81 THR B N 1
ATOM 2353 C CA . THR B 1 81 ? 65.820 124.483 102.506 1.00 14.63 81 THR B CA 1
ATOM 2354 C C . THR B 1 81 ? 66.569 125.146 101.357 1.00 15.60 81 THR B C 1
ATOM 2355 O O . THR B 1 81 ? 66.919 126.327 101.424 1.00 14.55 81 THR B O 1
ATOM 2359 N N . PHE B 1 82 ? 66.813 124.373 100.306 1.00 14.89 82 PHE B N 1
ATOM 2360 C CA . PHE B 1 82 ? 67.499 124.872 99.121 1.00 15.72 82 PHE B CA 1
ATOM 2361 C C . PHE B 1 82 ? 67.030 124.030 97.942 1.00 14.86 82 PHE B C 1
ATOM 2362 O O . PHE B 1 82 ? 66.944 122.808 98.046 1.00 15.19 82 PHE B O 1
ATOM 2370 N N . PRO B 1 83 ? 66.725 124.673 96.805 1.00 15.24 83 PRO B N 1
ATOM 2371 C CA . PRO B 1 83 ? 66.255 123.980 95.599 1.00 14.30 83 PRO B CA 1
ATOM 2372 C C . PRO B 1 83 ? 67.335 123.230 94.824 1.00 15.03 83 PRO B C 1
ATOM 2373 O O . PRO B 1 83 ? 67.627 123.548 93.670 1.00 16.07 83 PRO B O 1
ATOM 2377 N N . GLY B 1 84 ? 67.923 122.227 95.459 1.00 14.04 84 GLY B N 1
ATOM 2378 C CA . GLY B 1 84 ? 68.952 121.450 94.795 1.00 14.21 84 GLY B CA 1
ATOM 2379 C C . GLY B 1 84 ? 69.383 120.264 95.626 1.00 14.13 84 GLY B C 1
ATOM 2380 O O . GLY B 1 84 ? 68.965 120.116 96.773 1.00 14.46 84 GLY B O 1
ATOM 2381 N N . ILE B 1 85 ? 70.211 119.410 95.035 1.00 13.65 85 ILE B N 1
ATOM 2382 C CA . ILE B 1 85 ? 70.730 118.233 95.722 1.00 13.33 85 ILE B CA 1
ATOM 2383 C C . ILE B 1 85 ? 71.657 118.679 96.849 1.00 15.62 85 ILE B C 1
ATOM 2384 O O . ILE B 1 85 ? 72.567 119.478 96.628 1.00 16.64 85 ILE B O 1
ATOM 2389 N N . ILE B 1 86 ? 71.418 118.166 98.053 1.00 15.17 86 ILE B N 1
ATOM 2390 C CA . ILE B 1 86 ? 72.239 118.506 99.210 1.00 17.42 86 ILE B CA 1
ATOM 2391 C C . ILE B 1 86 ? 72.877 117.252 99.797 1.00 19.55 86 ILE B C 1
ATOM 2392 O O . ILE B 1 86 ? 72.180 116.326 100.218 1.00 18.63 86 ILE B O 1
ATOM 2397 N N . GLN B 1 87 ? 74.205 117.224 99.814 1.00 19.62 87 GLN B N 1
ATOM 2398 C CA . GLN B 1 87 ? 74.934 116.091 100.366 1.00 21.87 87 GLN B CA 1
ATOM 2399 C C . GLN B 1 87 ? 75.991 116.608 101.329 1.00 20.23 87 GLN B C 1
ATOM 2400 O O . GLN B 1 87 ? 76.869 117.370 100.942 1.00 18.66 87 GLN B O 1
ATOM 2406 N N . HIS B 1 88 ? 75.889 116.182 102.583 1.00 21.89 88 HIS B N 1
ATOM 2407 C CA . HIS B 1 88 ? 76.806 116.612 103.633 1.00 23.21 88 HIS B CA 1
ATOM 2408 C C . HIS B 1 88 ? 76.926 118.132 103.656 1.00 22.28 88 HIS B C 1
ATOM 2409 O O . HIS B 1 88 ? 78.024 118.678 103.783 1.00 20.87 88 HIS B O 1
ATOM 2416 N N . GLY B 1 89 ? 75.784 118.803 103.514 1.00 21.12 89 GLY B N 1
ATOM 2417 C CA . GLY B 1 89 ? 75.745 120.256 103.545 1.00 19.85 89 GLY B CA 1
ATOM 2418 C C . GLY B 1 89 ? 76.286 120.987 102.329 1.00 18.42 89 GLY B C 1
ATOM 2419 O O . GLY B 1 89 ? 76.417 122.212 102.356 1.00 16.98 89 GLY B O 1
ATOM 2420 N N . VAL B 1 90 ? 76.598 120.250 101.267 1.00 17.80 90 VAL B N 1
ATOM 2421 C CA . VAL B 1 90 ? 77.129 120.850 100.043 1.00 18.73 90 VAL B CA 1
ATOM 2422 C C . VAL B 1 90 ? 76.114 120.776 98.907 1.00 18.85 90 VAL B C 1
ATOM 2423 O O . VAL B 1 90 ? 75.415 119.777 98.754 1.00 19.99 90 VAL B O 1
ATOM 2427 N N . VAL B 1 91 ? 76.034 121.842 98.117 1.00 18.78 91 VAL B N 1
ATOM 2428 C CA . VAL B 1 91 ? 75.105 121.898 96.996 1.00 18.60 91 VAL B CA 1
ATOM 2429 C C . VAL B 1 91 ? 75.687 121.199 95.767 1.00 20.30 91 VAL B C 1
ATOM 2430 O O . VAL B 1 91 ? 76.805 121.497 95.346 1.00 19.34 91 VAL B O 1
ATOM 2434 N N . HIS B 1 92 ? 74.927 120.270 95.194 1.00 20.65 92 HIS B N 1
ATOM 2435 C CA . HIS B 1 92 ? 75.393 119.550 94.014 1.00 21.78 92 HIS B CA 1
ATOM 2436 C C . HIS B 1 92 ? 74.568 119.796 92.754 1.00 21.79 92 HIS B C 1
ATOM 2437 O O . HIS B 1 92 ? 74.815 119.178 91.717 1.00 22.05 92 HIS B O 1
ATOM 2444 N N . SER B 1 93 ? 73.583 120.685 92.848 1.00 19.10 93 SER B N 1
ATOM 2445 C CA . SER B 1 93 ? 72.758 121.050 91.699 1.00 19.39 93 SER B CA 1
ATOM 2446 C C . SER B 1 93 ? 72.160 122.429 91.967 1.00 19.47 93 SER B C 1
ATOM 2447 O O . SER B 1 93 ? 71.883 122.782 93.112 1.00 19.79 93 SER B O 1
ATOM 2450 N N . ALA B 1 94 ? 71.983 123.211 90.909 1.00 19.66 94 ALA B N 1
ATOM 2451 C CA . ALA B 1 94 ? 71.447 124.563 91.029 1.00 20.60 94 ALA B CA 1
ATOM 2452 C C . ALA B 1 94 ? 70.655 124.891 89.772 1.00 21.68 94 ALA B C 1
ATOM 2453 O O . ALA B 1 94 ? 70.902 125.900 89.111 1.00 22.40 94 ALA B O 1
ATOM 2455 N N . ALA B 1 95 ? 69.694 124.031 89.456 1.00 20.75 95 ALA B N 1
ATOM 2456 C CA . ALA B 1 95 ? 68.870 124.177 88.264 1.00 21.42 95 ALA B CA 1
ATOM 2457 C C . ALA B 1 95 ? 68.287 125.563 88.001 1.00 22.13 95 ALA B C 1
ATOM 2458 O O . ALA B 1 95 ? 68.381 126.075 86.884 1.00 23.89 95 ALA B O 1
ATOM 2460 N N . ASN B 1 96 ? 67.683 126.172 89.017 1.00 21.05 96 ASN B N 1
ATOM 2461 C CA . ASN B 1 96 ? 67.066 127.478 88.838 1.00 22.25 96 ASN B CA 1
ATOM 2462 C C . ASN B 1 96 ? 67.599 128.585 89.743 1.00 21.90 96 ASN B C 1
ATOM 2463 O O . ASN B 1 96 ? 66.878 129.522 90.086 1.00 22.90 96 ASN B O 1
ATOM 2468 N N . VAL B 1 97 ? 68.864 128.468 90.126 1.00 22.19 97 VAL B N 1
ATOM 2469 C CA . VAL B 1 97 ? 69.515 129.468 90.962 1.00 23.86 97 VAL B CA 1
ATOM 2470 C C . VAL B 1 97 ? 70.892 129.713 90.363 1.00 24.73 97 VAL B C 1
ATOM 2471 O O . VAL B 1 97 ? 71.306 128.997 89.452 1.00 23.51 97 VAL B O 1
ATOM 2475 N N . ASP B 1 98 ? 71.600 130.722 90.859 1.00 25.61 98 ASP B N 1
ATOM 2476 C CA . ASP B 1 98 ? 72.921 131.029 90.322 1.00 26.85 98 ASP B CA 1
ATOM 2477 C C . ASP B 1 98 ? 73.835 129.809 90.364 1.00 27.18 98 ASP B C 1
ATOM 2478 O O . ASP B 1 98 ? 73.929 129.121 91.381 1.00 25.42 98 ASP B O 1
ATOM 2483 N N . LYS B 1 99 ? 74.522 129.554 89.256 1.00 26.91 99 LYS B N 1
ATOM 2484 C CA . LYS B 1 99 ? 75.411 128.407 89.164 1.00 27.93 99 LYS B CA 1
ATOM 2485 C C . LYS B 1 99 ? 76.627 128.460 90.083 1.00 26.97 99 LYS B C 1
ATOM 2486 O O . LYS B 1 99 ? 77.332 127.463 90.236 1.00 25.96 99 LYS B O 1
ATOM 2492 N N . SER B 1 100 ? 76.871 129.612 90.704 1.00 26.78 100 SER B N 1
ATOM 2493 C CA . SER B 1 100 ? 78.001 129.731 91.618 1.00 26.35 100 SER B CA 1
ATOM 2494 C C . SER B 1 100 ? 77.706 128.914 92.875 1.00 25.71 100 SER B C 1
ATOM 2495 O O . SER B 1 100 ? 78.592 128.672 93.695 1.00 24.51 100 SER B O 1
ATOM 2498 N N . TRP B 1 101 ? 76.452 128.491 93.016 1.00 24.36 101 TRP B N 1
ATOM 2499 C CA . TRP B 1 101 ? 76.035 127.685 94.160 1.00 23.67 101 TRP B CA 1
ATOM 2500 C C . TRP B 1 101 ? 76.639 126.284 94.116 1.00 23.28 101 TRP B C 1
ATOM 2501 O O . TRP B 1 101 ? 76.808 125.640 95.153 1.00 23.92 101 TRP B O 1
ATOM 2512 N N . LEU B 1 102 ? 76.959 125.808 92.916 1.00 24.10 102 LEU B N 1
ATOM 2513 C CA . LEU B 1 102 ? 77.524 124.469 92.765 1.00 24.21 102 LEU B CA 1
ATOM 2514 C C . LEU B 1 102 ? 78.784 124.266 93.597 1.00 24.67 102 LEU B C 1
ATOM 2515 O O . LEU B 1 102 ? 79.719 125.065 93.534 1.00 25.23 102 LEU B O 1
ATOM 2520 N N . ASN B 1 103 ? 78.791 123.188 94.376 1.00 24.62 103 AS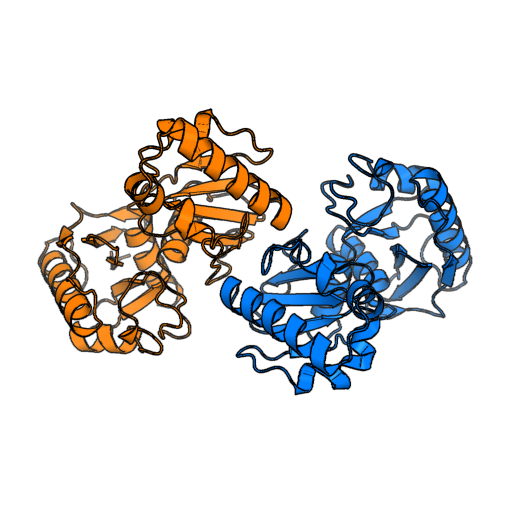N B N 1
ATOM 2521 C CA . ASN B 1 103 ? 79.913 122.827 95.236 1.00 25.69 103 ASN B CA 1
ATOM 2522 C C . ASN B 1 103 ? 80.117 123.743 96.438 1.00 24.94 103 ASN B C 1
ATOM 2523 O O . ASN B 1 103 ? 81.156 123.698 97.094 1.00 25.83 103 ASN B O 1
ATOM 2528 N N . THR B 1 104 ? 79.117 124.564 96.731 1.00 24.63 104 THR B N 1
ATOM 2529 C CA . THR B 1 104 ? 79.183 125.468 97.874 1.00 24.49 104 THR B CA 1
ATOM 2530 C C . THR B 1 104 ? 78.745 124.732 99.135 1.00 24.87 104 THR B C 1
ATOM 2531 O O . THR B 1 104 ? 77.709 124.059 99.141 1.00 23.75 104 THR B O 1
ATOM 2535 N N . ASP B 1 105 ? 79.541 124.838 100.195 1.00 22.79 105 ASP B N 1
ATOM 2536 C CA . ASP B 1 105 ? 79.175 124.215 101.460 1.00 22.21 105 ASP B CA 1
ATOM 2537 C C . ASP B 1 105 ? 78.187 125.212 102.052 1.00 21.84 105 ASP B C 1
ATOM 2538 O O . ASP B 1 105 ? 78.579 126.128 102.783 1.00 19.34 105 ASP B O 1
ATOM 2543 N N . ILE B 1 106 ? 76.909 125.044 101.723 1.00 19.60 106 ILE B N 1
ATOM 2544 C CA . ILE B 1 106 ? 75.879 125.957 102.202 1.00 17.06 106 ILE B CA 1
ATOM 2545 C C . ILE B 1 106 ? 75.657 125.866 103.714 1.00 16.77 106 ILE B C 1
ATOM 2546 O O . ILE B 1 106 ? 75.297 126.856 104.352 1.00 16.77 106 ILE B O 1
ATOM 2551 N N . ASP B 1 107 ? 75.870 124.689 104.294 1.00 16.71 107 ASP B N 1
ATOM 2552 C CA . ASP B 1 107 ? 75.726 124.540 105.741 1.00 17.38 107 ASP B CA 1
ATOM 2553 C C . ASP B 1 107 ? 76.732 125.466 106.428 1.00 17.90 107 ASP B C 1
ATOM 2554 O O . ASP B 1 107 ? 76.397 126.176 107.377 1.00 16.97 107 ASP B O 1
ATOM 2559 N N . ALA B 1 108 ? 77.965 125.465 105.931 1.00 17.37 108 ALA B N 1
ATOM 2560 C CA . ALA B 1 108 ? 79.012 126.306 106.506 1.00 16.84 108 ALA B CA 1
ATOM 2561 C C . ALA B 1 108 ? 78.754 127.776 106.198 1.00 17.29 108 ALA B C 1
ATOM 2562 O O . ALA B 1 108 ? 78.948 128.642 107.054 1.00 18.81 108 ALA B O 1
ATOM 2564 N N . LEU B 1 109 ? 78.308 128.055 104.978 1.00 17.38 109 LEU B N 1
ATOM 2565 C CA . LEU B 1 109 ? 78.024 129.424 104.563 1.00 18.29 109 LEU B CA 1
ATOM 2566 C C . LEU B 1 109 ? 77.014 130.091 105.488 1.00 18.11 109 LEU B C 1
ATOM 2567 O O . LEU B 1 109 ? 77.266 131.172 106.027 1.00 17.13 109 LEU B O 1
ATOM 2572 N N . LEU B 1 110 ? 75.870 129.441 105.669 1.00 17.37 110 LEU B N 1
ATOM 2573 C CA . LEU B 1 110 ? 74.813 129.991 106.508 1.00 17.87 110 LEU B CA 1
ATOM 2574 C C . LEU B 1 110 ? 75.128 129.941 107.996 1.00 16.47 110 LEU B C 1
ATOM 2575 O O . LEU B 1 110 ? 74.725 130.831 108.744 1.00 16.74 110 LEU B O 1
ATOM 2580 N N . THR B 1 111 ? 75.839 128.907 108.435 1.00 16.53 111 THR B N 1
ATOM 2581 C CA . THR B 1 111 ? 76.209 128.807 109.841 1.00 15.58 111 THR B CA 1
ATOM 2582 C C . THR B 1 111 ? 77.113 129.989 110.190 1.00 16.15 111 THR B C 1
ATOM 2583 O O . THR B 1 111 ? 76.973 130.607 111.252 1.00 16.47 111 THR B O 1
ATOM 2587 N N . ALA B 1 112 ? 78.035 130.303 109.287 1.00 16.48 112 ALA B N 1
ATOM 2588 C CA . ALA B 1 112 ? 78.964 131.408 109.500 1.00 16.51 112 ALA B CA 1
ATOM 2589 C C . ALA B 1 112 ? 78.245 132.751 109.512 1.00 18.43 112 ALA B C 1
ATOM 2590 O O . ALA B 1 112 ? 78.531 133.608 110.347 1.00 16.71 112 ALA B O 1
ATOM 2592 N N . ARG B 1 113 ? 77.311 132.932 108.585 1.00 17.56 113 ARG B N 1
ATOM 2593 C CA . ARG B 1 113 ? 76.580 134.194 108.494 1.00 19.30 113 ARG B CA 1
ATOM 2594 C C . ARG B 1 113 ? 75.610 134.431 109.647 1.00 21.34 113 ARG B C 1
ATOM 2595 O O . ARG B 1 113 ? 75.472 135.563 110.118 1.00 22.85 113 ARG B O 1
ATOM 2603 N N . LEU B 1 114 ? 74.946 133.372 110.104 1.00 20.35 114 LEU B N 1
ATOM 2604 C CA . LEU B 1 114 ? 73.976 133.487 111.193 1.00 21.95 114 LEU B CA 1
ATOM 2605 C C . LEU B 1 114 ? 74.560 133.369 112.598 1.00 22.72 114 LEU B C 1
ATOM 2606 O O . LEU B 1 114 ? 73.892 133.706 113.577 1.00 22.53 114 LEU B O 1
ATOM 2611 N N . GLY B 1 115 ? 75.790 132.878 112.705 1.00 21.90 115 GLY B N 1
ATOM 2612 C CA . GLY B 1 115 ? 76.403 132.730 114.014 1.00 21.76 115 GLY B CA 1
ATOM 2613 C C . GLY B 1 115 ? 75.729 131.658 114.851 1.00 21.76 115 GLY B C 1
ATOM 2614 O O . GLY B 1 115 ? 75.725 131.723 116.078 1.00 22.29 115 GLY B O 1
ATOM 2615 N N . ARG B 1 116 ? 75.150 130.666 114.182 1.00 19.65 116 ARG B N 1
ATOM 2616 C CA . ARG B 1 116 ? 74.474 129.567 114.860 1.00 19.58 116 ARG B CA 1
ATOM 2617 C C . ARG B 1 116 ? 74.432 128.374 113.915 1.00 17.71 116 ARG B C 1
ATOM 2618 O O . ARG B 1 116 ? 74.479 128.541 112.701 1.00 17.24 116 ARG B O 1
ATOM 2626 N N . PRO B 1 117 ? 74.350 127.153 114.462 1.00 19.29 117 PRO B N 1
ATOM 2627 C CA . PRO B 1 117 ? 74.308 125.959 113.615 1.00 19.24 117 PRO B CA 1
ATOM 2628 C C . PRO B 1 117 ? 73.169 126.000 112.604 1.00 19.18 117 PRO B C 1
ATOM 2629 O O . PRO B 1 117 ? 72.024 126.260 112.963 1.00 18.61 117 PRO B O 1
ATOM 2633 N N . VAL B 1 118 ? 73.503 125.756 111.342 1.00 18.76 118 VAL B N 1
ATOM 2634 C CA . VAL B 1 118 ? 72.517 125.733 110.273 1.00 19.05 118 VAL B CA 1
ATOM 2635 C C . VAL B 1 118 ? 72.680 124.449 109.482 1.00 19.97 118 VAL B C 1
ATOM 2636 O O . VAL B 1 118 ? 73.798 124.031 109.172 1.00 19.73 118 VAL B O 1
ATOM 2640 N N . GLU B 1 119 ? 71.557 123.818 109.167 1.00 19.50 119 GLU B N 1
ATOM 2641 C CA . GLU B 1 119 ? 71.575 122.597 108.383 1.00 20.41 119 GLU B CA 1
ATOM 2642 C C . GLU B 1 119 ? 70.574 122.756 107.254 1.00 18.80 119 GLU B C 1
ATOM 2643 O O . GLU B 1 119 ? 69.422 123.142 107.473 1.00 17.40 119 GLU B O 1
ATOM 2649 N N . VAL B 1 120 ? 71.042 122.478 106.044 1.00 16.52 120 VAL B N 1
ATOM 2650 C CA . VAL B 1 120 ? 70.239 122.614 104.843 1.00 15.97 120 VAL B CA 1
ATOM 2651 C C . VAL B 1 120 ? 69.763 121.266 104.320 1.00 16.23 120 VAL B C 1
ATOM 2652 O O . VAL B 1 120 ? 70.451 120.250 104.441 1.00 16.08 120 VAL B O 1
ATOM 2656 N N . ILE B 1 121 ? 68.569 121.274 103.746 1.00 14.55 121 ILE B N 1
ATOM 2657 C CA . ILE B 1 121 ? 67.973 120.077 103.171 1.00 13.81 121 ILE B CA 1
ATOM 2658 C C . ILE B 1 121 ? 67.263 120.534 101.905 1.00 13.79 121 ILE B C 1
ATOM 2659 O O . ILE B 1 121 ? 66.877 121.697 101.795 1.00 13.09 121 ILE B O 1
ATOM 2664 N N . ASN B 1 122 ? 67.120 119.642 100.932 1.00 12.33 122 ASN B N 1
ATOM 2665 C CA . ASN B 1 122 ? 66.433 120.008 99.701 1.00 12.80 122 ASN B CA 1
ATOM 2666 C C . ASN B 1 122 ? 65.028 120.488 100.062 1.00 11.76 122 ASN B C 1
ATOM 2667 O O . ASN B 1 122 ? 64.404 119.956 100.986 1.00 13.10 122 ASN B O 1
ATOM 2672 N N . ASP B 1 123 ? 64.525 121.482 99.334 1.00 11.73 123 ASP B N 1
ATOM 2673 C CA . ASP B 1 123 ? 63.208 122.034 99.623 1.00 12.57 123 ASP B CA 1
ATOM 2674 C C . ASP B 1 123 ? 62.060 121.047 99.463 1.00 12.88 123 ASP B C 1
ATOM 2675 O O . ASP B 1 123 ? 61.130 121.046 100.272 1.00 13.38 123 ASP B O 1
ATOM 2680 N N . ALA B 1 124 ? 62.118 120.197 98.442 1.00 11.39 124 ALA B N 1
ATOM 2681 C CA . ALA B 1 124 ? 61.056 119.216 98.249 1.00 12.51 124 ALA B CA 1
ATOM 2682 C C . ALA B 1 124 ? 61.165 118.155 99.342 1.00 12.26 124 ALA B C 1
ATOM 2683 O O . ALA B 1 124 ? 60.150 117.698 99.873 1.00 13.27 124 ALA B O 1
ATOM 2685 N N . ASP B 1 125 ? 62.394 117.764 99.675 1.00 12.88 125 ASP B N 1
ATOM 2686 C CA . ASP B 1 125 ? 62.613 116.769 100.722 1.00 12.49 125 ASP B CA 1
ATOM 2687 C C . ASP B 1 125 ? 62.006 117.263 102.031 1.00 14.62 125 ASP B C 1
ATOM 2688 O O . ASP B 1 125 ? 61.388 116.494 102.772 1.00 14.58 125 ASP B O 1
ATOM 2693 N N . ALA B 1 126 ? 62.185 118.550 102.312 1.00 13.93 126 ALA B N 1
ATOM 2694 C CA . ALA B 1 126 ? 61.631 119.147 103.526 1.00 14.65 126 ALA B CA 1
ATOM 2695 C C . ALA B 1 126 ? 60.104 119.035 103.504 1.00 14.91 126 ALA B C 1
ATOM 2696 O O . ALA B 1 126 ? 59.487 118.636 104.497 1.00 14.28 126 ALA B O 1
ATOM 2698 N N . ALA B 1 127 ? 59.493 119.387 102.374 1.00 15.63 127 ALA B N 1
ATOM 2699 C CA . ALA B 1 127 ? 58.039 119.293 102.244 1.00 15.95 127 ALA B CA 1
ATOM 2700 C C . ALA B 1 127 ? 57.621 117.840 102.484 1.00 17.08 127 ALA B C 1
ATOM 2701 O O . ALA B 1 127 ? 56.583 117.571 103.091 1.00 16.14 127 ALA B O 1
ATOM 2703 N N . GLY B 1 128 ? 58.440 116.907 102.005 1.00 17.81 128 GLY B N 1
ATOM 2704 C CA . GLY B 1 128 ? 58.152 115.492 102.193 1.00 17.93 128 GLY B CA 1
ATOM 2705 C C . GLY B 1 128 ? 58.196 115.081 103.657 1.00 18.33 128 GLY B C 1
ATOM 2706 O O . GLY B 1 128 ? 57.320 114.353 104.138 1.00 16.16 128 GLY B O 1
ATOM 2707 N N . LEU B 1 129 ? 59.217 115.537 104.377 1.00 16.16 129 LEU B N 1
ATOM 2708 C CA . LEU B 1 129 ? 59.327 115.209 105.793 1.00 17.36 129 LEU B CA 1
ATOM 2709 C C . LEU B 1 129 ? 58.078 115.705 106.512 1.00 17.80 129 LEU B C 1
ATOM 2710 O O . LEU B 1 129 ? 57.513 115.006 107.358 1.00 17.39 129 LEU B O 1
ATOM 2715 N N . ALA B 1 130 ? 57.655 116.916 106.165 1.00 18.53 130 ALA B N 1
ATOM 2716 C CA . ALA B 1 130 ? 56.482 117.529 106.776 1.00 17.78 130 ALA B CA 1
ATOM 2717 C C . ALA B 1 130 ? 55.196 116.762 106.471 1.00 17.88 130 ALA B C 1
ATOM 2718 O O . ALA B 1 130 ? 54.400 116.500 107.374 1.00 18.03 130 ALA B O 1
ATOM 2720 N N . GLU B 1 131 ? 54.995 116.395 105.207 1.00 16.63 131 GLU B N 1
ATOM 2721 C CA . GLU B 1 131 ? 53.792 115.662 104.821 1.00 16.26 131 GLU B CA 1
ATOM 2722 C C . GLU B 1 131 ? 53.764 114.255 105.402 1.00 16.25 131 GLU B C 1
ATOM 2723 O O . GLU B 1 131 ? 52.700 113.745 105.756 1.00 16.97 131 GLU B O 1
ATOM 2729 N N . ALA B 1 132 ? 54.932 113.631 105.504 1.00 16.30 132 ALA B N 1
ATOM 2730 C CA . ALA B 1 132 ? 55.029 112.280 106.052 1.00 17.96 132 ALA B CA 1
ATOM 2731 C C . ALA B 1 132 ? 54.755 112.259 107.555 1.00 19.49 132 ALA B C 1
ATOM 2732 O O . ALA B 1 132 ? 54.206 111.288 108.082 1.00 19.08 132 ALA B O 1
ATOM 2734 N N . ARG B 1 133 ? 55.121 113.338 108.243 1.00 19.53 133 ARG B N 1
ATOM 2735 C CA . ARG B 1 133 ? 54.941 113.404 109.689 1.00 21.75 133 ARG B CA 1
ATOM 2736 C C . ARG B 1 133 ? 53.639 114.061 110.149 1.00 21.42 133 ARG B C 1
ATOM 2737 O O . ARG B 1 133 ? 52.987 113.567 111.071 1.00 22.49 133 ARG B O 1
ATOM 2745 N N . TYR B 1 134 ? 53.263 115.164 109.511 1.00 21.02 134 TYR B N 1
ATOM 2746 C CA . TYR B 1 134 ? 52.06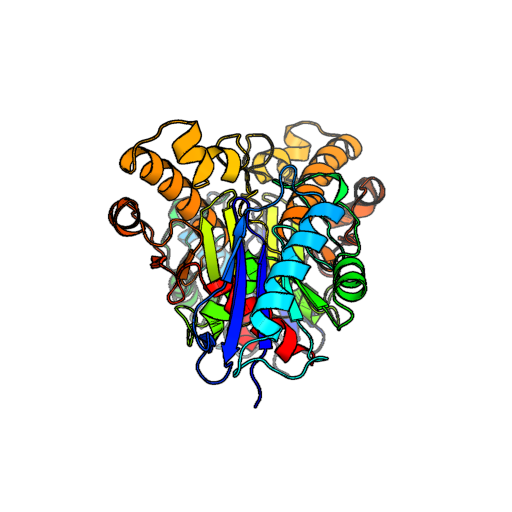3 115.904 109.891 1.00 22.26 134 TYR B CA 1
ATOM 2747 C C . TYR B 1 134 ? 50.981 115.994 108.821 1.00 22.43 134 TYR B C 1
ATOM 2748 O O . TYR B 1 134 ? 49.880 116.467 109.104 1.00 23.63 134 TYR B O 1
ATOM 2757 N N . GLY B 1 135 ? 51.279 115.559 107.601 1.00 21.94 135 GLY B N 1
ATOM 2758 C CA . GLY B 1 135 ? 50.298 115.692 106.536 1.00 20.20 135 GLY B CA 1
ATOM 2759 C C . GLY B 1 135 ? 49.714 114.466 105.862 1.00 19.44 135 GLY B C 1
ATOM 2760 O O . GLY B 1 135 ? 49.420 113.465 106.507 1.00 17.39 135 GLY B O 1
ATOM 2761 N N . ALA B 1 136 ? 49.553 114.562 104.542 1.00 19.66 136 ALA B N 1
ATOM 2762 C CA . ALA B 1 136 ? 48.960 113.498 103.735 1.00 19.96 136 ALA B CA 1
ATOM 2763 C C . ALA B 1 136 ? 49.714 112.176 103.682 1.00 19.44 136 ALA B C 1
ATOM 2764 O O . ALA B 1 136 ? 49.184 111.179 103.187 1.00 21.07 136 ALA B O 1
ATOM 2766 N N . GLY B 1 137 ? 50.943 112.152 104.186 1.00 17.73 137 GLY B N 1
ATOM 2767 C CA . GLY B 1 137 ? 51.707 110.920 104.164 1.00 16.93 137 GLY B CA 1
ATOM 2768 C C . GLY B 1 137 ? 51.645 110.146 105.469 1.00 16.48 137 GLY B C 1
ATOM 2769 O O . GLY B 1 137 ? 52.090 109.003 105.540 1.00 17.35 137 GLY B O 1
ATOM 2770 N N . ALA B 1 138 ? 51.094 110.767 106.505 1.00 16.38 138 ALA B N 1
ATOM 2771 C CA . ALA B 1 138 ? 50.996 110.121 107.812 1.00 16.65 138 ALA B CA 1
ATOM 2772 C C . ALA B 1 138 ? 50.185 108.834 107.739 1.00 16.60 138 ALA B C 1
ATOM 2773 O O . ALA B 1 138 ? 49.086 108.816 107.189 1.00 17.38 138 ALA B O 1
ATOM 2775 N N . GLY B 1 139 ? 50.740 107.761 108.291 1.00 17.34 139 GLY B N 1
ATOM 2776 C CA . GLY B 1 139 ? 50.046 106.484 108.297 1.00 18.58 139 GLY B CA 1
ATOM 2777 C C . GLY B 1 139 ? 49.957 105.757 106.969 1.00 19.28 139 GLY B C 1
ATOM 2778 O O . GLY B 1 139 ? 49.215 104.784 106.845 1.00 20.29 139 GLY B O 1
ATOM 2779 N N . VAL B 1 140 ? 50.701 106.219 105.970 1.00 19.19 140 VAL B N 1
ATOM 2780 C CA . VAL B 1 140 ? 50.681 105.571 104.665 1.00 19.05 140 VAL B CA 1
ATOM 2781 C C . VAL B 1 140 ? 51.989 104.821 104.457 1.00 19.99 140 VAL B C 1
ATOM 2782 O O . VAL B 1 140 ? 53.064 105.421 104.456 1.00 18.47 140 VAL B O 1
ATOM 2786 N N . LYS B 1 141 ? 51.899 103.506 104.286 1.00 19.81 141 LYS B N 1
ATOM 2787 C CA . LYS B 1 141 ? 53.100 102.709 104.085 1.00 21.97 141 LYS B CA 1
ATOM 2788 C C . LYS B 1 141 ? 53.449 102.648 102.606 1.00 18.95 141 LYS B C 1
ATOM 2789 O O . LYS B 1 141 ? 52.687 103.112 101.759 1.00 20.28 141 LYS B O 1
ATOM 2795 N N . GLY B 1 142 ? 54.608 102.075 102.305 1.00 18.66 142 GLY B N 1
ATOM 2796 C CA . GLY B 1 142 ? 55.030 101.959 100.924 1.00 18.10 142 GLY B CA 1
ATOM 2797 C C . GLY B 1 142 ? 55.554 103.251 100.331 1.00 18.10 142 GLY B C 1
ATOM 2798 O O . GLY B 1 142 ? 55.944 104.177 101.049 1.00 15.60 142 GLY B O 1
ATOM 2799 N N . THR B 1 143 ? 55.532 103.317 99.006 1.00 15.36 143 THR B N 1
ATOM 2800 C CA . THR B 1 143 ? 56.033 104.471 98.275 1.00 16.02 143 THR B CA 1
ATOM 2801 C C . THR B 1 143 ? 55.045 105.631 98.178 1.00 14.43 143 THR B C 1
ATOM 2802 O O . THR B 1 143 ? 53.955 105.492 97.630 1.00 13.94 143 THR B O 1
ATOM 2806 N N . VAL B 1 144 ? 55.441 106.777 98.723 1.00 13.34 144 VAL B N 1
ATOM 2807 C CA . VAL B 1 144 ? 54.620 107.980 98.682 1.00 12.96 144 VAL B CA 1
ATOM 2808 C C . VAL B 1 144 ? 55.467 109.056 98.016 1.00 13.18 144 VAL B C 1
ATOM 2809 O O . VAL B 1 144 ? 56.580 109.334 98.456 1.00 13.92 144 VAL B O 1
ATOM 2813 N N . LEU B 1 145 ? 54.944 109.653 96.954 1.00 11.13 145 LEU B N 1
ATOM 2814 C CA . LEU B 1 145 ? 55.695 110.673 96.232 1.00 12.05 145 LEU B CA 1
ATOM 2815 C C . LEU B 1 145 ? 55.081 112.055 96.338 1.00 11.57 145 LEU B C 1
ATOM 2816 O O . LEU B 1 145 ? 53.939 112.273 95.921 1.00 11.54 145 LEU B O 1
ATOM 2821 N N . VAL B 1 146 ? 55.850 112.982 96.902 1.00 13.10 146 VAL B N 1
ATOM 2822 C CA . VAL B 1 146 ? 55.414 114.361 97.051 1.00 12.57 146 VAL B CA 1
ATOM 2823 C C . VAL B 1 146 ? 56.032 115.123 95.888 1.00 13.91 146 VAL B C 1
ATOM 2824 O O . VAL B 1 146 ? 57.253 115.219 95.776 1.00 14.34 146 VAL B O 1
ATOM 2828 N N . ILE B 1 147 ? 55.185 115.646 95.015 1.00 12.35 147 ILE B N 1
ATOM 2829 C CA . ILE B 1 147 ? 55.654 116.385 93.850 1.00 13.40 147 ILE B CA 1
ATOM 2830 C C . ILE B 1 147 ? 55.272 117.841 94.056 1.00 13.93 147 ILE B C 1
ATOM 2831 O O . ILE B 1 147 ? 54.093 118.159 94.233 1.00 14.68 147 ILE B O 1
ATOM 2836 N N . THR B 1 148 ? 56.268 118.723 94.051 1.00 14.18 148 THR B N 1
ATOM 2837 C CA . THR B 1 148 ? 56.002 120.141 94.255 1.00 15.75 148 THR B CA 1
ATOM 2838 C C . THR B 1 148 ? 56.042 120.875 92.921 1.00 15.86 148 THR B C 1
ATOM 2839 O O . THR B 1 148 ? 56.945 120.664 92.108 1.00 15.05 148 THR B O 1
ATOM 2843 N N . LEU B 1 149 ? 55.043 121.720 92.699 1.00 16.05 149 LEU B N 1
ATOM 2844 C CA . LEU B 1 149 ? 54.934 122.482 91.462 1.00 15.29 149 LEU B CA 1
ATOM 2845 C C . LEU B 1 149 ? 55.130 123.970 91.746 1.00 16.97 149 LEU B C 1
ATOM 2846 O O . LEU B 1 149 ? 54.351 124.575 92.481 1.00 18.21 149 LEU B O 1
ATOM 2851 N N . GLY B 1 150 ? 56.176 124.551 91.164 1.00 15.54 150 GLY B N 1
ATOM 2852 C CA . GLY B 1 150 ? 56.466 125.962 91.373 1.00 17.95 150 GLY B CA 1
ATOM 2853 C C . GLY B 1 150 ? 57.452 126.436 90.324 1.00 17.08 150 GLY B C 1
ATOM 2854 O O . GLY B 1 150 ? 57.239 126.194 89.141 1.00 17.71 150 GLY B O 1
ATOM 2855 N N . THR B 1 151 ? 58.526 127.099 90.747 1.00 18.55 151 THR B N 1
ATOM 2856 C CA . THR B 1 151 ? 59.542 127.570 89.808 1.00 18.92 151 THR B CA 1
ATOM 2857 C C . THR B 1 151 ? 60.107 126.352 89.092 1.00 18.42 151 THR B C 1
ATOM 2858 O O . THR B 1 151 ? 60.392 126.387 87.898 1.00 18.36 151 THR B O 1
ATOM 2862 N N . GLY B 1 152 ? 60.267 125.269 89.841 1.00 18.19 152 GLY B N 1
ATOM 2863 C CA . GLY B 1 152 ? 60.759 124.036 89.261 1.00 17.27 152 GLY B CA 1
ATOM 2864 C C . GLY B 1 152 ? 59.832 122.943 89.746 1.00 15.55 152 GLY B C 1
ATOM 2865 O O . GLY B 1 152 ? 58.826 123.234 90.391 1.00 15.99 152 GLY B O 1
ATOM 2866 N N . ILE B 1 153 ? 60.133 121.694 89.413 1.00 14.61 153 ILE B N 1
ATOM 2867 C CA . ILE B 1 153 ? 59.322 120.582 89.893 1.00 13.47 153 ILE B CA 1
ATOM 2868 C C . ILE B 1 153 ? 60.213 119.842 90.876 1.00 13.37 153 ILE B C 1
ATOM 2869 O O . ILE B 1 153 ? 61.302 119.388 90.521 1.00 12.30 153 ILE B O 1
ATOM 2874 N N . GLY B 1 154 ? 59.758 119.758 92.120 1.00 12.69 154 GLY B N 1
ATOM 2875 C CA . GLY B 1 154 ? 60.522 119.076 93.142 1.00 12.68 154 GLY B CA 1
ATOM 2876 C C . GLY B 1 154 ? 59.858 117.757 93.463 1.00 12.16 154 GLY B C 1
ATOM 2877 O O . GLY B 1 154 ? 58.708 117.529 93.093 1.00 12.20 154 GLY B O 1
ATOM 2878 N N . SER B 1 155 ? 60.584 116.876 94.136 1.00 13.03 155 SER B N 1
ATOM 2879 C CA . SER B 1 155 ? 60.024 115.590 94.497 1.00 11.99 155 SER B CA 1
ATOM 2880 C C . SER B 1 155 ? 60.665 115.051 95.760 1.00 12.53 155 SER B C 1
ATOM 2881 O O . SER B 1 155 ? 61.886 115.082 95.910 1.00 12.45 155 SER B O 1
ATOM 2884 N N . ALA B 1 156 ? 59.826 114.593 96.684 1.00 11.87 156 ALA B N 1
ATOM 2885 C CA . ALA B 1 156 ? 60.308 113.967 97.907 1.00 11.62 156 ALA B CA 1
ATOM 2886 C C . ALA B 1 156 ? 59.876 112.511 97.750 1.00 12.51 156 ALA B C 1
ATOM 2887 O O . ALA B 1 156 ? 58.700 112.230 97.497 1.00 11.83 156 ALA B O 1
ATOM 2889 N N . PHE B 1 157 ? 60.832 111.596 97.859 1.00 13.01 157 PHE B N 1
ATOM 2890 C CA . PHE B 1 157 ? 60.555 110.170 97.733 1.00 12.51 157 PHE B CA 1
ATOM 2891 C C . PHE B 1 157 ? 60.464 109.627 99.157 1.00 13.76 157 PHE B C 1
ATOM 2892 O O . PHE B 1 157 ? 61.453 109.624 99.894 1.00 12.50 157 PHE B O 1
ATOM 2900 N N . ILE B 1 158 ? 59.268 109.191 99.541 1.00 12.85 158 ILE B N 1
ATOM 2901 C CA . ILE B 1 158 ? 59.035 108.655 100.879 1.00 14.70 158 ILE B CA 1
ATOM 2902 C C . ILE B 1 158 ? 58.736 107.160 100.795 1.00 13.41 158 ILE B C 1
ATOM 2903 O O . ILE B 1 158 ? 57.918 106.737 99.980 1.00 14.72 158 ILE B O 1
ATOM 2908 N N . PHE B 1 159 ? 59.405 106.360 101.619 1.00 14.24 159 PHE B N 1
ATOM 2909 C CA . PHE B 1 159 ? 59.144 104.922 101.637 1.00 14.86 159 PHE B CA 1
ATOM 2910 C C . PHE B 1 159 ? 58.942 104.460 103.071 1.00 15.69 159 PHE B C 1
ATOM 2911 O O . PHE B 1 159 ? 59.842 104.589 103.907 1.00 16.55 159 PHE B O 1
ATOM 2919 N N . ASP B 1 160 ? 57.762 103.912 103.346 1.00 16.39 160 ASP B N 1
ATOM 2920 C CA . ASP B 1 160 ? 57.428 103.456 104.690 1.00 17.34 160 ASP B CA 1
ATOM 2921 C C . ASP B 1 160 ? 57.669 104.581 105.691 1.00 18.31 160 ASP B C 1
ATOM 2922 O O . ASP B 1 160 ? 58.234 104.364 106.766 1.00 18.92 160 ASP B O 1
ATOM 2927 N N . GLY B 1 161 ? 57.245 105.786 105.315 1.00 17.35 161 GLY B N 1
ATOM 2928 C CA . GLY B 1 161 ? 57.387 106.945 106.180 1.00 19.57 161 GLY B CA 1
ATOM 2929 C C . GLY B 1 161 ? 58.772 107.555 106.284 1.00 19.32 161 GLY B C 1
ATOM 2930 O O . GLY B 1 161 ? 58.946 108.581 106.949 1.00 19.63 161 GLY B O 1
ATOM 2931 N N . LYS B 1 162 ? 59.762 106.942 105.641 1.00 18.82 162 LYS B N 1
ATOM 2932 C CA . LYS B 1 162 ? 61.119 107.472 105.702 1.00 18.94 162 LYS B CA 1
ATOM 2933 C C . LYS B 1 162 ? 61.534 108.140 104.395 1.00 17.59 162 LYS B C 1
ATOM 2934 O O . LYS B 1 162 ? 61.192 107.670 103.311 1.00 15.44 162 LYS B O 1
ATOM 2940 N N . LEU B 1 163 ? 62.275 109.237 104.511 1.00 15.61 163 LEU B N 1
ATOM 2941 C CA . LEU B 1 163 ? 62.738 109.972 103.343 1.00 14.83 163 LEU B CA 1
ATOM 2942 C C . LEU B 1 163 ? 63.904 109.298 102.630 1.00 15.10 163 LEU B C 1
ATOM 2943 O O . LEU B 1 163 ? 64.919 108.972 103.251 1.00 16.70 163 LEU B O 1
ATOM 2948 N N . VAL B 1 164 ? 63.731 109.070 101.331 1.00 14.05 164 VAL B N 1
ATOM 2949 C CA . VAL B 1 164 ? 64.774 108.516 100.469 1.00 13.39 164 VAL B CA 1
ATOM 2950 C C . VAL B 1 164 ? 65.227 109.854 99.892 1.00 12.78 164 VAL B C 1
ATOM 2951 O O . VAL B 1 164 ? 64.593 110.410 98.996 1.00 13.49 164 VAL B O 1
ATOM 2955 N N . PRO B 1 165 ? 66.332 110.393 100.419 1.00 14.33 165 PRO B N 1
ATOM 2956 C CA . PRO B 1 165 ? 66.888 111.683 100.012 1.00 14.54 165 PRO B CA 1
ATOM 2957 C C . PRO B 1 165 ? 67.259 112.011 98.584 1.00 14.16 165 PRO B C 1
ATOM 2958 O O . PRO B 1 165 ? 67.652 111.151 97.789 1.00 11.99 165 PRO B O 1
ATOM 2962 N N . ASN B 1 166 ? 67.112 113.299 98.287 1.00 13.02 166 ASN B N 1
ATOM 2963 C CA . ASN B 1 166 ? 67.494 113.885 97.011 1.00 12.51 166 ASN B CA 1
ATOM 2964 C C . ASN B 1 166 ? 66.931 113.348 95.702 1.00 13.80 166 ASN B C 1
ATOM 2965 O O . ASN B 1 166 ? 67.628 113.349 94.691 1.00 13.58 166 ASN B O 1
ATOM 2970 N N . ALA B 1 167 ? 65.680 112.898 95.699 1.00 13.73 167 ALA B N 1
ATOM 2971 C CA . ALA B 1 167 ? 65.090 112.430 94.446 1.00 13.30 167 ALA B CA 1
ATOM 2972 C C . ALA B 1 167 ? 64.857 113.689 93.604 1.00 12.31 167 ALA B C 1
ATOM 2973 O O . ALA B 1 167 ? 64.318 114.680 94.097 1.00 14.05 167 ALA B O 1
ATOM 2975 N N . GLU B 1 168 ? 65.265 113.662 92.341 1.00 11.57 168 GLU B N 1
ATOM 2976 C CA . GLU B 1 168 ? 65.105 114.825 91.471 1.00 13.05 168 GLU B CA 1
ATOM 2977 C C . GLU B 1 168 ? 64.202 114.490 90.290 1.00 13.32 168 GLU B C 1
ATOM 2978 O O . GLU B 1 168 ? 64.576 114.670 89.132 1.00 12.59 168 GLU B O 1
ATOM 2984 N N . LEU B 1 169 ? 63.001 114.018 90.594 1.00 12.60 169 LEU B N 1
ATOM 2985 C CA . LEU B 1 169 ? 62.069 113.618 89.552 1.00 12.92 169 LEU B CA 1
ATOM 2986 C C . LEU B 1 169 ? 61.539 114.764 88.706 1.00 11.49 169 LEU B C 1
ATOM 2987 O O . LEU B 1 169 ? 60.834 114.539 87.729 1.00 11.96 169 LEU B O 1
ATOM 2992 N N . GLY B 1 170 ? 61.870 115.994 89.083 1.00 11.80 170 GLY B N 1
ATOM 2993 C CA . GLY B 1 170 ? 61.422 117.127 88.301 1.00 12.04 170 GLY B CA 1
ATOM 2994 C C . GLY B 1 170 ? 62.285 117.201 87.056 1.00 13.30 170 GLY B C 1
ATOM 2995 O O . GLY B 1 170 ? 61.973 117.919 86.103 1.00 14.10 170 GLY B O 1
ATOM 2996 N N . HIS B 1 171 ? 63.379 116.445 87.064 1.00 12.49 171 HIS B N 1
ATOM 2997 C CA . HIS B 1 171 ? 64.285 116.433 85.930 1.00 13.29 171 HIS B CA 1
ATOM 2998 C C . HIS B 1 171 ? 64.233 115.157 85.105 1.00 15.47 171 HIS B C 1
ATOM 2999 O O . HIS B 1 171 ? 65.175 114.817 84.386 1.00 14.71 171 HIS B O 1
ATOM 3006 N N . LEU B 1 172 ? 63.116 114.446 85.223 1.00 15.04 172 LEU B N 1
ATOM 3007 C CA . LEU B 1 172 ? 62.898 113.262 84.412 1.00 13.65 172 LEU B CA 1
ATOM 3008 C C . LEU B 1 172 ? 62.710 113.832 83.010 1.00 15.67 172 LEU B C 1
ATOM 3009 O O . LEU B 1 172 ? 62.223 114.954 82.857 1.00 15.44 172 LEU B O 1
ATOM 3014 N N . GLU B 1 173 ? 63.103 113.076 81.992 1.00 13.77 173 GLU B N 1
ATOM 3015 C CA . GLU B 1 173 ? 62.938 113.530 80.616 1.00 16.50 173 GLU B CA 1
ATOM 3016 C C . GLU B 1 173 ? 61.586 113.011 80.149 1.00 15.20 173 GLU B C 1
ATOM 3017 O O . GLU B 1 173 ? 61.282 111.834 80.333 1.00 15.76 173 GLU B O 1
ATOM 3023 N N . ILE B 1 174 ? 60.775 113.884 79.557 1.00 14.21 174 ILE B N 1
ATOM 3024 C CA . ILE B 1 174 ? 59.460 113.487 79.059 1.00 15.73 174 ILE B CA 1
ATOM 3025 C C . ILE B 1 174 ? 59.176 114.184 77.734 1.00 15.86 174 ILE B C 1
ATOM 3026 O O . ILE B 1 174 ? 59.201 115.411 77.651 1.00 15.17 174 ILE B O 1
ATOM 3031 N N . ASP B 1 175 ? 58.907 113.389 76.704 1.00 16.32 175 ASP B N 1
ATOM 3032 C CA . ASP B 1 175 ? 58.623 113.907 75.374 1.00 18.96 175 ASP B CA 1
ATOM 3033 C C . ASP B 1 175 ? 59.718 114.846 74.871 1.00 19.71 175 ASP B C 1
ATOM 3034 O O . ASP B 1 175 ? 59.436 115.902 74.297 1.00 19.92 175 ASP B O 1
ATOM 3039 N N . GLY B 1 176 ? 60.967 114.457 75.111 1.00 17.34 176 GLY B N 1
ATOM 3040 C CA . GLY B 1 176 ? 62.105 115.236 74.650 1.00 17.95 176 GLY B CA 1
ATOM 3041 C C . GLY B 1 176 ? 62.503 116.452 75.464 1.00 18.27 176 GLY B C 1
ATOM 3042 O O . GLY B 1 176 ? 63.430 117.174 75.086 1.00 18.69 176 GLY B O 1
ATOM 3043 N N . HIS B 1 177 ? 61.818 116.679 76.579 1.00 16.48 177 HIS B N 1
ATOM 3044 C CA . HIS B 1 177 ? 62.111 117.824 77.431 1.00 18.67 177 HIS B CA 1
ATOM 3045 C C . HIS B 1 177 ? 62.398 117.451 78.875 1.00 17.62 177 HIS B C 1
ATOM 3046 O O . HIS B 1 177 ? 61.950 116.415 79.371 1.00 15.47 177 HIS B O 1
ATOM 3053 N N . ASP B 1 178 ? 63.155 118.311 79.543 1.00 16.97 178 ASP B N 1
ATOM 3054 C CA . ASP B 1 178 ? 63.413 118.140 80.961 1.00 17.48 178 ASP B CA 1
ATOM 3055 C C . ASP B 1 178 ? 62.000 118.453 81.467 1.00 15.84 178 ASP B C 1
ATOM 3056 O O . ASP B 1 178 ? 61.451 119.507 81.155 1.00 16.34 178 ASP B O 1
ATOM 3061 N N . ALA B 1 179 ? 61.401 117.534 82.216 1.00 14.53 179 ALA B N 1
ATOM 3062 C CA . ALA B 1 179 ? 60.029 117.708 82.684 1.00 14.21 179 ALA B CA 1
ATOM 3063 C C . ALA B 1 179 ? 59.618 119.080 83.207 1.00 13.75 179 ALA B C 1
ATOM 3064 O O . ALA B 1 179 ? 58.597 119.625 82.787 1.00 12.72 179 ALA B O 1
ATOM 3066 N N . GLU B 1 180 ? 60.398 119.638 84.124 1.00 12.17 180 GLU B N 1
ATOM 3067 C CA . GLU B 1 180 ? 60.032 120.922 84.705 1.00 14.70 180 GLU B CA 1
ATOM 3068 C C . GLU B 1 180 ? 60.102 122.099 83.753 1.00 15.57 180 GLU B C 1
ATOM 3069 O O . GLU B 1 180 ? 59.452 123.114 83.988 1.00 14.62 180 GLU B O 1
ATOM 3075 N N . THR B 1 181 ? 60.882 121.979 82.683 1.00 16.09 181 THR B N 1
ATOM 3076 C CA . THR B 1 181 ? 60.978 123.087 81.736 1.00 18.18 181 THR B CA 1
ATOM 3077 C C . THR B 1 181 ? 59.651 123.280 81.013 1.00 20.05 181 THR B C 1
ATOM 3078 O O . THR B 1 181 ? 59.404 124.329 80.420 1.00 20.73 181 THR B O 1
ATOM 3082 N N . LYS B 1 182 ? 58.791 122.269 81.075 1.00 19.89 182 LYS B N 1
ATOM 3083 C CA . LYS B 1 182 ? 57.493 122.334 80.418 1.00 20.14 182 LYS B CA 1
ATOM 3084 C C . LYS B 1 182 ? 56.298 122.256 81.370 1.00 19.51 182 LYS B C 1
ATOM 3085 O O . LYS B 1 182 ? 55.233 122.802 81.074 1.00 18.47 182 LYS B O 1
ATOM 3091 N N . ALA B 1 183 ? 56.473 121.591 82.511 1.00 17.35 183 ALA B N 1
ATOM 3092 C CA . ALA B 1 183 ? 55.364 121.411 83.440 1.00 16.71 183 ALA B CA 1
ATOM 3093 C C . ALA B 1 183 ? 55.441 122.061 84.824 1.00 16.09 183 ALA B C 1
ATOM 3094 O O . ALA B 1 183 ? 54.580 121.802 85.666 1.00 17.57 183 ALA B O 1
ATOM 3096 N N . SER B 1 184 ? 56.449 122.889 85.080 1.00 16.21 184 SER B N 1
ATOM 3097 C CA . SER B 1 184 ? 56.524 123.553 86.380 1.00 16.70 184 SER B CA 1
ATOM 3098 C C . SER B 1 184 ? 55.432 124.624 86.394 1.00 18.93 184 SER B C 1
ATOM 3099 O O . SER B 1 184 ? 54.799 124.883 85.367 1.00 19.60 184 SER B O 1
ATOM 3102 N N . ALA B 1 185 ? 55.203 125.245 87.547 1.00 17.65 185 ALA B N 1
ATOM 3103 C CA . ALA B 1 185 ? 54.184 126.284 87.632 1.00 19.18 185 ALA B CA 1
ATOM 3104 C C . ALA B 1 185 ? 54.617 127.471 86.779 1.00 18.62 185 ALA B C 1
ATOM 3105 O O . ALA B 1 185 ? 53.797 128.087 86.103 1.00 20.27 185 ALA B O 1
ATOM 3107 N N . VAL B 1 186 ? 55.912 127.773 86.805 1.00 19.82 186 VAL B N 1
ATOM 3108 C CA . VAL B 1 186 ? 56.463 128.878 86.026 1.00 22.09 186 VAL B CA 1
ATOM 3109 C C . VAL B 1 186 ? 56.364 128.614 84.525 1.00 22.67 186 VAL B C 1
ATOM 3110 O O . VAL B 1 186 ? 55.980 129.498 83.756 1.00 20.77 186 VAL B O 1
ATOM 3114 N N . ALA B 1 187 ? 56.710 127.400 84.108 1.00 21.88 187 ALA B N 1
ATOM 3115 C CA . ALA B 1 187 ? 56.651 127.041 82.694 1.00 23.49 187 ALA B CA 1
ATOM 3116 C C . ALA B 1 187 ? 55.240 127.233 82.156 1.00 24.34 187 ALA B C 1
ATOM 3117 O O . ALA B 1 187 ? 55.050 127.655 81.016 1.00 24.49 187 ALA B O 1
ATOM 3119 N N . ARG B 1 188 ? 54.250 126.914 82.982 1.00 24.83 188 ARG B N 1
ATOM 3120 C CA . ARG B 1 188 ? 52.859 127.051 82.583 1.00 27.14 188 ARG B CA 1
ATOM 3121 C C . ARG B 1 188 ? 52.557 128.494 82.179 1.00 29.37 188 ARG B C 1
ATOM 3122 O O . ARG B 1 188 ? 51.969 128.743 81.125 1.00 28.72 188 ARG B O 1
ATOM 3130 N N . GLU B 1 189 ? 52.971 129.439 83.017 1.00 29.66 189 GLU B N 1
ATOM 3131 C CA . GLU B 1 189 ? 52.739 130.855 82.750 1.00 33.02 189 GLU B CA 1
ATOM 3132 C C . GLU B 1 189 ? 53.592 131.364 81.595 1.00 32.53 189 GLU B C 1
ATOM 3133 O O . GLU B 1 189 ? 53.100 132.058 80.706 1.00 34.93 189 GLU B O 1
ATOM 3139 N N . ARG B 1 190 ? 54.872 131.015 81.609 1.00 31.96 190 ARG B N 1
ATOM 3140 C CA . ARG B 1 190 ? 55.789 131.435 80.560 1.00 32.62 190 ARG B CA 1
ATOM 3141 C C . ARG B 1 190 ? 55.282 131.016 79.178 1.00 33.33 190 ARG B C 1
ATOM 3142 O O . ARG B 1 190 ? 55.319 131.804 78.229 1.00 31.62 190 ARG B O 1
ATOM 3150 N N . ASP B 1 191 ? 54.807 129.777 79.068 1.00 30.42 191 ASP B N 1
ATOM 3151 C CA . ASP B 1 191 ? 54.307 129.270 77.794 1.00 30.92 191 ASP B CA 1
ATOM 3152 C C . ASP B 1 191 ? 52.836 129.611 77.561 1.00 30.27 191 ASP B C 1
ATOM 3153 O O . ASP B 1 191 ? 52.258 129.240 76.538 1.00 30.82 191 ASP B O 1
ATOM 3158 N N . GLY B 1 192 ? 52.237 130.315 78.515 1.00 30.07 192 GLY B N 1
ATOM 3159 C CA . GLY B 1 192 ? 50.845 130.718 78.395 1.00 30.92 192 GLY B CA 1
ATOM 3160 C C . GLY B 1 192 ? 49.824 129.618 78.168 1.00 32.07 192 GLY B C 1
ATOM 3161 O O . GLY B 1 192 ? 48.976 129.725 77.277 1.00 32.17 192 GLY B O 1
ATOM 3162 N N . LEU B 1 193 ? 49.895 128.561 78.971 1.00 30.45 193 LEU B N 1
ATOM 3163 C CA . LEU B 1 193 ? 48.957 127.452 78.849 1.00 30.64 193 LEU B CA 1
ATOM 3164 C C . LEU B 1 193 ? 47.784 127.670 79.796 1.00 30.10 193 LEU B C 1
ATOM 3165 O O . LEU B 1 193 ? 47.939 128.278 80.855 1.00 30.01 193 LEU B O 1
ATOM 3170 N N . SER B 1 194 ? 46.613 127.177 79.408 1.00 29.22 194 SER B N 1
ATOM 3171 C CA . SER B 1 194 ? 45.427 127.286 80.248 1.00 29.44 194 SER B CA 1
ATOM 3172 C C . SER B 1 194 ? 45.541 126.152 81.257 1.00 30.08 194 SER B C 1
ATOM 3173 O O . SER B 1 194 ? 46.395 125.279 81.109 1.00 29.30 194 SER B O 1
ATOM 3176 N N . TRP B 1 195 ? 44.692 126.155 82.278 1.00 29.85 195 TRP B N 1
ATOM 3177 C CA . TRP B 1 195 ? 44.740 125.094 83.275 1.00 29.86 195 TRP B CA 1
ATOM 3178 C C . TRP B 1 195 ? 44.431 123.748 82.627 1.00 29.65 195 TRP B C 1
ATOM 3179 O O . TRP B 1 195 ? 44.984 122.720 83.018 1.00 29.16 195 TRP B O 1
ATOM 3190 N N . ASP B 1 196 ? 43.554 123.756 81.629 1.00 29.14 196 ASP B N 1
ATOM 3191 C CA . ASP B 1 196 ? 43.199 122.528 80.927 1.00 28.92 196 ASP B CA 1
ATOM 3192 C C . ASP B 1 196 ? 44.393 121.997 80.145 1.00 28.23 196 ASP B C 1
ATOM 3193 O O . ASP B 1 196 ? 44.655 120.795 80.143 1.00 27.63 196 ASP B O 1
ATOM 3198 N N . GLU B 1 197 ? 45.115 122.893 79.478 1.00 26.19 197 GLU B N 1
ATOM 3199 C CA . GLU B 1 197 ? 46.285 122.491 78.708 1.00 25.62 197 GLU B CA 1
ATOM 3200 C C . GLU B 1 197 ? 47.377 122.023 79.665 1.00 25.17 197 GLU B C 1
ATOM 3201 O O . GLU B 1 197 ? 48.124 121.093 79.364 1.00 25.25 197 GLU B O 1
ATOM 3207 N N . TYR B 1 198 ? 47.456 122.672 80.823 1.00 24.58 198 TYR B N 1
ATOM 3208 C CA . TYR B 1 198 ? 48.448 122.315 81.831 1.00 22.39 198 TYR B CA 1
ATOM 3209 C C . TYR B 1 198 ? 48.125 120.927 82.381 1.00 22.96 198 TYR B C 1
ATOM 3210 O O . TYR B 1 198 ? 49.027 120.142 82.676 1.00 20.58 198 TYR B O 1
ATOM 3219 N N . SER B 1 199 ? 46.834 120.624 82.501 1.00 21.30 199 SER B N 1
ATOM 3220 C CA . SER B 1 199 ? 46.394 119.326 83.005 1.00 21.78 199 SER B CA 1
ATOM 3221 C C . SER B 1 199 ? 46.840 118.203 82.077 1.00 20.72 199 SER B C 1
ATOM 3222 O O . SER B 1 199 ? 47.116 117.093 82.526 1.00 19.57 199 SER B O 1
ATOM 3225 N N . VAL B 1 200 ? 46.900 118.490 80.780 1.00 20.41 200 VAL B N 1
ATOM 3226 C CA . VAL B 1 200 ? 47.339 117.490 79.815 1.00 19.80 200 VAL B CA 1
ATOM 3227 C C . VAL B 1 200 ? 48.791 117.129 80.126 1.00 19.93 200 VAL B C 1
ATOM 3228 O O . VAL B 1 200 ? 49.166 115.955 80.117 1.00 19.65 200 VAL B O 1
ATOM 3232 N N . LEU B 1 201 ? 49.602 118.147 80.402 1.00 18.24 201 LEU B N 1
ATOM 3233 C CA . LEU B 1 201 ? 51.008 117.931 80.717 1.00 18.84 201 LEU B CA 1
ATOM 3234 C C . LEU B 1 201 ? 51.174 117.173 82.035 1.00 17.96 201 LEU B C 1
ATOM 3235 O O . LEU B 1 201 ? 52.026 116.293 82.144 1.00 16.70 201 LEU B O 1
ATOM 3240 N N . LEU B 1 202 ? 50.362 117.514 83.032 1.00 17.70 202 LEU B N 1
ATOM 3241 C CA . LEU B 1 202 ? 50.438 116.837 84.324 1.00 17.83 202 LEU B CA 1
ATOM 3242 C C . LEU B 1 202 ? 49.968 115.388 84.210 1.00 17.19 202 LEU B C 1
ATOM 3243 O O . LEU B 1 202 ? 50.471 114.511 84.915 1.00 16.98 202 LEU B O 1
ATOM 3248 N N . GLN B 1 203 ? 49.001 115.136 83.331 1.00 16.58 203 GLN B N 1
ATOM 3249 C CA . GLN B 1 203 ? 48.505 113.775 83.126 1.00 17.23 203 GLN B CA 1
ATOM 3250 C C . GLN B 1 203 ? 49.656 112.934 82.588 1.00 17.46 203 GLN B C 1
ATOM 3251 O O . GLN B 1 203 ? 49.873 111.806 83.029 1.00 18.43 203 GLN B O 1
ATOM 3257 N N . ARG B 1 204 ? 50.400 113.490 81.638 1.00 16.74 204 ARG B N 1
ATOM 3258 C CA . ARG B 1 204 ? 51.525 112.762 81.073 1.00 17.35 204 ARG B CA 1
ATOM 3259 C C . ARG B 1 204 ? 52.626 112.577 82.113 1.00 15.84 204 ARG B C 1
ATOM 3260 O O . ARG B 1 204 ? 53.209 111.501 82.216 1.00 15.64 204 ARG B O 1
ATOM 3268 N N . TYR B 1 205 ? 52.897 113.618 82.896 1.00 14.02 205 TYR B N 1
ATOM 3269 C CA . TYR B 1 205 ? 53.942 113.539 83.917 1.00 14.83 205 TYR B CA 1
ATOM 3270 C C . TYR B 1 205 ? 53.627 112.505 84.997 1.00 14.47 205 TYR B C 1
ATOM 3271 O O . TYR B 1 205 ? 54.405 111.579 85.233 1.00 13.55 205 TYR B O 1
ATOM 3280 N N . PHE B 1 206 ? 52.485 112.663 85.661 1.00 13.97 206 PHE B N 1
ATOM 3281 C CA . PHE B 1 206 ? 52.120 111.732 86.721 1.00 13.96 206 PHE B CA 1
ATOM 3282 C C . PHE B 1 206 ? 51.891 110.313 86.209 1.00 14.40 206 PHE B C 1
ATOM 3283 O O . PHE B 1 206 ? 52.189 109.348 86.907 1.00 14.23 206 PHE B O 1
ATOM 3291 N N . SER B 1 207 ? 51.365 110.178 84.995 1.00 14.51 207 SER B N 1
ATOM 3292 C CA . SER B 1 207 ? 51.136 108.851 84.435 1.00 15.44 207 SER B CA 1
ATOM 3293 C C . SER B 1 207 ? 52.485 108.159 84.246 1.00 14.44 207 SER B C 1
ATOM 3294 O O . SER B 1 207 ? 52.635 106.956 84.494 1.00 13.24 207 SER B O 1
ATOM 3297 N N . HIS B 1 208 ? 53.475 108.927 83.811 1.00 12.52 208 HIS B N 1
ATOM 3298 C CA . HIS B 1 208 ? 54.805 108.374 83.603 1.00 13.36 208 HIS B CA 1
ATOM 3299 C C . HIS B 1 208 ? 55.470 108.008 84.932 1.00 12.50 208 HIS B C 1
ATOM 3300 O O . HIS B 1 208 ? 56.048 106.928 85.063 1.00 12.60 208 HIS B O 1
ATOM 3307 N N . VAL B 1 209 ? 55.389 108.898 85.919 1.00 11.70 209 VAL B N 1
ATOM 3308 C CA . VAL B 1 209 ? 55.999 108.629 87.222 1.00 11.32 209 VAL B CA 1
ATOM 3309 C C . VAL B 1 209 ? 55.316 107.433 87.882 1.00 12.60 209 VAL B C 1
ATOM 3310 O O . VAL B 1 209 ? 55.948 106.644 88.584 1.00 12.50 209 VAL B O 1
ATOM 3314 N N . GLU B 1 210 ? 54.017 107.311 87.640 1.00 13.82 210 GLU B N 1
ATOM 3315 C CA . GLU B 1 210 ? 53.211 106.219 88.171 1.00 15.20 210 GLU B CA 1
ATOM 3316 C C . GLU B 1 210 ? 53.717 104.878 87.632 1.00 14.53 210 GLU B C 1
ATOM 3317 O O . GLU B 1 210 ? 53.817 103.893 88.369 1.00 14.69 210 GLU B O 1
ATOM 3323 N N . PHE B 1 211 ? 54.048 104.842 86.347 1.00 14.56 211 PHE B N 1
ATOM 3324 C CA . PHE B 1 211 ? 54.567 103.622 85.738 1.00 13.70 211 PHE B CA 1
ATOM 3325 C C . PHE B 1 211 ? 55.969 103.339 86.277 1.00 13.08 211 PHE B C 1
ATOM 3326 O O . PHE B 1 211 ? 56.329 102.191 86.525 1.00 13.95 211 PHE B O 1
ATOM 3334 N N . LEU B 1 212 ? 56.757 104.393 86.469 1.00 12.75 212 LEU B N 1
ATOM 3335 C CA . LEU B 1 212 ? 58.115 104.220 86.970 1.00 12.63 212 LEU B CA 1
ATOM 3336 C C . LEU B 1 212 ? 58.221 103.686 88.396 1.00 12.73 212 LEU B C 1
ATOM 3337 O O . LEU B 1 212 ? 59.127 102.915 88.691 1.00 11.75 212 LEU B O 1
ATOM 3342 N N . PHE B 1 213 ? 57.294 104.066 89.272 1.00 12.95 213 PHE B N 1
ATOM 3343 C CA . PHE B 1 213 ? 57.403 103.658 90.671 1.00 12.72 213 PHE B CA 1
ATOM 3344 C C . PHE B 1 213 ? 56.207 103.010 91.376 1.00 13.72 213 PHE B C 1
ATOM 3345 O O . PHE B 1 213 ? 56.328 102.621 92.540 1.00 13.40 213 PHE B O 1
ATOM 3353 N N . SER B 1 214 ? 55.069 102.894 90.699 1.00 14.14 214 SER B N 1
ATOM 3354 C CA . SER B 1 214 ? 53.878 102.299 91.317 1.00 12.82 214 SER B CA 1
ATOM 3355 C C . SER B 1 214 ? 53.650 102.848 92.729 1.00 13.34 214 SER B C 1
ATOM 3356 O O . SER B 1 214 ? 53.537 102.086 93.695 1.00 14.72 214 SER B O 1
ATOM 3359 N N . PRO B 1 215 ? 53.572 104.179 92.869 1.00 13.19 215 PRO B N 1
ATOM 3360 C CA . PRO B 1 215 ? 53.358 104.792 94.185 1.00 13.38 215 PRO B CA 1
ATOM 3361 C C . PRO B 1 215 ? 52.006 104.457 94.810 1.00 14.23 215 PRO B C 1
ATOM 3362 O O . PRO B 1 215 ? 51.042 104.124 94.111 1.00 13.65 215 PRO B O 1
ATOM 3366 N N . GLU B 1 216 ? 51.948 104.547 96.133 1.00 13.72 216 GLU B N 1
ATOM 3367 C CA . GLU B 1 216 ? 50.717 104.287 96.873 1.00 16.89 216 GLU B CA 1
ATOM 3368 C C . GLU B 1 216 ? 49.894 105.565 96.858 1.00 15.87 216 GLU B C 1
ATOM 3369 O O . GLU B 1 216 ? 48.664 105.537 96.956 1.00 16.63 216 GLU B O 1
ATOM 3375 N N . LEU B 1 217 ? 50.589 106.689 96.722 1.00 15.03 217 LEU B N 1
ATOM 3376 C CA . LEU B 1 217 ? 49.941 107.991 96.755 1.00 14.00 217 LEU B CA 1
ATOM 3377 C C . LEU B 1 217 ? 50.822 109.104 96.203 1.00 13.51 217 LEU B C 1
ATOM 3378 O O . LEU B 1 217 ? 52.042 109.062 96.338 1.00 13.92 217 LEU B O 1
ATOM 3383 N N . PHE B 1 218 ? 50.181 110.089 95.579 1.00 12.92 218 PHE B N 1
ATOM 3384 C CA . PHE B 1 218 ? 50.858 111.275 95.058 1.00 12.93 218 PHE B CA 1
ATOM 3385 C C . PHE B 1 218 ? 50.361 112.419 95.930 1.00 13.49 218 PHE B C 1
ATOM 3386 O O . PHE B 1 218 ? 49.168 112.509 96.213 1.00 14.48 218 PHE B O 1
ATOM 3394 N N . ILE B 1 219 ? 51.267 113.286 96.358 1.00 13.60 219 ILE B N 1
ATOM 3395 C CA . ILE B 1 219 ? 50.895 114.444 97.160 1.00 14.30 219 ILE B CA 1
ATOM 3396 C C . ILE B 1 219 ? 51.466 115.636 96.406 1.00 14.67 219 ILE B C 1
ATOM 3397 O O . ILE B 1 219 ? 52.659 115.665 96.115 1.00 14.04 219 ILE B O 1
ATOM 3402 N N . VAL B 1 220 ? 50.616 116.604 96.081 1.00 13.67 220 VAL B N 1
ATOM 3403 C CA . VAL B 1 220 ? 51.063 117.777 95.333 1.00 15.77 220 VAL B CA 1
ATOM 3404 C C . VAL B 1 220 ? 51.299 118.977 96.234 1.00 16.98 220 VAL B C 1
ATOM 3405 O O . VAL B 1 220 ? 50.390 119.444 96.920 1.00 18.41 220 VAL B O 1
ATOM 3409 N N . GLY B 1 221 ? 52.534 119.467 96.225 1.00 16.13 221 GLY B N 1
ATOM 3410 C CA . GLY B 1 221 ? 52.888 120.621 97.024 1.00 17.72 221 GLY B CA 1
ATOM 3411 C C . GLY B 1 221 ? 53.381 121.724 96.111 1.00 18.59 221 GLY B C 1
ATOM 3412 O O . GLY B 1 221 ? 53.111 121.707 94.910 1.00 17.18 221 GLY B O 1
ATOM 3413 N N . GLY B 1 222 ? 54.097 122.686 96.677 1.00 19.80 222 GLY B N 1
ATOM 3414 C CA . GLY B 1 222 ? 54.615 123.778 95.874 1.00 23.12 222 GLY B CA 1
ATOM 3415 C C . GLY B 1 222 ? 53.698 124.983 95.846 1.00 24.75 222 GLY B C 1
ATOM 3416 O O . GLY B 1 222 ? 52.583 124.949 96.368 1.00 25.21 222 GLY B O 1
ATOM 3417 N N . GLY B 1 223 ? 54.177 126.050 95.217 1.00 26.95 223 GLY B N 1
ATOM 3418 C CA . GLY B 1 223 ? 53.415 127.281 95.124 1.00 28.93 223 GLY B CA 1
ATOM 3419 C C . GLY B 1 223 ? 51.995 127.196 94.595 1.00 29.65 223 GLY B C 1
ATOM 3420 O O . GLY B 1 223 ? 51.141 127.969 95.024 1.00 31.75 223 GLY B O 1
ATOM 3421 N N . ILE B 1 224 ? 51.720 126.279 93.671 1.00 28.89 224 ILE B N 1
ATOM 3422 C CA . ILE B 1 224 ? 50.368 126.182 93.131 1.00 27.66 224 ILE B CA 1
ATOM 3423 C C . ILE B 1 224 ? 49.543 124.981 93.594 1.00 28.24 224 ILE B C 1
ATOM 3424 O O . ILE B 1 224 ? 48.583 124.595 92.930 1.00 28.95 224 ILE B O 1
ATOM 3429 N N . SER B 1 225 ? 49.908 124.390 94.727 1.00 30.04 225 SER B N 1
ATOM 3430 C CA . SER B 1 225 ? 49.137 123.262 95.244 1.00 31.06 225 SER B CA 1
ATOM 3431 C C . SER B 1 225 ? 47.785 123.815 95.693 1.00 32.29 225 SER B C 1
ATOM 3432 O O . SER B 1 225 ? 46.780 123.104 95.719 1.00 31.13 225 SER B O 1
ATOM 3435 N N . LYS B 1 226 ? 47.771 125.100 96.031 1.00 33.14 226 LYS B N 1
ATOM 3436 C CA . LYS B 1 226 ? 46.549 125.767 96.467 1.00 35.51 226 LYS B CA 1
ATOM 3437 C C . LYS B 1 226 ? 45.601 125.954 95.283 1.00 35.98 226 LYS B C 1
ATOM 3438 O O . LYS B 1 226 ? 44.443 126.335 95.454 1.00 36.05 226 LYS B O 1
ATOM 3444 N N . ARG B 1 227 ? 46.103 125.684 94.082 1.00 35.79 227 ARG B N 1
ATOM 3445 C CA . ARG B 1 227 ? 45.310 125.811 92.865 1.00 35.75 227 ARG B CA 1
ATOM 3446 C C . ARG B 1 227 ? 44.963 124.423 92.333 1.00 35.25 227 ARG B C 1
ATOM 3447 O O . ARG B 1 227 ? 44.545 124.273 91.186 1.00 34.81 227 ARG B O 1
ATOM 3455 N N . ALA B 1 228 ? 45.137 123.413 93.180 1.00 34.64 228 ALA B N 1
ATOM 3456 C CA . ALA B 1 228 ? 44.866 122.025 92.815 1.00 33.91 228 ALA B CA 1
ATOM 3457 C C . ALA B 1 228 ? 43.501 121.783 92.173 1.00 33.56 228 ALA B C 1
ATOM 3458 O O . ALA B 1 228 ? 43.364 120.921 91.305 1.00 33.34 228 ALA B O 1
ATOM 3460 N N . ASP B 1 229 ? 42.490 122.532 92.597 1.00 34.41 229 ASP B N 1
ATOM 3461 C CA . ASP B 1 229 ? 41.150 122.361 92.044 1.00 35.36 229 ASP B CA 1
ATOM 3462 C C . ASP B 1 229 ? 41.093 122.681 90.554 1.00 34.19 229 ASP B C 1
ATOM 3463 O O . ASP B 1 229 ? 40.148 122.300 89.865 1.00 33.66 229 ASP B O 1
ATOM 3468 N N . GLU B 1 230 ? 42.114 123.371 90.055 1.00 34.87 230 GLU B N 1
ATOM 3469 C CA . GLU B 1 230 ? 42.157 123.74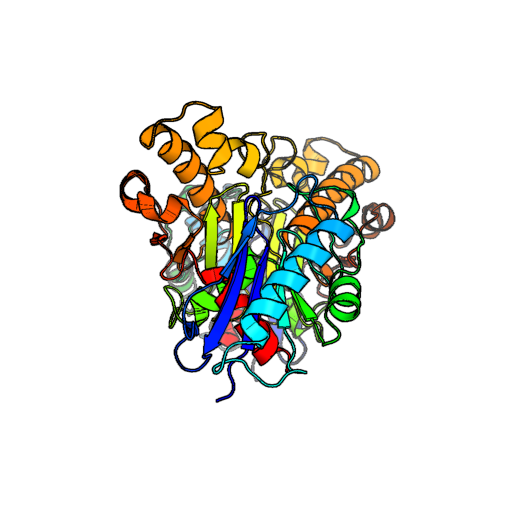5 88.645 1.00 34.93 230 GLU B CA 1
ATOM 3470 C C . GLU B 1 230 ? 42.683 122.655 87.713 1.00 34.13 230 GLU B C 1
ATOM 3471 O O . GLU B 1 230 ? 42.463 122.718 86.502 1.00 33.82 230 GLU B O 1
ATOM 3477 N N . TYR B 1 231 ? 43.368 121.655 88.260 1.00 32.95 231 TYR B N 1
ATOM 3478 C CA . TYR B 1 231 ? 43.917 120.599 87.416 1.00 31.24 231 TYR B CA 1
ATOM 3479 C C . TYR B 1 231 ? 43.707 119.153 87.867 1.00 30.32 231 TYR B C 1
ATOM 3480 O O . TYR B 1 231 ? 43.476 118.275 87.035 1.00 30.59 231 TYR B O 1
ATOM 3489 N N . LEU B 1 232 ? 43.790 118.894 89.168 1.00 30.34 232 LEU B N 1
ATOM 3490 C CA . LEU B 1 232 ? 43.616 117.530 89.660 1.00 29.52 232 LEU B CA 1
ATOM 3491 C C . LEU B 1 232 ? 42.317 116.857 89.209 1.00 30.23 232 LEU B C 1
ATOM 3492 O O . LEU B 1 232 ? 42.312 115.673 88.872 1.00 29.02 232 LEU B O 1
ATOM 3497 N N . PRO B 1 233 ? 41.198 117.600 89.194 1.00 31.47 233 PRO B N 1
ATOM 3498 C CA . PRO B 1 233 ? 39.931 116.998 88.766 1.00 31.98 233 PRO B CA 1
ATOM 3499 C C . PRO B 1 233 ? 39.953 116.451 87.336 1.00 31.99 233 PRO B C 1
ATOM 3500 O O . PRO B 1 233 ? 39.184 115.550 86.998 1.00 34.42 233 PRO B O 1
ATOM 3504 N N . ASN B 1 234 ? 40.835 116.992 86.501 1.00 31.29 234 ASN B N 1
ATOM 3505 C CA . ASN B 1 234 ? 40.941 116.551 85.111 1.00 31.04 234 ASN B CA 1
ATOM 3506 C C . ASN B 1 234 ? 41.816 115.317 84.914 1.00 28.92 234 ASN B C 1
ATOM 3507 O O . ASN B 1 234 ? 41.752 114.666 83.871 1.00 28.77 234 ASN B O 1
ATOM 3512 N N . LEU B 1 235 ? 42.636 114.996 85.906 1.00 27.68 235 LEU B N 1
ATOM 3513 C CA . LEU B 1 235 ? 43.522 113.845 85.796 1.00 26.26 235 LEU B CA 1
ATOM 3514 C C . LEU B 1 235 ? 42.805 112.510 85.941 1.00 26.96 235 LEU B C 1
ATOM 3515 O O . LEU B 1 235 ? 41.787 112.405 86.624 1.00 27.77 235 LEU B O 1
ATOM 3520 N N . ARG B 1 236 ? 43.353 111.497 85.279 1.00 26.41 236 ARG B N 1
ATOM 3521 C CA . ARG B 1 236 ? 42.818 110.142 85.320 1.00 27.53 236 ARG B CA 1
ATOM 3522 C C . ARG B 1 236 ? 43.992 109.208 85.596 1.00 25.29 236 ARG B C 1
ATOM 3523 O O . ARG B 1 236 ? 44.585 108.649 84.677 1.00 23.66 236 ARG B O 1
ATOM 3531 N N . LEU B 1 237 ? 44.329 109.050 86.871 1.00 25.30 237 LEU B N 1
ATOM 3532 C CA . LEU B 1 237 ? 45.450 108.201 87.267 1.00 24.78 237 LEU B CA 1
ATOM 3533 C C . LEU B 1 237 ? 44.954 106.971 88.021 1.00 25.87 237 LEU B C 1
ATOM 3534 O O . LEU B 1 237 ? 43.802 106.925 88.443 1.00 26.22 237 LEU B O 1
ATOM 3539 N N . ARG B 1 238 ? 45.814 105.969 88.182 1.00 25.18 238 ARG B N 1
ATOM 3540 C CA . ARG B 1 238 ? 45.419 104.780 88.928 1.00 26.22 238 ARG B CA 1
ATOM 3541 C C . ARG B 1 238 ? 45.913 104.945 90.362 1.00 23.53 238 ARG B C 1
ATOM 3542 O O . ARG B 1 238 ? 45.698 104.081 91.207 1.00 24.27 238 ARG B O 1
ATOM 3550 N N . THR B 1 239 ? 46.576 106.068 90.622 1.00 18.62 239 THR B N 1
ATOM 3551 C CA . THR B 1 239 ? 47.112 106.374 91.945 1.00 16.63 239 THR B CA 1
ATOM 3552 C C . THR B 1 239 ? 46.333 107.529 92.564 1.00 17.57 239 THR B C 1
ATOM 3553 O O . THR B 1 239 ? 46.046 108.518 91.890 1.00 15.81 239 THR B O 1
ATOM 3557 N N . PRO B 1 240 ? 45.970 107.417 93.854 1.00 16.77 240 PRO B N 1
ATOM 3558 C CA . PRO B 1 240 ? 45.231 108.510 94.494 1.00 18.09 240 PRO B CA 1
ATOM 3559 C C . PRO B 1 240 ? 46.150 109.730 94.505 1.00 17.80 240 PRO B C 1
ATOM 3560 O O . PRO B 1 240 ? 47.356 109.589 94.706 1.00 15.69 240 PRO B O 1
ATOM 3564 N N . ILE B 1 241 ? 45.597 110.918 94.285 1.00 16.77 241 ILE B N 1
ATOM 3565 C CA . ILE B 1 241 ? 46.413 112.127 94.288 1.00 17.65 241 ILE B CA 1
ATOM 3566 C C . ILE B 1 241 ? 45.707 113.255 95.038 1.00 17.58 241 ILE B C 1
ATOM 3567 O O . ILE B 1 241 ? 44.534 113.547 94.787 1.00 19.29 241 ILE B O 1
ATOM 3572 N N . VAL B 1 242 ? 46.420 113.867 95.980 1.00 17.18 242 VAL B N 1
ATOM 3573 C CA . VAL B 1 242 ? 45.860 114.946 96.789 1.00 17.44 242 VAL B CA 1
ATOM 3574 C C . VAL B 1 242 ? 46.865 116.061 97.045 1.00 17.83 242 VAL B C 1
ATOM 3575 O O . VAL B 1 242 ? 48.074 115.858 96.957 1.00 17.02 242 VAL B O 1
ATOM 3579 N N . PRO B 1 243 ? 46.370 117.265 97.361 1.00 18.33 243 PRO B N 1
ATOM 3580 C CA . PRO B 1 243 ? 47.270 118.385 97.637 1.00 18.42 243 PRO B CA 1
ATOM 3581 C C . PRO B 1 243 ? 47.882 118.213 99.030 1.00 19.02 243 PRO B C 1
ATOM 3582 O O . PRO B 1 243 ? 47.288 117.565 99.899 1.00 18.69 243 PRO B O 1
ATOM 3586 N N . ALA B 1 244 ? 49.070 118.772 99.237 1.00 18.63 244 ALA B N 1
ATOM 3587 C CA . ALA B 1 244 ? 49.745 118.675 100.529 1.00 18.75 244 ALA B CA 1
ATOM 3588 C C . ALA B 1 244 ? 48.903 119.331 101.622 1.00 19.57 244 ALA B C 1
ATOM 3589 O O . ALA B 1 244 ? 48.310 120.387 101.409 1.00 20.15 244 ALA B O 1
ATOM 3591 N N . VAL B 1 245 ? 48.851 118.695 102.786 1.00 19.94 245 VAL B N 1
ATOM 3592 C CA . VAL B 1 245 ? 48.092 119.225 103.913 1.00 22.81 245 VAL B CA 1
ATOM 3593 C C . VAL B 1 245 ? 48.677 120.550 104.396 1.00 24.84 245 VAL B C 1
ATOM 3594 O O . VAL B 1 245 ? 47.949 121.523 104.593 1.00 24.99 245 VAL B O 1
ATOM 3598 N N . LEU B 1 246 ? 49.993 120.594 104.578 1.00 26.60 246 LEU B N 1
ATOM 3599 C CA . LEU B 1 246 ? 50.644 121.813 105.053 1.00 30.51 246 LEU B CA 1
ATOM 3600 C C . LEU B 1 246 ? 50.800 122.883 103.977 1.00 32.20 246 LEU B C 1
ATOM 3601 O O . LEU B 1 246 ? 51.441 123.909 104.201 1.00 34.14 246 LEU B O 1
ATOM 3606 N N . ARG B 1 247 ? 50.214 122.642 102.811 1.00 33.91 247 ARG B N 1
ATOM 3607 C CA . ARG B 1 247 ? 50.278 123.601 101.715 1.00 36.39 247 ARG B CA 1
ATOM 3608 C C . ARG B 1 247 ? 51.728 123.951 101.388 1.00 36.16 247 ARG B C 1
ATOM 3609 O O . ARG B 1 247 ? 52.609 123.096 101.470 1.00 36.95 247 ARG B O 1
ATOM 3617 N N . ASN B 1 248 ? 51.980 125.206 101.026 1.00 35.01 248 ASN B N 1
ATOM 3618 C CA . ASN B 1 248 ? 53.333 125.633 100.685 1.00 35.35 248 ASN B CA 1
ATOM 3619 C C . ASN B 1 248 ? 54.111 126.071 101.921 1.00 33.86 248 ASN B C 1
ATOM 3620 O O . ASN B 1 248 ? 55.080 126.820 101.826 1.00 34.38 248 ASN B O 1
ATOM 3625 N N . GLU B 1 249 ? 53.675 125.597 103.082 1.00 32.96 249 GLU B N 1
ATOM 3626 C CA . GLU B 1 249 ? 54.324 125.923 104.345 1.00 31.46 249 GLU B CA 1
ATOM 3627 C C . GLU B 1 249 ? 55.053 124.669 104.825 1.00 27.60 249 GLU B C 1
ATOM 3628 O O . GLU B 1 249 ? 55.702 124.662 105.875 1.00 25.17 249 GLU B O 1
ATOM 3634 N N . ALA B 1 250 ? 54.944 123.611 104.027 1.00 23.81 250 ALA B N 1
ATOM 3635 C CA . ALA B 1 250 ? 55.569 122.334 104.332 1.00 22.59 250 ALA B CA 1
ATOM 3636 C C . ALA B 1 250 ? 57.090 122.447 104.386 1.00 20.44 250 ALA B C 1
ATOM 3637 O O . ALA B 1 250 ? 57.736 121.740 105.151 1.00 20.08 250 ALA B O 1
ATOM 3639 N N . GLY B 1 251 ? 57.649 123.332 103.565 1.00 20.31 251 GLY B N 1
ATOM 3640 C CA . GLY B 1 251 ? 59.091 123.519 103.536 1.00 20.37 251 GLY B CA 1
ATOM 3641 C C . GLY B 1 251 ? 59.636 124.060 104.846 1.00 19.89 251 GLY B C 1
ATOM 3642 O O . GLY B 1 251 ? 60.626 123.552 105.370 1.00 18.50 251 GLY B O 1
ATOM 3643 N N . ILE B 1 252 ? 58.998 125.101 105.373 1.00 18.48 252 ILE B N 1
ATOM 3644 C CA . ILE B 1 252 ? 59.423 125.695 106.635 1.00 18.68 252 ILE B CA 1
ATOM 3645 C C . ILE B 1 252 ? 59.362 124.645 107.742 1.00 18.16 252 ILE B C 1
ATOM 3646 O O . ILE B 1 252 ? 60.301 124.496 108.529 1.00 17.73 252 ILE B O 1
ATOM 3651 N N . VAL B 1 253 ? 58.254 123.913 107.796 1.00 17.51 253 VAL B N 1
ATOM 3652 C CA . VAL B 1 253 ? 58.079 122.887 108.816 1.00 17.31 253 VAL B CA 1
ATOM 3653 C C . VAL B 1 253 ? 59.062 121.731 108.643 1.00 16.26 253 VAL B C 1
ATOM 3654 O O . VAL B 1 253 ? 59.642 121.253 109.619 1.00 16.34 253 VAL B O 1
ATOM 3658 N N . GLY B 1 254 ? 59.246 121.286 107.404 1.00 16.31 254 GLY B N 1
ATOM 3659 C CA . GLY B 1 254 ? 60.164 120.188 107.141 1.00 15.01 254 GLY B CA 1
ATOM 3660 C C . GLY B 1 254 ? 61.599 120.540 107.488 1.00 16.80 254 GLY B C 1
ATOM 3661 O O . GLY B 1 254 ? 62.374 119.681 107.920 1.00 14.97 254 GLY B O 1
ATOM 3662 N N . ALA B 1 255 ? 61.961 121.805 107.295 1.00 15.69 255 ALA B N 1
ATOM 3663 C CA . ALA B 1 255 ? 63.310 122.260 107.610 1.00 16.28 255 ALA B CA 1
ATOM 3664 C C . ALA B 1 255 ? 63.544 122.121 109.110 1.00 17.17 255 ALA B C 1
ATOM 3665 O O . ALA B 1 255 ? 64.626 121.722 109.545 1.00 17.60 255 ALA B O 1
ATOM 3667 N N . ALA B 1 256 ? 62.523 122.455 109.895 1.00 18.35 256 ALA B N 1
ATOM 3668 C CA . ALA B 1 256 ? 62.603 122.351 111.349 1.00 19.67 256 ALA B CA 1
ATOM 3669 C C . ALA B 1 256 ? 62.697 120.882 111.751 1.00 19.89 256 ALA B C 1
ATOM 3670 O O . ALA B 1 256 ? 63.434 120.530 112.672 1.00 20.78 256 ALA B O 1
ATOM 3672 N N . ILE B 1 257 ? 61.950 120.025 111.057 1.00 19.98 257 ILE B N 1
ATOM 3673 C CA . ILE B 1 257 ? 61.973 118.591 111.333 1.00 21.09 257 ILE B CA 1
ATOM 3674 C C . ILE B 1 257 ? 63.386 118.043 111.147 1.00 22.47 257 ILE B C 1
ATOM 3675 O O . ILE B 1 257 ? 63.874 117.258 111.965 1.00 23.65 257 ILE B O 1
ATOM 3680 N N . GLU B 1 258 ? 64.031 118.452 110.058 1.00 22.37 258 GLU B N 1
ATOM 3681 C CA . GLU B 1 258 ? 65.390 118.014 109.750 1.00 24.83 258 GLU B CA 1
ATOM 3682 C C . GLU B 1 258 ? 66.324 118.311 110.919 1.00 26.09 258 GLU B C 1
ATOM 3683 O O . GLU B 1 258 ? 67.106 117.454 111.329 1.00 26.12 258 GLU B O 1
ATOM 3689 N N . ILE B 1 259 ? 66.242 119.524 111.455 1.00 27.36 259 ILE B N 1
ATOM 3690 C CA . ILE B 1 259 ? 67.083 119.906 112.585 1.00 31.72 259 ILE B CA 1
ATOM 3691 C C . ILE B 1 259 ? 66.896 118.943 113.752 1.00 34.21 259 ILE B C 1
ATOM 3692 O O . ILE B 1 259 ? 67.869 118.476 114.347 1.00 34.75 259 ILE B O 1
ATOM 3697 N N . ALA B 1 260 ? 65.641 118.644 114.070 1.00 36.23 260 ALA B N 1
ATOM 3698 C CA . ALA B 1 260 ? 65.322 117.748 115.173 1.00 39.09 260 ALA B CA 1
ATOM 3699 C C . ALA B 1 260 ? 65.749 116.303 114.931 1.00 41.23 260 ALA B C 1
ATOM 3700 O O . ALA B 1 260 ? 65.888 115.528 115.877 1.00 41.24 260 ALA B O 1
ATOM 3702 N N . LEU B 1 261 ? 65.962 115.938 113.670 1.00 43.34 261 LEU B N 1
ATOM 3703 C CA . LEU B 1 261 ? 66.359 114.573 113.336 1.00 46.17 261 LEU B CA 1
ATOM 3704 C C . LEU B 1 261 ? 67.762 114.182 113.800 1.00 48.47 261 LEU B C 1
ATOM 3705 O O . LEU B 1 261 ? 67.969 113.059 114.256 1.00 48.55 261 LEU B O 1
ATOM 3710 N N . GLN B 1 262 ? 68.725 115.090 113.680 1.00 51.35 262 GLN B N 1
ATOM 3711 C CA . GLN B 1 262 ? 70.087 114.787 114.114 1.00 54.77 262 GLN B CA 1
ATOM 3712 C C . GLN B 1 262 ? 70.385 115.413 115.471 1.00 56.07 262 GLN B C 1
ATOM 3713 O O . GLN B 1 262 ? 71.174 114.879 116.250 1.00 57.32 262 GLN B O 1
ATOM 3719 N N . HIS B 1 263 ? 69.750 116.546 115.750 1.00 57.51 263 HIS B N 1
ATOM 3720 C CA . HIS B 1 263 ? 69.942 117.233 117.022 1.00 58.46 263 HIS B CA 1
ATOM 3721 C C . HIS B 1 263 ? 69.051 116.614 118.094 1.00 58.78 263 HIS B C 1
ATOM 3722 O O . HIS B 1 263 ? 68.346 115.634 117.771 1.00 58.76 263 HIS B O 1
#

InterPro domains:
  IPR000600 ROK family [PF00480] (15-176)
  IPR000600 ROK family [PTHR18964] (9-176)
  IPR043129 ATPase, nucleotide binding domain [SSF53067] (14-260)